Protein AF-0000000065888784 (afdb_homodimer)

Radius of gyration: 26.65 Å; Cα contacts (8 Å, |Δi|>4): 1643; chains: 2; bounding box: 53×82×121 Å

Solvent-accessible surface area (backbone atoms only — not comparable to full-atom values): 34548 Å² total; per-residue (Å²): 136,85,83,74,77,80,72,74,75,66,76,74,72,79,76,73,65,50,52,38,38,53,67,56,42,51,72,70,44,58,44,52,52,85,80,66,41,74,48,54,49,48,50,53,50,40,54,52,49,37,51,53,56,42,47,60,50,48,34,39,50,61,38,50,64,18,43,43,57,74,57,61,39,62,84,81,75,61,75,80,74,51,67,52,56,51,32,41,51,47,43,53,54,53,45,37,69,78,35,34,30,6,28,38,40,38,72,92,40,96,57,72,43,79,50,24,59,44,74,72,15,42,27,34,36,28,24,25,52,44,37,25,66,82,28,58,85,51,41,37,36,27,18,29,32,31,24,32,34,69,48,67,84,86,44,70,32,71,58,74,73,72,64,51,50,31,31,70,62,47,55,31,25,34,37,34,37,37,10,30,29,42,36,41,35,40,26,39,44,86,39,28,23,35,30,22,30,36,34,80,92,80,69,45,39,24,28,47,37,77,58,46,54,32,36,59,56,42,50,37,37,26,52,58,60,18,51,49,77,47,41,39,67,41,58,50,51,43,56,53,56,48,23,36,83,34,72,93,77,56,28,40,23,40,46,37,24,66,74,13,66,52,55,47,48,49,35,19,42,68,58,10,7,32,38,44,45,64,33,37,71,86,61,53,24,79,44,35,36,62,31,46,48,21,25,49,30,47,46,33,43,42,19,60,26,34,36,23,43,47,84,46,58,44,40,71,46,61,50,89,48,87,77,36,56,33,28,40,31,36,23,6,40,56,46,45,48,54,50,27,34,20,61,71,63,76,95,136,86,82,75,76,82,73,73,76,67,74,76,72,79,77,72,68,48,52,39,38,55,66,56,42,52,72,68,44,57,43,52,53,84,79,66,40,75,48,56,50,48,48,54,50,42,54,51,49,38,52,53,57,42,46,60,49,49,34,40,51,60,37,50,63,18,44,45,57,73,57,60,39,61,84,80,76,62,74,80,73,51,66,52,57,51,34,40,51,47,42,54,54,55,48,36,69,78,34,33,31,6,27,38,41,38,71,93,40,95,55,74,43,79,50,25,61,44,74,73,15,42,28,33,36,28,24,24,53,43,37,24,65,82,27,58,85,51,40,36,38,27,18,30,32,30,25,32,35,70,48,68,84,86,44,70,32,72,58,74,72,75,65,49,51,32,34,68,64,46,56,31,25,34,37,34,37,35,10,30,28,42,35,41,35,40,27,41,44,86,39,26,24,35,30,22,29,37,36,81,93,80,68,43,38,23,29,45,37,77,58,46,54,33,37,59,55,42,50,35,37,26,52,59,59,17,51,50,76,47,40,40,68,41,57,48,51,44,57,54,57,48,24,37,84,35,70,94,77,57,28,41,22,42,46,38,24,66,75,14,67,53,53,48,48,48,35,19,44,68,57,10,8,32,37,45,44,64,33,36,69,86,61,53,24,79,45,36,36,60,31,46,49,22,24,49,29,47,45,33,43,41,19,58,27,34,34,25,45,49,84,44,58,45,40,69,45,62,48,88,49,85,76,35,55,32,28,40,31,35,22,5,40,57,45,44,49,53,50,28,34,21,62,71,63,74,95

Foldseek 3Di:
DDPPPPPPCDPPDPPDLFFPFPLVCLVVCLLVQVVSDPLVSLQVVLVQVLLLVLLVCLVCVVCLVVVCVVPPVPPPPDDSDQSQVVLVVSSLVSNLPPQQEQWEAEPVDPAIGGRFQDLNNFKHKYKHSKFPSVCSVVSAKIKMWMFMAGADSVGRGDDFVSQQFFLVRTQKIWMWINHPWIKIWMHRQQSAIWIWTADPVVSTTTTDGPRQAADLAAQEEEDDCVCVVFAPPLQVVLVVVCADDDVVVNDNGHYDYRNGLVVRLVCQSRGWDKYWQADGPVRWTDQFLRGRQSRSQSNQVSNVKAKDNLAGGSRRDGDPGSRGGTTIMIHNHVNSVSSSCSSVVND/DDPPPPPPCDPPDPPPLFFPFPLVCLVVCLLVQVCPDPLVSLQVVLVQVLLLVLLVCLVCVVCLVVVCPVPPVPVPPDDSDQSQVVSVVSSLVSNLPPQQEQWEAEPVDPAIGGRFQDLNNFKHKYKHSKFPSVCSVVSAKIKMWMFMAGADSVGGGDDFVSQQFFLVRTQKIWMWINHPWIKIWMHRQQSAIWIWTADPVVSTTTTDGHRQAADLAAQEEEDDCVCVVFAPPLQVVLVVVCADDDVVVNDNGHYDYRNGLVVVLVCQSRGWDKYWQADGPVRWTDQFLRGRQSRSQSNQVSNVKAKDNLAGGSRRDGDPGSRGGTTIMIHNHVNSVSSSCSVVVND

Organism: Sorangium cellulosum (strain So ce56) (NCBI:txid448385)

pLDDT: mean 87.17, std 17.66, range [24.48, 98.88]

Secondary structure (DSSP, 8-state):
-----------------TT-BHHHHHHTTTT--TT--HHHHHHHHHHHHHHHHHHHHHTTGGGHHHHHHTT-S-TT------HHHHHHHHHHHHHHHHS-EEEEEETT-SS-EE----TT--EEEEEEEEE-HHHHTTT--EEEEEEEEEPPTT-SS--GGGT-S-GGG-SEEEEEEESSSEEEEEE-STT-EEEEEEETTTTEEEEEE-S----SS-SEEE--GGGGGGS-HHHHHHHHHHTS-BGGGTBSPEE-B-S-HHHHHHHHHHH--EEEE---TT----EEIIIIIHHHHHHHHHTT-EEESSSSBGGGPPPSSTT-EE-EEEE-HHHHHHHHHHHTT--/-----------------TT-BHHHHHHTTTT--TT--HHHHHHHHHHHHHHHHHHHHHTTGGGHHHHHHTT---TTT-----HHHHHHHHHHHHHHHHS-EEEEEETT-SS-EE----TT--EEEEEEEEE-HHHHTTT--EEEEEEEEEPPTT-SS--GGGT-S-GGG-SEEEEEEESSSEEEEEE-STT-EEEEEEETTTTEEEEEE-S----SS-SEEE--GGGGGGS-HHHHHHHHHHTS-BGGGTBSPEE-B-S-HHHHHHHHHHH--EEEE---TT----EEIIIIIHHHHHHHHHTT-EEESSSSBGGGPPPSSTT-EE-EEEE-HHHHHHHHHHHTT--

Sequence (694 aa):
MSDQRDLSWKPPDAPSRIGITLETYILEGMLGFPAATGAFTSLLNQLGLVAKLVTSKVRRAGLANVLGYTGQTNVQGEVVQKLDEVANETLLSVLGRRGHCAAVVSEELGEMRLLSTDPRAKYIVVVDPLDGSSNIDVNISIGTIFGVLRKSDAKMGADPSDFLRPGRDLVAAGYVLYGSSTLLVITTGLGGVHGFTYDPTVGEFFLSHENIRIPERGSTYSINEGHSARWPEDVRRWNAWIKEDSKPEGRPYGARYVGSLVADAHRTLLKGGIFAYPADRSGQGKLRLLYEASPFAFIFEAAGGKASTGAERILDRVPRSLHERVPLVLGSPRDVEDFEQFVRGERMSDQRDLSWKPPDAPSRIGITLETYILEGMLGFPAATGAFTSLLNQLGLVAKLVTSKVRRAGLANVLGYTGQTNVQGEVVQKLDEVANETLLSVLGRRGHCAAVVSEELGEMRLLSTDPRAKYIVVVDPLDGSSNIDVNISIGTIFGVLRKSDAKMGADPSDFLRPGRDLVAAGYVLYGSSTLLVITTGLGGVHGFTYDPTVGEFFLSHENIRIPERGSTYSINEGHSARWPEDVRRWNAWIKEDSKPEGRPYGARYVGSLVADAHRTLLKGGIFAYPADRSGQGKLRLLYEASPFAFIFEAAGGKASTGAERILDRVPRSLHERVPLVLGSPRDVEDFEQFVRGER

InterPro domains:
  IPR000146 Fructose-1,6-bisphosphatase class 1 [MF_01855] (20-345)
  IPR000146 Fructose-1,6-bisphosphatase class 1 [PIRSF000904] (21-346)
  IPR000146 Fructose-1,6-bisphosphatase class 1 [PTHR11556] (20-344)
  IPR000146 Fructose-1,6-bisphosphatase class 1 [cd00354] (34-342)
  IPR028343 Fructose-1,6-bisphosphatase [PIRSF500210] (20-345)
  IPR028343 Fructose-1,6-bisphosphatase [PR00115] (45-72)
  IPR028343 Fructose-1,6-bisphosphatase [PR00115] (82-108)
  IPR028343 Fructose-1,6-bisphosphatase [PR00115] (163-186)
  IPR028343 Fructose-1,6-bisphosphatase [PR00115] (195-218)
  IPR028343 Fructose-1,6-bisphosphatase [PR00115] (221-248)
  IPR028343 Fructose-1,6-bisphosphatase [PR00115] (319-344)
  IPR033391 Fructose-1-6-bisphosphatase class I, N-terminal [PF00316] (20-210)
  IPR044015 Fructose-1-6-bisphosphatase class 1, C-terminal [PF18913] (214-343)

Nearest PDB structures (foldseek):
  1kz8-assembly1_A  TM=9.352E-01  e=5.805E-40  Sus scrofa
  1lev-assembly1_A  TM=9.528E-01  e=3.408E-39  Sus scrofa
  1cnq-assembly1_A  TM=9.118E-01  e=1.178E-39  Sus scrofa
  1fj6-assembly1_A  TM=9.119E-01  e=4.856E-39  Sus scrofa
  7wvb-assembly1_C  TM=9.439E-01  e=6.878E-35  Homo sapiens

Structure (mmCIF, N/CA/C/O backbone):
data_AF-0000000065888784-model_v1
#
loop_
_entity.id
_entity.type
_entity.pdbx_description
1 polymer 'Fructose-1,6-bisphosphatase class 1'
#
loop_
_atom_site.group_PDB
_atom_site.id
_atom_site.type_symbol
_atom_site.label_atom_id
_atom_site.label_alt_id
_atom_site.label_comp_id
_atom_site.label_asym_id
_atom_site.label_entity_id
_atom_site.label_seq_id
_atom_site.pdbx_PDB_ins_code
_atom_site.Cartn_x
_atom_site.Cartn_y
_atom_site.Cartn_z
_atom_site.occupancy
_atom_site.B_iso_or_equiv
_atom_site.auth_seq_id
_atom_site.auth_comp_id
_atom_site.auth_asym_id
_atom_site.auth_atom_id
_atom_site.pdbx_PDB_model_num
ATOM 1 N N . MET A 1 1 ? -18.672 16.297 -59.594 1 27.7 1 MET A N 1
ATOM 2 C CA . MET A 1 1 ? -17.984 15.148 -59 1 27.7 1 MET A CA 1
ATOM 3 C C . MET A 1 1 ? -18.562 14.789 -57.656 1 27.7 1 MET A C 1
ATOM 5 O O . MET A 1 1 ? -18.609 15.625 -56.75 1 27.7 1 MET A O 1
ATOM 9 N N . SER A 1 2 ? -19.469 13.742 -57.5 1 30.25 2 SER A N 1
ATOM 10 C CA . SER A 1 2 ? -20.5 13.328 -56.562 1 30.25 2 SER A CA 1
ATOM 11 C C . SER A 1 2 ? -19.875 12.742 -55.281 1 30.25 2 SER A C 1
ATOM 13 O O . SER A 1 2 ? -19.094 11.805 -55.344 1 30.25 2 SER A O 1
ATOM 15 N N . ASP A 1 3 ? -19.562 13.523 -54.188 1 31.25 3 ASP A N 1
ATOM 16 C CA . ASP A 1 3 ? -18.891 13.234 -52.906 1 31.25 3 ASP A CA 1
ATOM 17 C C . ASP A 1 3 ? -19.578 12.094 -52.188 1 31.25 3 ASP A C 1
ATOM 19 O O . ASP A 1 3 ? -20.703 12.25 -51.688 1 31.25 3 ASP A O 1
ATOM 23 N N . GLN A 1 4 ? -19.484 10.836 -52.594 1 24.48 4 GLN A N 1
ATOM 24 C CA . GLN A 1 4 ? -20.047 9.602 -52.062 1 24.48 4 GLN A CA 1
ATOM 25 C C . GLN A 1 4 ? -19.641 9.391 -50.594 1 24.48 4 GLN A C 1
ATOM 27 O O . GLN A 1 4 ? -18.469 9.133 -50.312 1 24.48 4 GLN A O 1
ATOM 32 N N . ARG A 1 5 ? -20.359 10.016 -49.688 1 34.88 5 ARG A N 1
ATOM 33 C CA . ARG A 1 5 ? -20.297 9.844 -48.219 1 34.88 5 ARG A CA 1
ATOM 34 C C . ARG A 1 5 ? -20.25 8.367 -47.844 1 34.88 5 ARG A C 1
ATOM 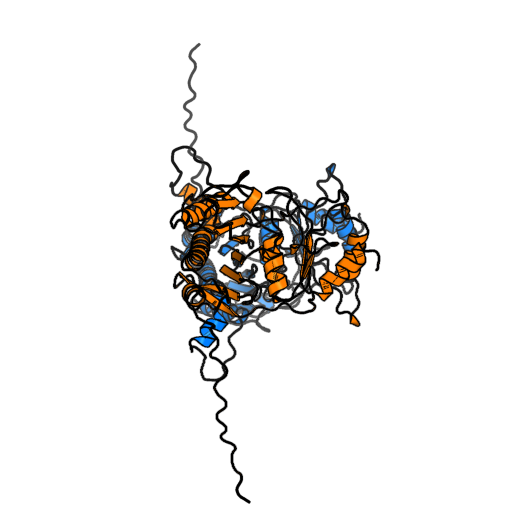36 O O . ARG A 1 5 ? -21.172 7.613 -48.188 1 34.88 5 ARG A O 1
ATOM 43 N N . ASP A 1 6 ? -19.031 7.734 -47.969 1 27.83 6 ASP A N 1
ATOM 44 C CA . ASP A 1 6 ? -18.828 6.324 -47.625 1 27.83 6 ASP A CA 1
ATOM 45 C C . ASP A 1 6 ? -19.438 5.988 -46.281 1 27.83 6 ASP A C 1
ATOM 47 O O . ASP A 1 6 ? -19 6.512 -45.25 1 27.83 6 ASP A O 1
ATOM 51 N N . LEU A 1 7 ? -20.703 5.812 -46 1 29.73 7 LEU A N 1
ATOM 52 C CA . LEU A 1 7 ? -21.594 5.367 -44.938 1 29.73 7 LEU A CA 1
ATOM 53 C C . LEU A 1 7 ? -21.172 4 -44.406 1 29.73 7 LEU A C 1
ATOM 55 O O . LEU A 1 7 ? -22 3.201 -44 1 29.73 7 LEU A O 1
ATOM 59 N N . SER A 1 8 ? -19.969 3.576 -44.781 1 28.08 8 SER A N 1
ATOM 60 C CA . SER A 1 8 ? -19.719 2.197 -44.344 1 28.08 8 SER A CA 1
ATOM 61 C C . SER A 1 8 ? -19.922 2.023 -42.844 1 28.08 8 SER A C 1
ATOM 63 O O . SER A 1 8 ? -19.375 2.783 -42.062 1 28.08 8 SER A O 1
ATOM 65 N N . TRP A 1 9 ? -20.969 1.582 -42.406 1 27.02 9 TRP A N 1
ATOM 66 C CA . TRP A 1 9 ? -21.344 1.137 -41.062 1 27.02 9 TRP A CA 1
ATOM 67 C C . TRP A 1 9 ? -20.219 0.308 -40.438 1 27.02 9 TRP A C 1
ATOM 69 O O . TRP A 1 9 ? -19.734 -0.641 -41.062 1 27.02 9 TRP A O 1
ATOM 79 N N . LYS A 1 10 ? -19.219 0.765 -39.906 1 33.72 10 LYS A N 1
ATOM 80 C CA . LYS A 1 10 ? -18.25 -0.107 -39.219 1 33.72 10 LYS A CA 1
ATOM 81 C C . LYS A 1 10 ? -18.875 -0.783 -38 1 33.72 10 LYS A C 1
ATOM 83 O O . LYS A 1 10 ? -19.609 -0.149 -37.25 1 33.72 10 LYS A O 1
ATOM 88 N N . PRO A 1 11 ? -19.016 -2.037 -38.062 1 32.22 11 PRO A N 1
ATOM 89 C CA . PRO A 1 11 ? -19.609 -2.713 -36.906 1 32.22 11 PRO A CA 1
ATOM 90 C C . PRO A 1 11 ? -19.156 -2.117 -35.594 1 32.22 11 PRO A C 1
ATOM 92 O O . PRO A 1 11 ? -18.047 -1.582 -35.5 1 32.22 11 PRO A O 1
ATOM 95 N N . PRO A 1 12 ? -20.047 -1.678 -34.781 1 33.62 12 PRO A N 1
ATOM 96 C CA . PRO A 1 12 ? -19.578 -1.076 -33.5 1 33.62 12 PRO A CA 1
ATOM 97 C C . PRO A 1 12 ? -18.453 -1.873 -32.844 1 33.62 12 PRO A C 1
ATOM 99 O O . PRO A 1 12 ? -18.328 -3.076 -33.094 1 33.62 12 PRO A O 1
ATOM 102 N N . ASP A 1 13 ? -17.312 -1.408 -32.562 1 38.38 13 ASP A N 1
ATOM 103 C CA . ASP A 1 13 ? -16.203 -2.047 -31.844 1 38.38 13 ASP A CA 1
ATOM 104 C C . ASP A 1 13 ? -16.703 -3.031 -30.797 1 38.38 13 ASP A C 1
ATOM 106 O O . ASP A 1 13 ? -17.797 -2.848 -30.234 1 38.38 13 ASP A O 1
ATOM 110 N N . ALA A 1 14 ? -16.438 -4.359 -30.812 1 39.22 14 ALA A N 1
ATOM 111 C CA . ALA A 1 14 ? -16.938 -5.391 -29.906 1 39.22 14 ALA A CA 1
ATOM 112 C C . ALA A 1 14 ? -17.219 -4.809 -28.516 1 39.22 14 ALA A C 1
ATOM 114 O O . ALA A 1 14 ? -16.438 -4.012 -28 1 39.22 14 ALA A O 1
ATOM 115 N N . PRO A 1 15 ? -18.469 -4.75 -28.016 1 46.62 15 PRO A N 1
ATOM 116 C CA . PRO A 1 15 ? -18.859 -4.148 -26.75 1 46.62 15 PRO A CA 1
ATOM 117 C C . PRO A 1 15 ? -17.922 -4.5 -25.609 1 46.62 15 PRO A C 1
ATOM 119 O O . PRO A 1 15 ? -17.484 -5.648 -25.484 1 46.62 15 PRO A O 1
ATOM 122 N N . SER A 1 16 ? -17.156 -3.59 -25.078 1 59.03 16 SER A N 1
ATOM 123 C CA . SER A 1 16 ? -16.266 -3.77 -23.938 1 59.03 16 SER A CA 1
ATOM 124 C C . SER A 1 16 ? -16.922 -4.641 -22.859 1 59.03 16 SER A C 1
ATOM 126 O O . SER A 1 16 ? -18.109 -4.512 -22.594 1 59.03 16 SER A O 1
ATOM 128 N N . ARG A 1 17 ? -16.422 -5.867 -22.578 1 68.31 17 ARG A N 1
ATOM 129 C CA . ARG A 1 17 ? -16.906 -6.805 -21.578 1 68.31 17 ARG A CA 1
ATOM 130 C C . ARG A 1 17 ? -16.766 -6.219 -20.172 1 68.31 17 ARG A C 1
ATOM 132 O O . ARG A 1 17 ? -17.156 -6.852 -19.188 1 68.31 17 ARG A O 1
ATOM 139 N N . ILE A 1 18 ? -16.312 -5.051 -20.234 1 72.56 18 ILE A N 1
ATOM 140 C CA . ILE A 1 18 ? -16.188 -4.371 -18.953 1 72.56 18 ILE A CA 1
ATOM 141 C C . ILE A 1 18 ? -17.562 -4.246 -18.297 1 72.56 18 ILE A C 1
ATOM 143 O O . ILE A 1 18 ? -18.547 -3.932 -18.953 1 72.56 18 ILE A O 1
ATOM 147 N N . GLY A 1 19 ? -17.594 -4.656 -17.109 1 78.38 19 GLY A N 1
ATOM 148 C CA . GLY A 1 19 ? -18.844 -4.559 -16.359 1 78.38 19 GLY A CA 1
ATOM 149 C C . GLY A 1 19 ? -19.516 -5.902 -16.141 1 78.38 19 GLY A C 1
ATOM 150 O O . GLY A 1 19 ? -20.422 -6.023 -15.312 1 78.38 19 GLY A O 1
ATOM 151 N N . ILE A 1 20 ? -18.922 -6.918 -16.797 1 83.88 20 ILE A N 1
ATOM 152 C CA . ILE A 1 20 ? -19.469 -8.25 -16.578 1 83.88 20 ILE A CA 1
ATOM 153 C C . ILE A 1 20 ? -18.906 -8.82 -15.266 1 83.88 20 ILE A C 1
ATOM 155 O O . ILE A 1 20 ? -17.781 -8.492 -14.875 1 83.88 20 ILE A O 1
ATOM 159 N N . THR A 1 21 ? -19.734 -9.586 -14.609 1 86.19 21 THR A N 1
ATOM 160 C CA . THR A 1 21 ? -19.312 -10.164 -13.336 1 86.19 21 THR A CA 1
ATOM 161 C C . THR A 1 21 ? -18.297 -11.289 -13.562 1 86.19 21 THR A C 1
ATOM 163 O O . THR A 1 21 ? -18.234 -11.867 -14.648 1 86.19 21 THR A O 1
ATOM 166 N N . LEU A 1 22 ? -17.562 -11.609 -12.594 1 88.56 22 LEU A N 1
ATOM 167 C CA . LEU A 1 22 ? -16.609 -12.719 -12.625 1 88.56 22 LEU A CA 1
ATOM 168 C C . LEU A 1 22 ? -17.312 -14.031 -12.961 1 88.56 22 LEU A C 1
ATOM 170 O O . LEU A 1 22 ? -16.844 -14.789 -13.812 1 88.56 22 LEU A O 1
ATOM 174 N N . GLU A 1 23 ? -18.406 -14.258 -12.367 1 84.31 23 GLU A N 1
ATOM 175 C CA . GLU A 1 23 ? -19.156 -15.484 -12.586 1 84.31 23 GLU A CA 1
ATOM 176 C C . GLU A 1 23 ? -19.562 -15.633 -14.047 1 84.31 23 GLU A C 1
ATOM 178 O O . GLU A 1 23 ? -19.375 -16.688 -14.648 1 84.31 23 GLU A O 1
ATOM 183 N N . THR A 1 24 ? -20.047 -14.547 -14.57 1 83.5 24 THR A N 1
ATOM 184 C CA . THR A 1 24 ? -20.484 -14.555 -15.969 1 83.5 24 THR A CA 1
ATOM 185 C C . THR A 1 24 ? -19.281 -14.75 -16.906 1 83.5 24 THR A C 1
ATOM 187 O O . THR A 1 24 ? -19.375 -15.492 -17.875 1 83.5 24 THR A O 1
ATOM 190 N N . TYR A 1 25 ? -18.281 -14.102 -16.562 1 83.5 25 TYR A N 1
ATOM 191 C CA . TYR A 1 25 ? -17.078 -14.195 -17.375 1 83.5 25 TYR A CA 1
ATOM 192 C C . TYR A 1 25 ? -16.562 -15.633 -17.438 1 83.5 25 TYR A C 1
ATOM 194 O O . TYR A 1 25 ? -16.203 -16.125 -18.5 1 83.5 25 TYR A O 1
ATOM 202 N N . ILE A 1 26 ? -16.531 -16.312 -16.328 1 80.44 26 ILE A N 1
ATOM 203 C CA . ILE A 1 26 ? -16.078 -17.688 -16.219 1 80.44 26 ILE A CA 1
ATOM 204 C C . ILE A 1 26 ? -17.031 -18.609 -16.969 1 80.44 26 ILE A C 1
ATOM 206 O O . ILE A 1 26 ? -16.578 -19.469 -17.75 1 80.44 26 ILE A O 1
ATOM 210 N N . LEU A 1 27 ? -18.281 -18.406 -16.859 1 76.31 27 LEU A N 1
ATOM 211 C CA . LEU A 1 27 ? -19.312 -19.266 -17.422 1 76.31 27 LEU A CA 1
ATOM 212 C C . LEU A 1 27 ? -19.297 -19.172 -18.953 1 76.31 27 LEU A C 1
ATOM 214 O O . LEU A 1 27 ? -19.547 -20.172 -19.641 1 76.31 27 LEU A O 1
ATOM 218 N N . GLU A 1 28 ? -18.984 -18 -19.422 1 76.31 28 GLU A N 1
ATOM 219 C CA . GLU A 1 28 ? -19.016 -17.797 -20.859 1 76.31 28 GLU A CA 1
ATOM 220 C C . GLU A 1 28 ? -17.719 -18.281 -21.516 1 76.31 28 GLU A C 1
ATOM 222 O O . GLU A 1 28 ? -17.531 -18.141 -22.719 1 76.31 28 GLU A O 1
ATOM 227 N N . GLY A 1 29 ? -16.875 -18.891 -20.734 1 69.81 29 GLY A N 1
ATOM 228 C CA . GLY A 1 29 ? -15.664 -19.5 -21.234 1 69.81 29 GLY A CA 1
ATOM 229 C C . GLY A 1 29 ? -14.641 -18.484 -21.719 1 69.81 29 GLY A C 1
ATOM 230 O O . GLY A 1 29 ? -13.797 -18.797 -22.562 1 69.81 29 GLY A O 1
ATOM 231 N N . MET A 1 30 ? -14.773 -17.469 -21.156 1 67.44 30 MET A N 1
ATOM 232 C CA . MET A 1 30 ? -13.992 -16.359 -21.703 1 67.44 30 MET A CA 1
ATOM 233 C C . MET A 1 30 ? -12.547 -16.422 -21.234 1 67.44 30 MET A C 1
ATOM 235 O O . MET A 1 30 ? -11.672 -15.766 -21.797 1 67.44 30 MET A O 1
ATOM 239 N N . LEU A 1 31 ? -12.398 -17.297 -20.312 1 73.19 31 LEU A N 1
ATOM 240 C CA . LEU A 1 31 ? -11.016 -17.469 -19.875 1 73.19 31 LEU A CA 1
ATOM 241 C C . LEU A 1 31 ? -10.273 -18.438 -20.781 1 73.19 31 LEU A C 1
ATOM 243 O O . LEU A 1 31 ? -9.062 -18.625 -20.656 1 73.19 31 LEU A O 1
ATOM 247 N N . GLY A 1 32 ? -10.906 -18.922 -21.859 1 66.62 32 GLY A N 1
ATOM 248 C CA . GLY A 1 32 ? -10.266 -19.703 -22.906 1 66.62 32 GLY A CA 1
ATOM 249 C C . GLY A 1 32 ? -9.914 -21.109 -22.469 1 66.62 32 GLY A C 1
ATOM 250 O O . GLY A 1 32 ? -9.062 -21.766 -23.062 1 66.62 32 GLY A O 1
ATOM 251 N N . PHE A 1 33 ? -10.367 -21.516 -21.391 1 61.5 33 PHE A N 1
ATOM 252 C CA . PHE A 1 33 ? -9.977 -22.859 -20.969 1 61.5 33 PHE A CA 1
ATOM 253 C C . PHE A 1 33 ? -10.82 -23.906 -21.688 1 61.5 33 PHE A C 1
ATOM 255 O O . PHE A 1 33 ? -12.055 -23.906 -21.578 1 61.5 33 PHE A O 1
ATOM 262 N N . PRO A 1 34 ? -10.195 -24.531 -22.719 1 54.47 34 PRO A N 1
ATOM 263 C CA . PRO A 1 34 ? -10.938 -25.484 -23.531 1 54.47 34 PRO A CA 1
ATOM 264 C C . PRO A 1 34 ? -11.727 -26.5 -22.703 1 54.47 34 PRO A C 1
ATOM 266 O O . PRO A 1 34 ? -12.82 -26.906 -23.094 1 54.47 34 PRO A O 1
ATOM 269 N N . ALA A 1 35 ? -11.047 -27.141 -21.766 1 53.94 35 ALA A N 1
ATOM 270 C CA . ALA A 1 35 ? -11.719 -28.234 -21.062 1 53.94 35 ALA A CA 1
ATOM 271 C C . ALA A 1 35 ? -12.547 -27.719 -19.891 1 53.94 35 ALA A C 1
ATOM 273 O O . ALA A 1 35 ? -12.609 -28.344 -18.844 1 53.94 35 ALA A O 1
ATOM 274 N N . ALA A 1 36 ? -13.055 -26.516 -20.141 1 56.44 36 ALA A N 1
ATOM 275 C CA . ALA A 1 36 ? -13.867 -25.938 -19.062 1 56.44 36 ALA A CA 1
ATOM 276 C C . ALA A 1 36 ? -15.039 -26.844 -18.719 1 56.44 36 ALA A C 1
ATOM 278 O O . ALA A 1 36 ? -16.047 -26.891 -19.438 1 56.44 36 ALA A O 1
ATOM 279 N N . THR A 1 37 ? -14.617 -27.953 -17.891 1 65.31 37 THR A N 1
ATOM 280 C CA . THR A 1 37 ? -15.656 -28.781 -17.281 1 65.31 37 THR A CA 1
ATOM 281 C C . THR A 1 37 ? -16.344 -28.016 -16.141 1 65.31 37 THR A C 1
ATOM 283 O O . THR A 1 37 ? -15.875 -26.953 -15.734 1 65.31 37 THR A O 1
ATOM 286 N N . GLY A 1 38 ? -17.438 -28.344 -15.867 1 78.06 38 GLY A N 1
ATOM 287 C CA . GLY A 1 38 ? -18.219 -27.844 -14.742 1 78.06 38 GLY A CA 1
ATOM 288 C C . GLY A 1 38 ? -17.406 -27.719 -13.461 1 78.06 38 GLY A C 1
ATOM 289 O O . GLY A 1 38 ? -17.578 -26.766 -12.703 1 78.06 38 GLY A O 1
ATOM 290 N N . ALA A 1 39 ? -16.312 -28.531 -13.391 1 83.81 39 ALA A N 1
ATOM 291 C CA . ALA A 1 39 ? -15.516 -28.562 -12.172 1 83.81 39 ALA A CA 1
ATOM 292 C C . ALA A 1 39 ? -14.555 -27.375 -12.117 1 83.81 39 ALA A C 1
ATOM 294 O O . ALA A 1 39 ? -14.352 -26.781 -11.055 1 83.81 39 ALA A O 1
ATOM 295 N N . PHE A 1 40 ? -13.977 -27.078 -13.25 1 87.81 40 PHE A N 1
ATOM 296 C CA . PHE A 1 40 ? -13.039 -25.969 -13.32 1 87.81 40 PHE A CA 1
ATOM 297 C C . PHE A 1 40 ? -13.742 -24.641 -13.055 1 87.81 40 PHE A C 1
ATOM 299 O O . PHE A 1 40 ? -13.258 -23.828 -12.273 1 87.81 40 PHE A O 1
ATOM 306 N N . THR A 1 41 ? -14.859 -24.469 -13.656 1 86.25 41 THR A N 1
ATOM 307 C CA . THR A 1 41 ? -15.68 -23.281 -13.453 1 86.25 41 THR A CA 1
ATOM 308 C C . THR A 1 41 ? -16.078 -23.141 -11.984 1 86.25 41 THR A C 1
ATOM 310 O O . THR A 1 41 ? -16 -22.047 -11.422 1 86.25 41 THR A O 1
ATOM 313 N N . SER A 1 42 ? -16.469 -24.219 -11.453 1 87.69 42 SER A N 1
ATOM 314 C CA . SER A 1 42 ? -16.844 -24.219 -10.047 1 87.69 42 SER A CA 1
ATOM 315 C C . SER A 1 42 ? -15.68 -23.828 -9.148 1 87.69 42 SER A C 1
ATOM 317 O O . SER A 1 42 ? -15.844 -23.062 -8.203 1 87.69 42 SER A O 1
ATOM 319 N N . LEU A 1 43 ? -14.555 -24.359 -9.445 1 91.44 43 LEU A N 1
ATOM 320 C CA . LEU A 1 43 ? -13.352 -24.062 -8.672 1 91.44 43 LEU A CA 1
ATOM 321 C C . LEU A 1 43 ? -13.023 -22.578 -8.719 1 91.44 43 LEU A C 1
ATOM 323 O O . LEU A 1 43 ? -12.742 -21.969 -7.691 1 91.44 43 LEU A O 1
ATOM 327 N N . LEU A 1 44 ? -13.094 -22 -9.875 1 91.5 44 LEU A N 1
ATOM 328 C CA . LEU A 1 44 ? -12.789 -20.578 -10.031 1 91.5 44 LEU A CA 1
ATOM 329 C C . LEU A 1 44 ? -13.797 -19.719 -9.281 1 91.5 44 LEU A C 1
ATOM 331 O O . LEU A 1 44 ? -13.438 -18.703 -8.688 1 91.5 44 LEU A O 1
ATOM 335 N N . ASN A 1 45 ? -15.016 -20.125 -9.328 1 90.94 45 ASN A N 1
ATOM 336 C CA . ASN A 1 45 ? -16.047 -19.422 -8.562 1 90.94 45 ASN A CA 1
ATOM 337 C C . ASN A 1 45 ? -15.781 -19.5 -7.066 1 90.94 45 ASN A C 1
ATOM 339 O O . ASN A 1 45 ? -16.047 -18.547 -6.336 1 90.94 45 ASN 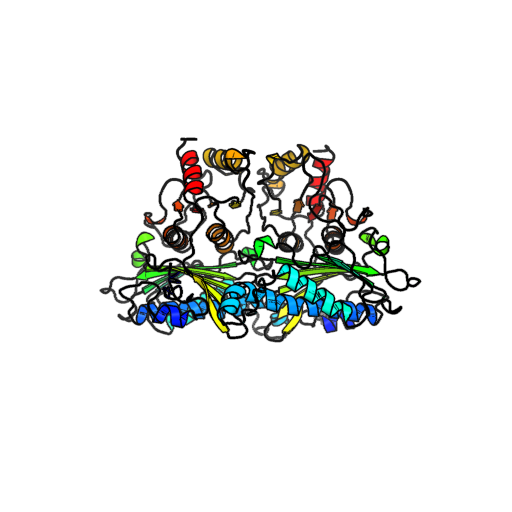A O 1
ATOM 343 N N . GLN A 1 46 ? -15.352 -20.641 -6.645 1 93.62 46 GLN A N 1
ATOM 344 C CA . GLN A 1 46 ? -15.008 -20.812 -5.234 1 93.62 46 GLN A CA 1
ATOM 345 C C . GLN A 1 46 ? -13.859 -19.891 -4.84 1 93.62 46 GLN A C 1
ATOM 347 O O . GLN A 1 46 ? -13.875 -19.297 -3.76 1 93.62 46 GLN A O 1
ATOM 352 N N . LEU A 1 47 ? -12.898 -19.766 -5.699 1 94.81 47 LEU A N 1
ATOM 353 C CA . LEU A 1 47 ? -11.789 -18.844 -5.438 1 94.81 47 LEU A CA 1
ATOM 354 C C . LEU A 1 47 ? -12.273 -17.406 -5.375 1 94.81 47 LEU A C 1
ATOM 356 O O . LEU A 1 47 ? -11.789 -16.625 -4.555 1 94.81 47 LEU A O 1
ATOM 360 N N . GLY A 1 48 ? -13.219 -17.047 -6.23 1 95.38 48 GLY A N 1
ATOM 361 C CA . GLY A 1 48 ? -13.867 -15.75 -6.141 1 95.38 48 GLY A CA 1
ATOM 362 C C . GLY A 1 48 ? -14.562 -15.523 -4.812 1 95.38 48 GLY A C 1
ATOM 363 O O . GLY A 1 48 ? -14.477 -14.43 -4.242 1 95.38 48 GLY A O 1
ATOM 364 N N . LEU A 1 49 ? -15.258 -16.547 -4.363 1 94.75 49 LEU A N 1
ATOM 365 C CA . LEU A 1 49 ? -15.945 -16.453 -3.076 1 94.75 49 LEU A CA 1
ATOM 366 C C . LEU A 1 49 ? -14.938 -16.281 -1.942 1 94.75 49 LEU A C 1
ATOM 368 O O . LEU A 1 49 ? -15.164 -15.477 -1.032 1 94.75 49 LEU A O 1
ATOM 372 N N . VAL A 1 50 ? -13.852 -17.062 -1.963 1 96.12 50 VAL A N 1
ATOM 373 C CA . VAL A 1 50 ? -12.789 -16.906 -0.972 1 96.12 50 VAL A CA 1
ATOM 374 C C . VAL A 1 50 ? -12.328 -15.453 -0.932 1 96.12 50 VAL A C 1
ATOM 376 O O . VAL A 1 50 ? -12.195 -14.867 0.146 1 96.12 50 VAL A O 1
ATOM 379 N N . ALA A 1 51 ? -12.078 -14.852 -2.102 1 97.25 51 ALA A N 1
ATOM 380 C CA . ALA A 1 51 ? -11.617 -13.469 -2.201 1 97.25 51 ALA A CA 1
ATOM 381 C C . ALA A 1 51 ? -12.594 -12.516 -1.515 1 97.25 51 ALA A C 1
ATOM 383 O O . ALA A 1 51 ? -12.18 -11.609 -0.783 1 97.25 51 ALA A O 1
ATOM 384 N N . LYS A 1 52 ? -13.891 -12.727 -1.699 1 95.81 52 LYS A N 1
ATOM 385 C CA . LYS A 1 52 ? -14.922 -11.898 -1.087 1 95.81 52 LYS A CA 1
ATOM 386 C C . LYS A 1 52 ? -14.898 -12.023 0.434 1 95.81 52 LYS A C 1
ATOM 388 O O . LYS A 1 52 ? -14.961 -11.023 1.148 1 95.81 52 LYS A O 1
ATOM 393 N N . LEU A 1 53 ? -14.812 -13.234 0.874 1 94.31 53 LEU A N 1
ATOM 394 C CA . LEU A 1 53 ? -14.852 -13.492 2.309 1 94.31 53 LEU A CA 1
ATOM 395 C C . LEU A 1 53 ? -13.609 -12.93 2.994 1 94.31 53 LEU A C 1
ATOM 397 O O . LEU A 1 53 ? -13.711 -12.336 4.066 1 94.31 53 LEU A O 1
ATOM 401 N N . VAL A 1 54 ? -12.461 -13.125 2.406 1 94.12 54 VAL A N 1
ATOM 402 C CA . VAL A 1 54 ? -11.227 -12.609 2.982 1 94.12 54 VAL A CA 1
ATOM 403 C C . VAL A 1 54 ? -11.234 -11.078 2.949 1 94.12 54 VAL A C 1
ATOM 405 O O . VAL A 1 54 ? -10.758 -10.43 3.881 1 94.12 54 VAL A O 1
ATOM 408 N N . THR A 1 55 ? -11.742 -10.484 1.886 1 94.38 55 THR A N 1
ATOM 409 C CA . THR A 1 55 ? -11.891 -9.031 1.801 1 94.38 55 THR A CA 1
ATOM 410 C C . THR A 1 55 ? -12.648 -8.492 3.01 1 94.38 55 THR A C 1
ATOM 412 O O . THR A 1 55 ? -12.219 -7.516 3.629 1 94.38 55 THR A O 1
ATOM 415 N N . SER A 1 56 ? -13.734 -9.109 3.281 1 91.06 56 SER A N 1
ATOM 416 C CA . SER A 1 56 ? -14.555 -8.664 4.402 1 91.06 56 SER A CA 1
ATOM 417 C C . SER A 1 56 ? -13.758 -8.664 5.703 1 91.06 56 SER A C 1
ATOM 419 O O . SER A 1 56 ? -13.898 -7.75 6.52 1 91.06 56 SER A O 1
ATOM 421 N N . LYS A 1 57 ? -12.906 -9.648 5.902 1 88.25 57 LYS A N 1
ATOM 422 C CA . LYS A 1 57 ? -12.094 -9.766 7.113 1 88.25 57 LYS A CA 1
ATOM 423 C C . LYS A 1 57 ? -10.969 -8.734 7.121 1 88.25 57 LYS A C 1
ATOM 425 O O . LYS A 1 57 ? -10.688 -8.125 8.148 1 88.25 57 LYS A O 1
ATOM 430 N N . VAL A 1 58 ? -10.367 -8.555 5.996 1 88.56 58 VAL A N 1
ATOM 431 C CA . VAL A 1 58 ? -9.227 -7.648 5.863 1 88.56 58 VAL A CA 1
ATOM 432 C C . VAL A 1 58 ? -9.688 -6.211 6.098 1 88.56 58 VAL A C 1
ATOM 434 O O . VAL A 1 58 ? -8.992 -5.434 6.758 1 88.56 58 VAL A O 1
ATOM 437 N N . ARG A 1 59 ? -10.844 -5.84 5.625 1 89.19 59 ARG A N 1
ATOM 438 C CA . ARG A 1 59 ? -11.367 -4.488 5.738 1 89.19 59 ARG A CA 1
ATOM 439 C C . ARG A 1 59 ? -11.656 -4.137 7.195 1 89.19 59 ARG A C 1
ATOM 441 O O . ARG A 1 59 ? -11.734 -2.957 7.551 1 89.19 59 ARG A O 1
ATOM 448 N N . ARG A 1 60 ? -11.727 -5.129 8.016 1 84.38 60 ARG A N 1
ATOM 449 C CA . ARG A 1 60 ? -12.086 -4.91 9.414 1 84.38 60 ARG A CA 1
ATOM 450 C C . ARG A 1 60 ? -10.922 -5.273 10.336 1 84.38 60 ARG A C 1
ATOM 452 O O . ARG A 1 60 ? -11.094 -5.367 11.555 1 84.38 60 ARG A O 1
ATOM 459 N N . ALA A 1 61 ? -9.852 -5.578 9.82 1 79.12 61 ALA A N 1
ATOM 460 C CA . ALA A 1 61 ? -8.703 -6.082 10.57 1 79.12 61 ALA A CA 1
ATOM 461 C C . ALA A 1 61 ? -8.352 -5.148 11.719 1 79.12 61 ALA A C 1
ATOM 463 O O . ALA A 1 61 ? -8.016 -5.605 12.82 1 79.12 61 ALA A O 1
ATOM 464 N N . GLY A 1 62 ? -8.43 -3.855 11.578 1 73.94 62 GLY A N 1
ATOM 465 C CA . GLY A 1 62 ? -8.086 -2.91 12.633 1 73.94 62 GLY A CA 1
ATOM 466 C C . GLY A 1 62 ? -9.078 -2.912 13.781 1 73.94 62 GLY A C 1
ATOM 467 O O . GLY A 1 62 ? -8.82 -2.33 14.828 1 73.94 62 GLY A O 1
ATOM 468 N N . LEU A 1 63 ? -10.156 -3.607 13.578 1 75.12 63 LEU A N 1
ATOM 469 C CA . LEU A 1 63 ? -11.211 -3.611 14.586 1 75.12 63 LEU A CA 1
ATOM 470 C C . LEU A 1 63 ? -11.086 -4.82 15.5 1 75.12 63 LEU A C 1
ATOM 472 O O . LEU A 1 63 ? -11.883 -4.996 16.422 1 75.12 63 LEU A O 1
ATOM 476 N N . ALA A 1 64 ? -10.086 -5.617 15.094 1 66.69 64 ALA A N 1
ATOM 477 C CA . ALA A 1 64 ? -9.914 -6.824 15.906 1 66.69 64 ALA A CA 1
ATOM 478 C C . ALA A 1 64 ? -9.797 -6.48 17.391 1 66.69 64 ALA A C 1
ATOM 480 O O . ALA A 1 64 ? -10.367 -7.168 18.234 1 66.69 64 ALA A O 1
ATOM 481 N N . ASN A 1 65 ? -9.07 -5.422 17.609 1 61.5 65 ASN A N 1
ATOM 482 C CA . ASN A 1 65 ? -8.93 -4.992 19 1 61.5 65 ASN A CA 1
ATOM 483 C C . ASN A 1 65 ? -10.242 -4.445 19.547 1 61.5 65 ASN A C 1
ATOM 485 O O . ASN A 1 65 ? -10.469 -4.461 20.766 1 61.5 65 ASN A O 1
ATOM 489 N N . VAL A 1 66 ? -10.984 -3.82 18.672 1 53.56 66 VAL A N 1
ATOM 490 C CA . VAL A 1 66 ? -12.289 -3.27 19.047 1 53.56 66 VAL A CA 1
ATOM 491 C C . VAL A 1 66 ? -13.25 -4.406 19.375 1 53.56 66 VAL A C 1
ATOM 493 O O . VAL A 1 66 ? -13.977 -4.344 20.375 1 53.56 66 VAL A O 1
ATOM 496 N N . LEU A 1 67 ? -13.148 -5.328 18.484 1 53.66 67 LEU A N 1
ATOM 497 C CA . LEU A 1 67 ? -14.055 -6.461 18.625 1 53.66 67 LEU A CA 1
ATOM 498 C C . LEU A 1 67 ? -13.641 -7.336 19.812 1 53.66 67 LEU A C 1
ATOM 500 O O . LEU A 1 67 ? -14.492 -7.965 20.453 1 53.66 67 LEU A O 1
ATOM 504 N N . GLY A 1 68 ? -12.344 -7.449 20.016 1 47.09 68 GLY A N 1
ATOM 505 C CA . GLY A 1 68 ? -11.977 -8.094 21.266 1 47.09 68 GLY A CA 1
ATOM 506 C C . GLY A 1 68 ? -12.523 -7.375 22.484 1 47.09 68 GLY A C 1
ATOM 507 O O . GLY A 1 68 ? -12.852 -8.008 23.5 1 47.09 68 GLY A O 1
ATOM 508 N N . TYR A 1 69 ? -12.648 -6.082 22.344 1 41.69 69 TYR A N 1
ATOM 509 C CA . TYR A 1 69 ? -13.141 -5.285 23.469 1 41.69 69 TYR A CA 1
ATOM 510 C C . TYR A 1 69 ? -14.648 -5.441 23.625 1 41.69 69 TYR A C 1
ATOM 512 O O . TYR A 1 69 ? -15.172 -5.367 24.734 1 41.69 69 TYR A O 1
ATOM 520 N N . THR A 1 70 ? -15.422 -5.293 22.531 1 43.78 70 THR A N 1
ATOM 521 C CA . THR A 1 70 ? -16.875 -5.398 22.672 1 43.78 70 THR A CA 1
ATOM 522 C C . THR A 1 70 ? -17.266 -6.793 23.156 1 43.78 70 THR A C 1
ATOM 524 O O . THR A 1 70 ? -18.453 -7.125 23.203 1 43.78 70 THR A O 1
ATOM 527 N N . GLY A 1 71 ? -16.547 -7.48 23.828 1 37.84 71 GLY A N 1
ATOM 528 C CA . GLY A 1 71 ? -16.906 -8.727 24.484 1 37.84 71 GLY A CA 1
ATOM 529 C C . GLY A 1 71 ? -16.812 -9.93 23.562 1 37.84 71 GLY A C 1
ATOM 530 O O . GLY A 1 71 ? -17.234 -11.031 23.938 1 37.84 71 GLY A O 1
ATOM 531 N N . GLN A 1 72 ? -16.844 -9.742 22.391 1 36.91 72 GLN A N 1
ATOM 532 C CA . GLN A 1 72 ? -16.609 -11.031 21.766 1 36.91 72 GLN A CA 1
ATOM 533 C C . GLN A 1 72 ? -15.219 -11.57 22.109 1 36.91 72 GLN A C 1
ATOM 535 O O . GLN A 1 72 ? -14.297 -11.492 21.297 1 36.91 72 GLN A O 1
ATOM 540 N N . THR A 1 73 ? -14.68 -11.172 23.094 1 35.38 73 THR A N 1
ATOM 541 C CA . THR A 1 73 ? -13.656 -12.023 23.688 1 35.38 73 THR A CA 1
ATOM 542 C C . THR A 1 73 ? -14.039 -13.5 23.562 1 35.38 73 THR A C 1
ATOM 544 O O . THR A 1 73 ? -15.164 -13.883 23.875 1 35.38 73 THR A O 1
ATOM 547 N N . ASN A 1 74 ? -13.633 -14.352 22.75 1 33.72 74 ASN A N 1
ATOM 548 C CA . ASN A 1 74 ? -13.734 -15.688 23.328 1 33.72 74 ASN A CA 1
ATOM 549 C C . ASN A 1 74 ? -13.414 -15.68 24.828 1 33.72 74 ASN A C 1
ATOM 551 O O . ASN A 1 74 ? -12.383 -15.141 25.234 1 33.72 74 ASN A O 1
ATOM 555 N N . VAL A 1 75 ? -14.273 -15.445 25.891 1 33.66 75 VAL A N 1
ATOM 556 C CA . VAL A 1 75 ? -14.148 -15.703 27.328 1 33.66 75 VAL A CA 1
ATOM 557 C C . VAL A 1 75 ? -12.906 -16.547 27.594 1 33.66 75 VAL A C 1
ATOM 559 O O . VAL A 1 75 ? -12.422 -16.625 28.719 1 33.66 75 VAL A O 1
ATOM 562 N N . GLN A 1 76 ? -12.781 -17.672 26.891 1 33.5 76 GLN A N 1
ATOM 563 C CA . GLN A 1 76 ? -11.867 -18.75 27.266 1 33.5 76 GLN A CA 1
ATOM 564 C C . GLN A 1 76 ? -10.422 -18.391 26.938 1 33.5 76 GLN A C 1
ATOM 566 O O . GLN A 1 76 ? -9.555 -19.266 26.906 1 33.5 76 GLN A O 1
ATOM 571 N N . GLY A 1 77 ? -9.906 -17.203 26.953 1 35.91 77 GLY A N 1
ATOM 572 C CA . GLY A 1 77 ? -8.469 -17.094 26.75 1 35.91 77 GLY A CA 1
ATOM 573 C C . GLY A 1 77 ? -8.055 -17.219 25.297 1 35.91 77 GLY A C 1
ATOM 574 O O . GLY A 1 77 ? -6.914 -17.562 25 1 35.91 77 GLY A O 1
ATOM 575 N N . GLU A 1 78 ? -8.938 -17.281 24.328 1 38.16 78 GLU A N 1
ATOM 576 C CA . GLU A 1 78 ? -8.602 -17.703 22.969 1 38.16 78 GLU A CA 1
ATOM 577 C C . GLU A 1 78 ? -7.934 -16.562 22.203 1 38.16 78 GLU A C 1
ATOM 579 O O . GLU A 1 78 ? -8.398 -15.422 22.234 1 38.16 78 GLU A O 1
ATOM 584 N N . VAL A 1 79 ? -6.699 -16.609 21.812 1 42.97 79 VAL A N 1
ATOM 585 C CA . VAL A 1 79 ? -5.738 -15.867 21 1 42.97 79 VAL A CA 1
ATOM 586 C C . VAL A 1 79 ? -6.406 -15.391 19.703 1 42.97 79 VAL A C 1
ATOM 588 O O . VAL A 1 79 ? -7 -16.188 18.984 1 42.97 79 VAL A O 1
ATOM 591 N N . VAL A 1 80 ? -6.867 -14.086 19.594 1 50.09 80 VAL A N 1
ATOM 592 C CA . VAL A 1 80 ? -7.332 -13.5 18.344 1 50.09 80 VAL A CA 1
ATOM 593 C C . VAL A 1 80 ? -6.535 -14.086 17.172 1 50.09 80 VAL A C 1
ATOM 595 O O . VAL A 1 80 ? -5.305 -14.047 17.172 1 50.09 80 VAL A O 1
ATOM 598 N N . GLN A 1 81 ? -7.211 -14.852 16.375 1 57.88 81 GLN A N 1
ATOM 599 C CA . GLN A 1 81 ? -6.562 -15.477 15.227 1 57.88 81 GLN A CA 1
ATOM 600 C C . GLN A 1 81 ? -5.949 -14.43 14.297 1 57.88 81 GLN A C 1
ATOM 602 O O . GLN A 1 81 ? -6.547 -13.375 14.062 1 57.88 81 GLN A O 1
ATOM 607 N N . LYS A 1 82 ? -4.738 -14.68 13.914 1 79.62 82 LYS A N 1
ATOM 608 C CA . LYS A 1 82 ? -4.035 -13.836 12.953 1 79.62 82 LYS A CA 1
ATOM 609 C C . LYS A 1 82 ? -4.719 -13.875 11.586 1 79.62 82 LYS A C 1
ATOM 611 O O . LYS A 1 82 ? -5.297 -14.891 11.203 1 79.62 82 LYS A O 1
ATOM 616 N N . LEU A 1 83 ? -4.918 -12.828 11.031 1 85 83 LEU A N 1
ATOM 617 C CA . LEU A 1 83 ? -5.602 -12.672 9.75 1 85 83 LEU A CA 1
ATOM 618 C C . LEU A 1 83 ? -5.109 -13.703 8.742 1 85 83 LEU A C 1
ATOM 620 O O . LEU A 1 83 ? -5.883 -14.18 7.906 1 85 83 LEU A O 1
ATOM 624 N N . ASP A 1 84 ? -3.818 -14.086 8.766 1 86.44 84 ASP A N 1
ATOM 625 C CA . ASP A 1 84 ? -3.27 -15.07 7.844 1 86.44 84 ASP A CA 1
ATOM 626 C C . ASP A 1 84 ? -3.865 -16.453 8.102 1 86.44 84 ASP A C 1
ATOM 628 O O . ASP A 1 84 ? -4.137 -17.203 7.164 1 86.44 84 ASP A O 1
ATOM 632 N N . GLU A 1 85 ? -4.098 -16.781 9.32 1 88.5 85 GLU A N 1
ATOM 633 C CA . GLU A 1 85 ? -4.746 -18.031 9.664 1 88.5 85 GLU A CA 1
ATOM 634 C C . GLU A 1 85 ? -6.211 -18.047 9.242 1 88.5 85 GLU A C 1
ATOM 636 O O . GLU A 1 85 ? -6.715 -19.047 8.742 1 88.5 85 GLU A O 1
ATOM 641 N N . VAL A 1 86 ? -6.836 -16.922 9.484 1 89.5 86 VAL A N 1
ATOM 642 C CA . VAL A 1 86 ? -8.242 -16.797 9.109 1 89.5 86 VAL A CA 1
ATOM 643 C C . VAL A 1 86 ? -8.383 -16.938 7.598 1 89.5 86 VAL A C 1
ATOM 645 O O . VAL A 1 86 ? -9.289 -17.625 7.117 1 89.5 86 VAL A O 1
ATOM 648 N N . ALA A 1 87 ? -7.516 -16.281 6.887 1 93.19 87 ALA A N 1
ATOM 649 C CA . ALA A 1 87 ? -7.543 -16.391 5.43 1 93.19 87 ALA A CA 1
ATOM 650 C C . ALA A 1 87 ? -7.34 -17.828 4.977 1 93.19 87 ALA A C 1
ATOM 652 O O . ALA A 1 87 ? -8.039 -18.312 4.086 1 93.19 87 ALA A O 1
ATOM 653 N N . ASN A 1 88 ? -6.41 -18.5 5.566 1 95.25 88 ASN A N 1
ATOM 654 C CA . ASN A 1 88 ? -6.125 -19.891 5.234 1 95.25 88 ASN A CA 1
ATOM 655 C C . ASN A 1 88 ? -7.324 -20.797 5.52 1 95.25 88 ASN A C 1
ATOM 657 O O . ASN A 1 88 ? -7.711 -21.609 4.676 1 95.25 88 ASN A O 1
ATOM 661 N N . GLU A 1 89 ? -7.922 -20.641 6.656 1 95.19 89 GLU A N 1
ATOM 662 C CA . GLU A 1 89 ? -9.07 -21.453 7.039 1 95.19 89 GLU A CA 1
ATOM 663 C C . GLU A 1 89 ? -10.266 -21.188 6.129 1 95.19 89 GLU A C 1
ATOM 665 O O . GLU A 1 89 ? -11 -22.109 5.785 1 95.19 89 GLU A O 1
ATOM 670 N N . THR A 1 90 ? -10.414 -19.953 5.828 1 94.88 90 THR A N 1
ATOM 671 C CA . THR A 1 90 ? -11.492 -19.594 4.91 1 94.88 90 THR A CA 1
ATOM 672 C C . THR A 1 90 ? -11.305 -20.281 3.562 1 94.88 90 THR A C 1
ATOM 674 O O . THR A 1 90 ? -12.258 -20.844 3.014 1 94.88 90 THR A O 1
ATOM 677 N N . LEU A 1 91 ? -10.133 -20.297 3.062 1 96.44 91 LEU A N 1
ATOM 678 C CA . LEU A 1 91 ? -9.82 -20.906 1.776 1 96.44 91 LEU A CA 1
ATOM 679 C C . LEU A 1 91 ? -10.07 -22.422 1.816 1 96.44 91 LEU A C 1
ATOM 681 O O . LEU A 1 91 ? -10.75 -22.953 0.942 1 96.44 91 LEU A O 1
ATOM 685 N N . LEU A 1 92 ? -9.586 -23.062 2.848 1 96.06 92 LEU A N 1
ATOM 686 C CA . LEU A 1 92 ? -9.734 -24.516 2.977 1 96.06 92 LEU A CA 1
ATOM 687 C C . LEU A 1 92 ? -11.203 -24.906 3.107 1 96.06 92 LEU A C 1
ATOM 689 O O . LEU A 1 92 ? -11.648 -25.875 2.498 1 96.06 92 LEU A O 1
ATOM 693 N N . SER A 1 93 ? -11.898 -24.109 3.861 1 95.94 93 SER A N 1
ATOM 694 C CA . SER A 1 93 ? -13.312 -24.391 4.094 1 95.94 93 SER A CA 1
ATOM 695 C C . SER A 1 93 ? -14.117 -24.281 2.803 1 95.94 93 SER A C 1
ATOM 697 O O . SER A 1 93 ? -14.938 -25.141 2.492 1 95.94 93 SER A O 1
ATOM 699 N N . VAL A 1 94 ? -13.859 -23.266 2.033 1 95.56 94 VAL A N 1
ATOM 700 C CA . VAL A 1 94 ? -14.617 -23 0.818 1 95.56 94 VAL A CA 1
ATOM 701 C C . VAL A 1 94 ? -14.266 -24.031 -0.251 1 95.56 94 VAL A C 1
ATOM 703 O O . VAL A 1 94 ? -15.148 -24.609 -0.88 1 95.56 94 VAL A O 1
ATOM 706 N N . LEU A 1 95 ? -12.984 -24.328 -0.433 1 94.56 95 LEU A N 1
ATOM 707 C CA . LEU A 1 95 ? -12.547 -25.266 -1.465 1 94.56 95 LEU A CA 1
ATOM 708 C C . LEU A 1 95 ? -12.953 -26.688 -1.117 1 94.56 95 LEU A C 1
ATOM 710 O O . LEU A 1 95 ? -13.148 -27.531 -2.008 1 94.56 95 LEU A O 1
ATOM 714 N N . GLY A 1 96 ? -13.125 -26.984 0.127 1 92.56 96 GLY A N 1
ATOM 715 C CA . GLY A 1 96 ? -13.477 -28.312 0.574 1 92.56 96 GLY A CA 1
ATOM 716 C C . GLY A 1 96 ? -14.953 -28.625 0.445 1 92.56 96 GLY A C 1
ATOM 717 O O . GLY A 1 96 ? -15.367 -29.781 0.503 1 92.56 96 GLY A O 1
ATOM 718 N N . ARG A 1 97 ? -15.758 -27.719 0.25 1 87.19 97 ARG A N 1
ATOM 719 C CA . ARG A 1 97 ? -17.203 -27.875 0.313 1 87.19 97 ARG A CA 1
ATOM 720 C C . ARG A 1 97 ? -17.734 -28.547 -0.948 1 87.19 97 ARG A C 1
ATOM 722 O O . ARG A 1 97 ? -18.641 -29.375 -0.879 1 87.19 97 ARG A O 1
ATOM 729 N N . ARG A 1 98 ? -17.234 -28.234 -2.145 1 80.19 98 ARG A N 1
ATOM 730 C CA . ARG A 1 98 ? -17.859 -28.688 -3.389 1 80.19 98 ARG A CA 1
ATOM 731 C C . ARG A 1 98 ? -17.172 -29.922 -3.932 1 80.19 98 ARG A C 1
ATOM 733 O O . ARG A 1 98 ? -17.672 -30.578 -4.852 1 80.19 98 ARG A O 1
ATOM 740 N N . GLY A 1 99 ? -16.031 -30.203 -3.459 1 80.5 99 GLY A N 1
ATOM 741 C CA . GLY A 1 99 ? -15.383 -31.453 -3.805 1 80.5 99 GLY A CA 1
ATOM 742 C C . GLY A 1 99 ? -14.656 -31.391 -5.133 1 80.5 99 GLY A C 1
ATOM 743 O O . GLY A 1 99 ? -14.391 -32.438 -5.742 1 80.5 99 GLY A O 1
ATOM 744 N N . HIS A 1 100 ? -14.461 -30.297 -5.691 1 87.38 100 HIS A N 1
ATOM 745 C CA . HIS A 1 100 ? -13.781 -30.203 -6.977 1 87.38 100 HIS A CA 1
ATOM 746 C C . HIS A 1 100 ? -12.281 -29.984 -6.793 1 87.38 100 HIS A C 1
ATOM 748 O O . HIS A 1 100 ? -11.508 -30.109 -7.746 1 87.38 100 HIS A O 1
ATOM 754 N N . CYS A 1 101 ? -11.836 -29.688 -5.625 1 94.31 101 CYS A N 1
ATOM 755 C CA . CYS A 1 101 ? -10.43 -29.547 -5.27 1 94.31 101 CYS A CA 1
ATOM 756 C C . CYS A 1 101 ? -9.953 -30.734 -4.438 1 94.31 101 CYS A C 1
ATOM 758 O O . CYS A 1 101 ? -10.484 -30.984 -3.355 1 94.31 101 CYS A O 1
ATOM 760 N N . ALA A 1 102 ? -9.023 -31.422 -4.938 1 95.62 102 ALA A N 1
ATOM 761 C CA . ALA A 1 102 ? -8.562 -32.656 -4.27 1 95.62 102 ALA A CA 1
ATOM 762 C C . ALA A 1 102 ? -7.648 -32.312 -3.096 1 95.62 102 ALA A C 1
ATOM 764 O O . ALA A 1 102 ? -7.699 -32.969 -2.057 1 95.62 102 ALA A O 1
ATOM 765 N N . ALA A 1 103 ? -6.809 -31.297 -3.293 1 97.12 103 ALA A N 1
ATOM 766 C CA . ALA A 1 103 ? -5.836 -30.984 -2.25 1 97.12 103 ALA A CA 1
ATOM 767 C C . ALA A 1 103 ? -5.316 -29.562 -2.398 1 97.12 103 ALA A C 1
ATOM 769 O O . ALA A 1 103 ? -5.469 -28.938 -3.455 1 97.12 103 ALA A O 1
ATOM 770 N N . VAL A 1 104 ? -4.715 -29.078 -1.277 1 97.94 104 VAL A N 1
ATOM 771 C CA . VAL A 1 104 ? -4.16 -27.719 -1.246 1 97.94 104 VAL A CA 1
ATOM 772 C C . VAL A 1 104 ? -2.779 -27.734 -0.6 1 97.94 104 VAL A C 1
ATOM 774 O O . VAL A 1 104 ? -2.561 -28.438 0.39 1 97.94 104 VAL A O 1
ATOM 777 N N . VAL A 1 105 ? -1.866 -27.109 -1.189 1 98.12 105 VAL A N 1
ATOM 778 C CA . VAL A 1 105 ? -0.61 -26.734 -0.552 1 98.12 105 VAL A CA 1
ATOM 779 C C . VAL A 1 105 ? -0.626 -25.234 -0.223 1 98.12 105 VAL A C 1
ATOM 781 O O . VAL A 1 105 ? -0.808 -24.406 -1.112 1 98.12 105 VAL A O 1
ATOM 784 N N . SER A 1 106 ? -0.46 -24.922 1.068 1 97.56 106 SER A N 1
ATOM 785 C CA . SER A 1 106 ? -0.556 -23.562 1.558 1 97.56 106 SER A CA 1
ATOM 786 C C . SER A 1 106 ? 0.712 -23.141 2.297 1 97.56 106 SER A C 1
ATOM 788 O O . SER A 1 106 ? 1.347 -23.969 2.959 1 97.56 106 SER A O 1
ATOM 790 N N . GLU A 1 107 ? 1.058 -21.859 2.189 1 94.62 107 GLU A N 1
ATOM 791 C CA . GLU A 1 107 ? 2.17 -21.297 2.955 1 94.62 107 GLU A CA 1
ATOM 792 C C . GLU A 1 107 ? 1.981 -21.531 4.449 1 94.62 107 GLU A C 1
ATOM 794 O O . GLU A 1 107 ? 2.953 -21.75 5.18 1 94.62 107 GLU A O 1
ATOM 799 N N . GLU A 1 108 ? 0.771 -21.516 4.914 1 93.31 108 GLU A N 1
ATOM 800 C CA . GLU A 1 108 ? 0.447 -21.578 6.336 1 93.31 108 GLU A CA 1
ATOM 801 C C . GLU A 1 108 ? 0.453 -23.016 6.848 1 93.31 108 GLU A C 1
ATOM 803 O O . GLU A 1 108 ? 0.31 -23.25 8.047 1 93.31 108 GLU A O 1
ATOM 808 N N . LEU A 1 109 ? 0.626 -23.969 5.91 1 94.94 109 LEU A N 1
ATOM 809 C CA . LEU A 1 109 ? 0.606 -25.375 6.285 1 94.94 109 LEU A CA 1
ATOM 810 C C . LEU A 1 109 ? 1.953 -26.031 6 1 94.94 109 LEU A C 1
ATOM 812 O O . LEU A 1 109 ? 2.531 -25.828 4.93 1 94.94 109 LEU A O 1
ATOM 816 N N . GLY A 1 110 ? 2.418 -26.781 6.883 1 94.69 110 GLY A N 1
ATOM 817 C CA . GLY A 1 110 ? 3.664 -27.516 6.68 1 94.69 110 GLY A CA 1
ATOM 818 C C . GLY A 1 110 ? 3.551 -28.609 5.648 1 94.69 110 GLY A C 1
ATOM 819 O O . GLY A 1 110 ? 4.543 -28.984 5.012 1 94.69 110 GLY A O 1
ATOM 820 N N . GLU A 1 111 ? 2.334 -29.188 5.57 1 96.5 111 GLU A N 1
ATOM 821 C CA . GLU A 1 111 ? 2.08 -30.297 4.656 1 96.5 111 GLU A CA 1
ATOM 822 C C . GLU A 1 111 ? 0.853 -30.031 3.791 1 96.5 111 GLU A C 1
ATOM 824 O O . GLU A 1 111 ? 0.065 -29.125 4.082 1 96.5 111 GLU A O 1
ATOM 829 N N . MET A 1 112 ? 0.799 -30.844 2.773 1 96.88 112 MET A N 1
ATOM 830 C CA . MET A 1 112 ? -0.373 -30.812 1.904 1 96.88 112 MET A CA 1
ATOM 831 C C . MET A 1 112 ? -1.638 -31.172 2.678 1 96.88 112 MET A C 1
ATOM 833 O O . MET A 1 112 ? -1.624 -32.062 3.514 1 96.88 112 MET A O 1
ATOM 837 N N . ARG A 1 113 ? -2.723 -30.469 2.41 1 97.19 113 ARG A N 1
ATOM 838 C CA . ARG A 1 113 ? -4.023 -30.797 2.994 1 97.19 113 ARG A CA 1
ATOM 839 C C . ARG A 1 113 ? -4.934 -31.469 1.975 1 97.19 113 ARG A C 1
ATOM 841 O O . ARG A 1 113 ? -5.285 -30.875 0.956 1 97.19 113 ARG A O 1
ATOM 848 N N . LEU A 1 114 ? -5.273 -32.688 2.236 1 96.38 114 LEU A N 1
ATOM 849 C CA . LEU A 1 114 ? -6.242 -33.406 1.398 1 96.38 114 LEU A CA 1
ATOM 850 C C . LEU A 1 114 ? -7.656 -32.906 1.675 1 96.38 114 LEU A C 1
ATOM 852 O O . LEU A 1 114 ? -8.086 -32.844 2.83 1 96.38 114 LEU A O 1
ATOM 856 N N . LEU A 1 115 ? -8.375 -32.5 0.624 1 95.38 115 LEU A N 1
ATOM 857 C CA . LEU A 1 115 ? -9.719 -31.969 0.806 1 95.38 115 LEU A CA 1
ATOM 858 C C . LEU A 1 115 ? -10.766 -32.969 0.333 1 95.38 115 LEU A C 1
ATOM 860 O O . LEU A 1 115 ? -11.883 -33 0.848 1 95.38 115 LEU A O 1
ATOM 864 N N . SER A 1 116 ? -10.422 -33.719 -0.708 1 92.5 116 SER A N 1
ATOM 865 C CA . SER A 1 116 ? -11.391 -34.656 -1.264 1 92.5 116 SER A CA 1
ATOM 866 C C . SER A 1 116 ? -10.703 -35.844 -1.927 1 92.5 116 SER A C 1
ATOM 868 O O . SER A 1 116 ? -9.656 -35.688 -2.561 1 92.5 116 SER A O 1
ATOM 870 N N . THR A 1 117 ? -11.312 -37 -1.809 1 90.69 117 THR A N 1
ATOM 871 C CA . THR A 1 117 ? -10.844 -38.188 -2.512 1 90.69 117 THR A CA 1
ATOM 872 C C . THR A 1 117 ? -11.82 -38.594 -3.621 1 90.69 117 THR A C 1
ATOM 874 O O . THR A 1 117 ? -11.711 -39.656 -4.199 1 90.69 117 THR A O 1
ATOM 877 N N . ASP A 1 118 ? -12.742 -37.656 -3.828 1 86.44 118 ASP A N 1
ATOM 878 C CA . ASP A 1 118 ? -13.711 -37.875 -4.906 1 86.44 118 ASP A CA 1
ATOM 879 C C . ASP A 1 118 ? -13.016 -37.875 -6.266 1 86.44 118 ASP A C 1
ATOM 881 O O . ASP A 1 118 ? -12.188 -37 -6.551 1 86.44 118 ASP A O 1
ATOM 885 N N . PRO A 1 119 ? -13.336 -38.812 -7.074 1 82.81 119 PRO A N 1
ATOM 886 C CA . PRO A 1 119 ? -12.727 -38.875 -8.406 1 82.81 119 PRO A CA 1
ATOM 887 C C . PRO A 1 119 ? -13.039 -37.625 -9.234 1 82.81 119 PRO A C 1
ATOM 889 O O . PRO A 1 119 ? -12.352 -37.344 -10.219 1 82.81 119 PRO A O 1
ATOM 892 N N . ARG A 1 120 ? -14.109 -36.969 -8.836 1 82.5 120 ARG A N 1
ATOM 893 C CA . ARG A 1 120 ? -14.492 -35.75 -9.562 1 82.5 120 ARG A CA 1
ATOM 894 C C . ARG A 1 120 ? -13.57 -34.594 -9.227 1 82.5 120 ARG A C 1
ATOM 896 O O . ARG A 1 120 ? -13.547 -33.594 -9.945 1 82.5 120 ARG A O 1
ATOM 903 N N . ALA A 1 121 ? -12.781 -34.812 -8.188 1 90.69 121 ALA A N 1
ATOM 904 C CA . ALA A 1 121 ? -11.836 -33.75 -7.793 1 90.69 121 ALA A CA 1
ATOM 905 C C . ALA A 1 121 ? -10.562 -33.812 -8.633 1 90.69 121 ALA A C 1
ATOM 907 O O . ALA A 1 121 ? -9.617 -34.531 -8.273 1 90.69 121 ALA A O 1
ATOM 908 N N . LYS A 1 122 ? -10.547 -33 -9.609 1 90.69 122 LYS A N 1
ATOM 909 C CA . LYS A 1 122 ? -9.492 -33.125 -10.617 1 90.69 122 LYS A CA 1
ATOM 910 C C . LYS A 1 122 ? -8.414 -32.062 -10.422 1 90.69 122 LYS A C 1
ATOM 912 O O . LYS A 1 122 ? -7.363 -32.125 -11.062 1 90.69 122 LYS A O 1
ATOM 917 N N . TYR A 1 123 ? -8.672 -31.172 -9.539 1 94.44 123 TYR A N 1
ATOM 918 C CA . TYR A 1 123 ? -7.773 -30.016 -9.445 1 94.44 123 TYR A CA 1
ATOM 919 C C . TYR A 1 123 ? -7.125 -29.953 -8.07 1 94.44 123 TYR A C 1
ATOM 921 O O . TYR A 1 123 ? -7.699 -30.406 -7.078 1 94.44 123 TYR A O 1
ATOM 929 N N . ILE A 1 124 ? -5.922 -29.484 -8.062 1 96.5 124 ILE A N 1
ATOM 930 C CA . ILE A 1 124 ? -5.207 -29.172 -6.832 1 96.5 124 ILE A CA 1
ATOM 931 C C . ILE A 1 124 ? -4.75 -27.719 -6.855 1 96.5 124 ILE A C 1
ATOM 933 O O . ILE A 1 124 ? -4.559 -27.141 -7.93 1 96.5 124 ILE A O 1
ATOM 937 N N . VAL A 1 125 ? -4.641 -27.109 -5.676 1 97.88 125 VAL A N 1
ATOM 938 C CA . VAL A 1 125 ? -4.422 -25.672 -5.59 1 97.88 125 VAL A CA 1
ATOM 939 C C . VAL A 1 125 ? -3.203 -25.391 -4.715 1 97.88 125 VAL A C 1
ATOM 941 O O . VAL A 1 125 ? -3.018 -26.016 -3.672 1 97.88 125 VAL A O 1
ATOM 944 N N . VAL A 1 126 ? -2.305 -24.562 -5.168 1 98.5 126 VAL A N 1
ATOM 945 C CA . VAL A 1 126 ? -1.245 -23.984 -4.352 1 98.5 126 VAL A CA 1
ATOM 946 C C . VAL A 1 126 ? -1.613 -22.547 -3.975 1 98.5 126 VAL A C 1
ATOM 948 O O . VAL A 1 126 ? -2.186 -21.812 -4.781 1 98.5 126 VAL A O 1
ATOM 951 N N . VAL A 1 127 ? -1.266 -22.156 -2.648 1 98.44 127 VAL A N 1
ATOM 952 C CA . VAL A 1 127 ? -1.798 -20.859 -2.262 1 98.44 127 VAL A CA 1
ATOM 953 C C . VAL A 1 127 ? -0.897 -20.219 -1.204 1 98.44 127 VAL A C 1
ATOM 955 O O . VAL A 1 127 ? -0.323 -20.922 -0.368 1 98.44 127 VAL A O 1
ATOM 958 N N . ASP A 1 128 ? -0.645 -18.984 -1.3 1 97.94 128 ASP A N 1
ATOM 959 C CA . ASP A 1 128 ? -0.294 -18.078 -0.214 1 97.94 128 ASP A CA 1
ATOM 960 C C . ASP A 1 128 ? -1.502 -17.25 0.224 1 97.94 128 ASP A C 1
ATOM 962 O O . ASP A 1 128 ? -1.873 -16.281 -0.441 1 97.94 128 ASP A O 1
ATOM 966 N N . PRO A 1 129 ? -2.105 -17.656 1.327 1 96.25 129 PRO A N 1
ATOM 967 C CA . PRO A 1 129 ? -3.385 -17.047 1.693 1 96.25 129 PRO A CA 1
ATOM 968 C C . PRO A 1 129 ? -3.268 -15.547 1.977 1 96.25 129 PRO A C 1
ATOM 970 O O . PRO A 1 129 ? -4.234 -14.805 1.796 1 96.25 129 PRO A O 1
ATOM 973 N N . LEU A 1 130 ? -2.15 -15.188 2.469 1 94.06 130 LEU A N 1
ATOM 974 C CA . LEU A 1 130 ? -1.993 -13.773 2.787 1 94.06 130 LEU A CA 1
ATOM 975 C C . LEU A 1 130 ? -0.54 -13.336 2.633 1 94.06 130 LEU A C 1
ATOM 977 O O . LEU A 1 130 ? 0.227 -13.367 3.6 1 94.06 130 LEU A O 1
ATOM 981 N N . ASP A 1 131 ? -0.21 -12.812 1.522 1 92.62 131 ASP A N 1
ATOM 982 C CA . ASP A 1 131 ? 1.091 -12.219 1.217 1 92.62 131 ASP A CA 1
ATOM 983 C C . ASP A 1 131 ? 1.234 -10.844 1.856 1 92.62 131 ASP A C 1
ATOM 985 O O . ASP A 1 131 ? 0.332 -10.008 1.759 1 92.62 131 ASP A O 1
ATOM 989 N N . GLY A 1 132 ? 2.371 -10.633 2.514 1 87.88 132 GLY A N 1
ATOM 990 C CA . GLY A 1 132 ? 2.625 -9.352 3.158 1 87.88 132 GLY A CA 1
ATOM 991 C C . GLY A 1 132 ? 2.082 -9.273 4.574 1 87.88 132 GLY A C 1
ATOM 992 O O . GLY A 1 132 ? 1.54 -8.25 4.98 1 87.88 132 GLY A O 1
ATOM 993 N N . SER A 1 133 ? 2.154 -10.289 5.297 1 79.25 133 SER A N 1
ATOM 994 C CA . SER A 1 133 ? 1.585 -10.352 6.637 1 79.25 133 SER A CA 1
ATOM 995 C C . SER A 1 133 ? 2.162 -9.258 7.535 1 79.25 133 SER A C 1
ATOM 997 O O . SER A 1 133 ? 1.486 -8.773 8.445 1 79.25 133 SER A O 1
ATOM 999 N N . SER A 1 134 ? 3.344 -8.812 7.215 1 77.94 134 SER A N 1
ATOM 1000 C CA . SER A 1 134 ? 3.953 -7.734 7.988 1 77.94 134 SER A CA 1
ATOM 1001 C C . SER A 1 134 ? 3.244 -6.41 7.746 1 77.94 134 SER A C 1
ATOM 1003 O O . SER A 1 134 ? 3.424 -5.453 8.5 1 77.94 134 SER A O 1
ATOM 1005 N N . ASN A 1 135 ? 2.531 -6.348 6.699 1 81.75 135 ASN A N 1
ATOM 1006 C CA . ASN A 1 135 ? 1.857 -5.109 6.32 1 81.75 135 ASN A CA 1
ATOM 1007 C C . ASN A 1 135 ? 0.473 -5.008 6.953 1 81.75 135 ASN A C 1
ATOM 1009 O O . ASN A 1 135 ? -0.146 -3.941 6.934 1 81.75 135 ASN A O 1
ATOM 1013 N N . ILE A 1 136 ? 0.01 -6.066 7.535 1 78.69 136 ILE A N 1
ATOM 1014 C CA . ILE A 1 136 ? -1.336 -6.09 8.094 1 78.69 136 ILE A CA 1
ATOM 1015 C C . ILE A 1 136 ? -1.456 -5.035 9.195 1 78.69 136 ILE A C 1
ATOM 1017 O O . ILE A 1 136 ? -2.391 -4.23 9.195 1 78.69 136 ILE A O 1
ATOM 1021 N N . ASP A 1 137 ? -0.467 -4.984 9.992 1 79.81 137 ASP A N 1
ATOM 1022 C CA . ASP A 1 137 ? -0.529 -4.113 11.164 1 79.81 137 ASP A CA 1
ATOM 1023 C C . ASP A 1 137 ? -0.408 -2.646 10.758 1 79.81 137 ASP A C 1
ATOM 1025 O O . ASP A 1 137 ? -0.805 -1.755 11.516 1 79.81 137 ASP A O 1
ATOM 1029 N N . VAL A 1 138 ? 0.132 -2.424 9.609 1 87.31 138 VAL A N 1
ATOM 1030 C CA . VAL A 1 138 ? 0.334 -1.035 9.211 1 87.31 138 VAL A CA 1
ATOM 1031 C C . VAL A 1 138 ? -0.642 -0.671 8.094 1 87.31 138 VAL A C 1
ATOM 1033 O O . VAL A 1 138 ? -0.48 0.356 7.43 1 87.31 138 VAL A O 1
ATOM 1036 N N . ASN A 1 139 ? -1.561 -1.526 7.859 1 89.31 139 ASN A N 1
ATOM 1037 C CA . ASN A 1 139 ? -2.705 -1.233 7 1 89.31 139 ASN A CA 1
ATOM 1038 C C . ASN A 1 139 ? -2.266 -0.876 5.582 1 89.31 139 ASN A C 1
ATOM 1040 O O . ASN A 1 139 ? -2.83 0.026 4.965 1 89.31 139 ASN A O 1
ATOM 1044 N N . ILE A 1 140 ? -1.229 -1.502 5.141 1 90.56 140 ILE A N 1
ATOM 1045 C CA . ILE A 1 140 ? -0.768 -1.359 3.764 1 90.56 140 ILE A CA 1
ATOM 1046 C C . ILE A 1 140 ? -1.237 -2.553 2.936 1 90.56 140 ILE A C 1
ATOM 1048 O O . ILE A 1 140 ? -1.727 -3.543 3.484 1 90.56 140 ILE A O 1
ATOM 1052 N N . SER A 1 141 ? -1.166 -2.496 1.708 1 91.38 141 SER A N 1
ATOM 1053 C CA . SER A 1 141 ? -1.729 -3.473 0.78 1 91.38 141 SER A CA 1
ATOM 1054 C C . SER A 1 141 ? -1.14 -4.859 1.011 1 91.38 141 SER A C 1
ATOM 1056 O O . SER A 1 141 ? 0.069 -5 1.203 1 91.38 141 SER A O 1
ATOM 1058 N N . ILE A 1 142 ? -2.043 -5.824 1.046 1 93.31 142 ILE A N 1
ATOM 1059 C CA . ILE A 1 142 ? -1.707 -7.238 1.17 1 93.31 142 ILE A CA 1
ATOM 1060 C C . ILE A 1 142 ? -2.434 -8.039 0.091 1 93.31 142 ILE A C 1
ATOM 1062 O O . ILE A 1 142 ? -3.188 -7.473 -0.707 1 93.31 142 ILE A O 1
ATOM 1066 N N . GLY A 1 143 ? -2.15 -9.367 0.047 1 96.31 143 GLY A N 1
ATOM 1067 C CA . GLY A 1 143 ? -2.797 -10.07 -1.047 1 96.31 143 GLY A CA 1
ATOM 1068 C C . GLY A 1 143 ? -2.812 -11.578 -0.857 1 96.31 143 GLY A C 1
ATOM 1069 O O . GLY A 1 143 ? -2.188 -12.094 0.068 1 96.31 143 GLY A O 1
ATOM 1070 N N . THR A 1 144 ? -3.568 -12.227 -1.68 1 97.94 144 THR A N 1
ATOM 1071 C CA . THR A 1 144 ? -3.633 -13.68 -1.806 1 97.94 144 THR A CA 1
ATOM 1072 C C . THR A 1 144 ? -3.084 -14.133 -3.156 1 97.94 144 THR A C 1
ATOM 1074 O O . THR A 1 144 ? -3.35 -13.5 -4.184 1 97.94 144 THR A O 1
ATOM 1077 N N . ILE A 1 145 ? -2.318 -15.164 -3.148 1 98.62 145 ILE A N 1
ATOM 1078 C CA . ILE A 1 145 ? -1.788 -15.734 -4.379 1 98.62 145 ILE A CA 1
ATOM 1079 C C . ILE A 1 145 ? -2.289 -17.172 -4.535 1 98.62 145 ILE A C 1
ATOM 1081 O O . ILE A 1 145 ? -2.336 -17.922 -3.566 1 98.62 145 ILE A O 1
ATOM 1085 N N . PHE A 1 146 ? -2.664 -17.578 -5.789 1 98.69 146 PHE A N 1
ATOM 1086 C CA . PHE A 1 146 ? -3.07 -18.953 -5.977 1 98.69 146 PHE A CA 1
ATOM 1087 C C . PHE A 1 146 ? -2.656 -19.469 -7.355 1 98.69 146 PHE A C 1
ATOM 1089 O O . PHE A 1 146 ? -2.498 -18.672 -8.289 1 98.69 146 PHE A O 1
ATOM 1096 N N . GLY A 1 147 ? -2.424 -20.672 -7.453 1 98.31 147 GLY A N 1
ATOM 1097 C CA . GLY A 1 147 ? -2.221 -21.453 -8.672 1 98.31 147 GLY A CA 1
ATOM 1098 C C . GLY A 1 147 ? -3.023 -22.734 -8.703 1 98.31 147 GLY A C 1
ATOM 1099 O O . GLY A 1 147 ? -3.264 -23.344 -7.656 1 98.31 147 GLY A O 1
ATOM 1100 N N . VAL A 1 148 ? -3.439 -23.125 -9.914 1 96.94 148 VAL A N 1
ATOM 1101 C CA . VAL A 1 148 ? -4.262 -24.312 -10.078 1 96.94 148 VAL A CA 1
ATOM 1102 C C . VAL A 1 148 ? -3.557 -25.312 -10.992 1 96.94 148 VAL A C 1
ATOM 1104 O O . VAL A 1 148 ? -3.062 -24.938 -12.062 1 96.94 148 VAL A O 1
ATOM 1107 N N . LEU A 1 149 ? -3.488 -26.5 -10.523 1 96.25 149 LEU A N 1
ATOM 1108 C CA . LEU A 1 149 ? -2.99 -27.625 -11.32 1 96.25 149 LEU A CA 1
ATOM 1109 C C . LEU A 1 149 ? -4.07 -28.688 -11.508 1 96.25 149 LEU A C 1
ATOM 1111 O O . LEU A 1 149 ? -4.977 -28.812 -10.68 1 96.25 149 LEU A O 1
ATOM 1115 N N . ARG A 1 150 ? -3.982 -29.375 -12.562 1 92.88 150 ARG A N 1
ATOM 1116 C CA . ARG A 1 150 ? -4.836 -30.531 -12.773 1 92.88 150 ARG A CA 1
ATOM 1117 C C . ARG A 1 150 ? -4.098 -31.828 -12.422 1 92.88 150 ARG A C 1
ATOM 1119 O O . ARG A 1 150 ? -2.953 -32.031 -12.828 1 92.88 150 ARG A O 1
ATOM 1126 N N . LYS A 1 151 ? -4.699 -32.625 -11.617 1 88.56 151 LYS A N 1
ATOM 1127 C CA . LYS A 1 151 ? -4.062 -33.875 -11.281 1 88.56 151 LYS A CA 1
ATOM 1128 C C . LYS A 1 151 ? -4.438 -34.969 -12.289 1 88.56 151 LYS A C 1
ATOM 1130 O O . LYS A 1 151 ? -5.355 -34.781 -13.094 1 88.56 151 LYS A O 1
ATOM 1135 N N . SER A 1 152 ? -3.59 -36 -12.219 1 80.94 152 SER A N 1
ATOM 1136 C CA . SER A 1 152 ? -3.893 -37.125 -13.094 1 80.94 152 SER A CA 1
ATOM 1137 C C . SER A 1 152 ? -5.25 -37.719 -12.758 1 80.94 152 SER A C 1
ATOM 1139 O O . SER A 1 152 ? -5.609 -37.844 -11.586 1 80.94 152 SER A O 1
ATOM 1141 N N . ASP A 1 153 ? -6.023 -38.031 -13.766 1 75.31 153 ASP A N 1
ATOM 1142 C CA . ASP A 1 153 ? -7.363 -38.594 -13.609 1 75.31 153 ASP A CA 1
ATOM 1143 C C . ASP A 1 153 ? -7.312 -39.969 -12.953 1 75.31 153 ASP A C 1
ATOM 1145 O O . ASP A 1 153 ? -8.289 -40.406 -12.336 1 75.31 153 ASP A O 1
ATOM 1149 N N . ALA A 1 154 ? -6.324 -40.5 -13.062 1 71.56 154 ALA A N 1
ATOM 1150 C CA . ALA A 1 154 ? -6.219 -41.875 -12.594 1 71.56 154 ALA A CA 1
ATOM 1151 C C . ALA A 1 154 ? -6.031 -41.938 -11.078 1 71.56 154 ALA A C 1
ATOM 1153 O O . ALA A 1 154 ? -6.188 -43 -10.461 1 71.56 154 ALA A O 1
ATOM 1154 N N . LYS A 1 155 ? -5.938 -40.875 -10.445 1 76.94 155 LYS A N 1
ATOM 1155 C CA . LYS A 1 155 ? -5.555 -40.875 -9.039 1 76.94 155 LYS A CA 1
ATOM 1156 C C . LYS A 1 155 ? -6.695 -40.375 -8.156 1 76.94 155 LYS A C 1
ATOM 1158 O O . LYS A 1 155 ? -7.297 -39.344 -8.438 1 76.94 155 LYS A O 1
ATOM 1163 N N . MET A 1 156 ? -7.098 -41.344 -7.223 1 83.88 156 MET A N 1
ATOM 1164 C CA . MET A 1 156 ? -8.016 -40.906 -6.18 1 83.88 156 MET A CA 1
ATOM 1165 C C . MET A 1 156 ? -7.277 -40.094 -5.117 1 83.88 156 MET A C 1
ATOM 1167 O O . MET A 1 156 ? -6.223 -40.5 -4.633 1 83.88 156 MET A O 1
ATOM 1171 N N . GLY A 1 157 ? -7.773 -38.938 -4.879 1 90.31 157 GLY A N 1
ATOM 1172 C CA . GLY A 1 157 ? -7.078 -38.062 -3.943 1 90.31 157 GLY A CA 1
ATOM 1173 C C . GLY A 1 157 ? -5.863 -37.375 -4.551 1 90.31 157 GLY A C 1
ATOM 1174 O O . GLY A 1 157 ? -5.859 -37.031 -5.734 1 90.31 157 GLY A O 1
ATOM 1175 N N . ALA A 1 158 ? -4.996 -37 -3.762 1 93.5 158 ALA A N 1
ATOM 1176 C CA . ALA A 1 158 ? -3.775 -36.344 -4.207 1 93.5 158 ALA A CA 1
ATOM 1177 C C . ALA A 1 158 ? -2.609 -36.656 -3.273 1 93.5 158 ALA A C 1
ATOM 1179 O O . ALA A 1 158 ? -2.814 -37.031 -2.123 1 93.5 158 ALA 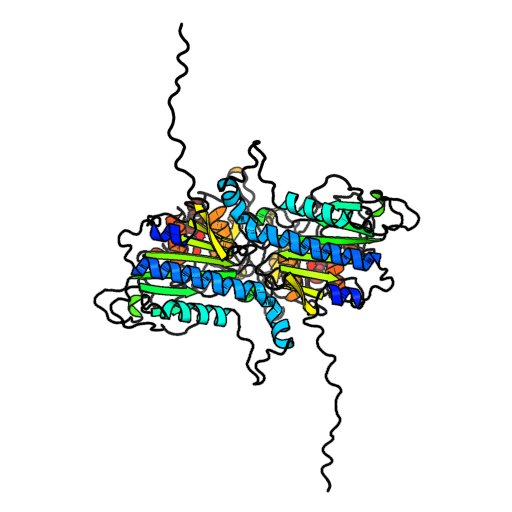A O 1
ATOM 1180 N N . ASP A 1 159 ? -1.446 -36.594 -3.762 1 93.5 159 ASP A N 1
ATOM 1181 C CA . ASP A 1 159 ? -0.227 -36.688 -2.967 1 93.5 159 ASP A CA 1
ATOM 1182 C C . ASP A 1 159 ? 0.745 -35.562 -3.303 1 93.5 159 ASP A C 1
ATOM 1184 O O . ASP A 1 159 ? 0.545 -34.844 -4.277 1 93.5 159 ASP A O 1
ATOM 1188 N N . PRO A 1 160 ? 1.766 -35.406 -2.57 1 95.12 160 PRO A N 1
ATOM 1189 C CA . PRO A 1 160 ? 2.689 -34.281 -2.746 1 95.12 160 PRO A CA 1
ATOM 1190 C C . PRO A 1 160 ? 3.332 -34.25 -4.133 1 95.12 160 PRO A C 1
ATOM 1192 O O . PRO A 1 160 ? 3.615 -33.156 -4.664 1 95.12 160 PRO A O 1
ATOM 1195 N N . SER A 1 161 ? 3.557 -35.406 -4.723 1 94.56 161 SER A N 1
ATOM 1196 C CA . SER A 1 161 ? 4.203 -35.469 -6.027 1 94.56 161 SER A CA 1
ATOM 1197 C C . SER A 1 161 ? 3.352 -34.812 -7.105 1 94.56 161 SER A C 1
ATOM 1199 O O . SER A 1 161 ? 3.867 -34.375 -8.148 1 94.56 161 SER A O 1
ATOM 1201 N N . ASP A 1 162 ? 2.031 -34.688 -6.879 1 95.56 162 ASP A N 1
ATOM 1202 C CA . ASP A 1 162 ? 1.129 -34.062 -7.824 1 95.56 162 ASP A CA 1
ATOM 1203 C C . ASP A 1 162 ? 1.438 -32.562 -7.941 1 95.56 162 ASP A C 1
ATOM 1205 O O . ASP A 1 162 ? 1.088 -31.922 -8.945 1 95.56 162 ASP A O 1
ATOM 1209 N N . PHE A 1 163 ? 2.096 -32.031 -6.91 1 97.25 163 PHE A N 1
ATOM 1210 C CA . PHE A 1 163 ? 2.402 -30.609 -6.875 1 97.25 163 PHE A CA 1
ATOM 1211 C C . PHE A 1 163 ?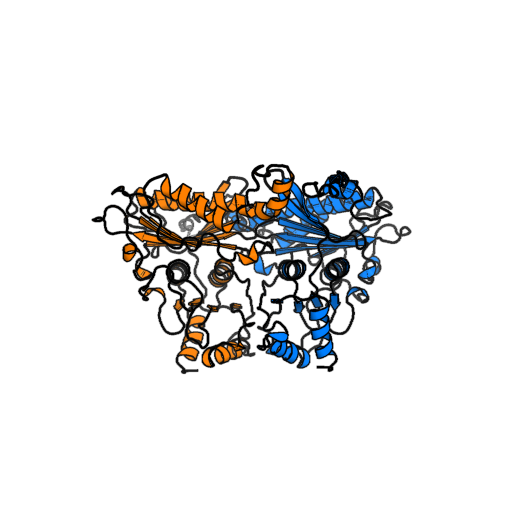 3.801 -30.344 -7.422 1 97.25 163 PHE A C 1
ATOM 1213 O O . PHE A 1 163 ? 4.121 -29.203 -7.797 1 97.25 163 PHE A O 1
ATOM 1220 N N . LEU A 1 164 ? 4.652 -31.312 -7.344 1 97.31 164 LEU A N 1
ATOM 1221 C CA . LEU A 1 164 ? 6.059 -31.125 -7.672 1 97.31 164 LEU A CA 1
ATOM 1222 C C . LEU A 1 164 ? 6.281 -31.188 -9.18 1 97.31 164 LEU A C 1
ATOM 1224 O O . LEU A 1 164 ? 7 -32.062 -9.672 1 97.31 164 LEU A O 1
ATOM 1228 N N . ARG A 1 165 ? 5.727 -30.234 -9.938 1 96.31 165 ARG A N 1
ATOM 1229 C CA . ARG A 1 165 ? 5.77 -30.047 -11.391 1 96.31 165 ARG A CA 1
ATOM 1230 C C . ARG A 1 165 ? 6.129 -28.625 -11.758 1 96.31 165 ARG A C 1
ATOM 1232 O O . ARG A 1 165 ? 5.965 -27.703 -10.945 1 96.31 165 ARG A O 1
ATOM 1239 N N . PRO A 1 166 ? 6.672 -28.422 -12.938 1 97.69 166 PRO A N 1
ATOM 1240 C CA . PRO A 1 166 ? 7.016 -27.047 -13.344 1 97.69 166 PRO A CA 1
ATOM 1241 C C . PRO A 1 166 ? 5.793 -26.141 -13.453 1 97.69 166 PRO A C 1
ATOM 1243 O O . PRO A 1 166 ? 4.691 -26.625 -13.758 1 97.69 166 PRO A O 1
ATOM 1246 N N . GLY A 1 167 ? 6.008 -24.844 -13.25 1 97.75 167 GLY A N 1
ATOM 1247 C CA . GLY A 1 167 ? 4.93 -23.859 -13.266 1 97.75 167 GLY A CA 1
ATOM 1248 C C . GLY A 1 167 ? 4.207 -23.797 -14.594 1 97.75 167 GLY A C 1
ATOM 1249 O O . GLY A 1 167 ? 3.066 -23.328 -14.664 1 97.75 167 GLY A O 1
ATOM 1250 N N . ARG A 1 168 ? 4.844 -24.219 -15.711 1 96.94 168 ARG A N 1
ATOM 1251 C CA . ARG A 1 168 ? 4.211 -24.172 -17.031 1 96.94 168 ARG A CA 1
ATOM 1252 C C . ARG A 1 168 ? 3.012 -25.125 -17.078 1 96.94 168 ARG A C 1
ATOM 1254 O O . ARG A 1 168 ? 2.188 -25.031 -18 1 96.94 168 ARG A O 1
ATOM 1261 N N . ASP A 1 169 ? 2.904 -26.031 -16.094 1 96.62 169 ASP A N 1
ATOM 1262 C CA . ASP A 1 169 ? 1.801 -27 -16.062 1 96.62 169 ASP A CA 1
ATOM 1263 C C . ASP A 1 169 ? 0.573 -26.391 -15.383 1 96.62 169 ASP A C 1
ATOM 1265 O O . ASP A 1 169 ? -0.493 -27.016 -15.359 1 96.62 169 ASP A O 1
ATOM 1269 N N . LEU A 1 170 ? 0.697 -25.219 -14.82 1 96.81 170 LEU A N 1
ATOM 1270 C CA . LEU A 1 170 ? -0.472 -24.562 -14.25 1 96.81 170 LEU A CA 1
ATOM 1271 C C . LEU A 1 170 ? -1.556 -24.375 -15.312 1 96.81 170 LEU A C 1
ATOM 1273 O O . LEU A 1 170 ? -1.258 -24.047 -16.453 1 96.81 170 LEU A O 1
ATOM 1277 N N . VAL A 1 171 ? -2.807 -24.562 -14.914 1 94.5 171 VAL A N 1
ATOM 1278 C CA . VAL A 1 171 ? -3.91 -24.359 -15.852 1 94.5 171 VAL A CA 1
ATOM 1279 C C . VAL A 1 171 ? -4.578 -23.016 -15.57 1 94.5 171 VAL A C 1
ATOM 1281 O O . VAL A 1 171 ? -5.332 -22.516 -16.406 1 94.5 171 VAL A O 1
ATOM 1284 N N . ALA A 1 172 ? -4.32 -22.453 -14.352 1 95.88 172 ALA A N 1
ATOM 1285 C CA . ALA A 1 172 ? -4.758 -21.109 -13.977 1 95.88 172 ALA A CA 1
ATOM 1286 C C . ALA A 1 172 ? -3.908 -20.547 -12.844 1 95.88 172 ALA A C 1
ATOM 1288 O O . ALA A 1 172 ? -3.305 -21.297 -12.078 1 95.88 172 ALA A O 1
ATOM 1289 N N . ALA A 1 173 ? -3.812 -19.312 -12.766 1 98.12 173 ALA A N 1
ATOM 1290 C CA . ALA A 1 173 ? -3.176 -18.609 -11.656 1 98.12 173 ALA A CA 1
ATOM 1291 C C . ALA A 1 173 ? -3.795 -17.234 -11.461 1 98.12 173 ALA A C 1
ATOM 1293 O O . ALA A 1 173 ? -4.41 -16.688 -12.383 1 98.12 173 ALA A O 1
ATOM 1294 N N . GLY A 1 174 ? -3.648 -16.734 -10.289 1 98.44 174 GLY A N 1
ATOM 1295 C CA . GLY A 1 174 ? -4.168 -15.414 -9.984 1 98.44 174 GLY A CA 1
ATOM 1296 C C . GLY A 1 174 ? -3.762 -14.914 -8.617 1 98.44 174 GLY A C 1
ATOM 1297 O O . GLY A 1 174 ? -3.023 -15.594 -7.895 1 98.44 174 GLY A O 1
ATOM 1298 N N . TYR A 1 175 ? -4.191 -13.727 -8.383 1 98.69 175 TYR A N 1
ATOM 1299 C CA . TYR A 1 175 ? -4 -13.133 -7.066 1 98.69 175 TYR A CA 1
ATOM 1300 C C . TYR A 1 175 ? -5.113 -12.141 -6.754 1 98.69 175 TYR A C 1
ATOM 1302 O O . TYR A 1 175 ? -5.828 -11.695 -7.652 1 98.69 175 TYR A O 1
ATOM 1310 N N . VAL A 1 176 ? -5.289 -11.914 -5.516 1 98.31 176 VAL A N 1
ATOM 1311 C CA . VAL A 1 176 ? -6.18 -10.875 -5.012 1 98.31 176 VAL A CA 1
ATOM 1312 C C . VAL A 1 176 ? -5.367 -9.797 -4.297 1 98.31 176 VAL A C 1
ATOM 1314 O O . VAL A 1 176 ? -4.52 -10.109 -3.453 1 98.31 176 VAL A O 1
ATOM 1317 N N . LEU A 1 177 ? -5.539 -8.625 -4.684 1 97.25 177 LEU A N 1
ATOM 1318 C CA . LEU A 1 177 ? -4.93 -7.48 -4.02 1 97.25 177 LEU A CA 1
ATOM 1319 C C . LEU A 1 177 ? -5.934 -6.785 -3.105 1 97.25 177 LEU A C 1
ATOM 1321 O O . LEU A 1 177 ? -6.973 -6.309 -3.566 1 97.25 177 LEU A O 1
ATOM 1325 N N . TYR A 1 178 ? -5.645 -6.801 -1.851 1 94.81 178 TYR A N 1
ATOM 1326 C CA . TYR A 1 178 ? -6.457 -6.082 -0.877 1 94.81 178 TYR A CA 1
ATOM 1327 C C . TYR A 1 178 ? -5.891 -4.691 -0.615 1 94.81 178 TYR A C 1
ATOM 1329 O O . TYR A 1 178 ? -5.238 -4.461 0.406 1 94.81 178 TYR A O 1
ATOM 1337 N N . GLY A 1 179 ? -6.137 -3.795 -1.5 1 91.88 179 GLY A N 1
ATOM 1338 C CA . GLY A 1 179 ? -5.688 -2.416 -1.393 1 91.88 179 GLY A CA 1
ATOM 1339 C C . GLY A 1 179 ? -6.816 -1.435 -1.152 1 91.88 179 GLY A C 1
ATOM 1340 O O . GLY A 1 179 ? -7.73 -1.712 -0.373 1 91.88 179 GLY A O 1
ATOM 1341 N N . SER A 1 180 ? -6.629 -0.21 -1.772 1 88 180 SER A N 1
ATOM 1342 C CA . SER A 1 180 ? -7.711 0.765 -1.683 1 88 180 SER A CA 1
ATOM 1343 C C . SER A 1 180 ? -9.031 0.164 -2.139 1 88 180 SER A C 1
ATOM 1345 O O . SER A 1 180 ? -10.086 0.458 -1.565 1 88 180 SER A O 1
ATOM 1347 N N . SER A 1 181 ? -8.891 -0.583 -3.137 1 91.25 181 SER A N 1
ATOM 1348 C CA . SER A 1 181 ? -9.961 -1.48 -3.553 1 91.25 181 SER A CA 1
ATOM 1349 C C . SER A 1 181 ? -9.492 -2.93 -3.586 1 91.25 181 SER A C 1
ATOM 1351 O O . SER A 1 181 ? -8.305 -3.205 -3.414 1 91.25 181 SER A O 1
ATOM 1353 N N . THR A 1 182 ? -10.422 -3.84 -3.688 1 94.81 182 THR A N 1
ATOM 1354 C CA . THR A 1 182 ? -10.062 -5.246 -3.846 1 94.81 182 THR A CA 1
ATOM 1355 C C . THR A 1 182 ? -10.078 -5.645 -5.316 1 94.81 182 THR A C 1
ATOM 1357 O O . THR A 1 182 ? -11.07 -5.434 -6.016 1 94.81 182 THR A O 1
ATOM 1360 N N . LEU A 1 183 ? -8.969 -6.18 -5.738 1 96.38 183 LEU A N 1
ATOM 1361 C CA . LEU A 1 183 ? -8.812 -6.566 -7.137 1 96.38 183 LEU A CA 1
ATOM 1362 C C . LEU A 1 183 ? -8.43 -8.039 -7.254 1 96.38 183 LEU A C 1
ATOM 1364 O O . LEU A 1 183 ? -7.523 -8.508 -6.562 1 96.38 183 LEU A O 1
ATOM 1368 N N . LEU A 1 184 ? -9.195 -8.734 -8.062 1 97.56 184 LEU A N 1
ATOM 1369 C CA . LEU A 1 184 ? -8.844 -10.102 -8.43 1 97.56 184 LEU A CA 1
ATOM 1370 C C . LEU A 1 184 ? -8.289 -10.164 -9.852 1 97.56 184 LEU A C 1
ATOM 1372 O O . LEU A 1 184 ? -8.953 -9.734 -10.797 1 97.56 184 LEU A O 1
ATOM 1376 N N . VAL A 1 185 ? -7.086 -10.602 -10.008 1 97.81 185 VAL A N 1
ATOM 1377 C CA . VAL A 1 185 ? -6.465 -10.805 -11.312 1 97.81 185 VAL A CA 1
ATOM 1378 C C . VAL A 1 185 ? -6.297 -12.297 -11.578 1 97.81 185 VAL A C 1
ATOM 1380 O O . VAL A 1 185 ? -5.836 -13.039 -10.711 1 97.81 185 VAL A O 1
ATOM 1383 N N . ILE A 1 186 ? -6.672 -12.727 -12.75 1 96.81 186 ILE A N 1
ATOM 1384 C CA . ILE A 1 186 ? -6.656 -14.164 -13.016 1 96.81 186 ILE A CA 1
ATOM 1385 C C . ILE A 1 186 ? -6.312 -14.414 -14.484 1 96.81 186 ILE A C 1
ATOM 1387 O O . ILE A 1 186 ? -6.566 -13.562 -15.336 1 96.81 186 ILE A O 1
ATOM 1391 N N . THR A 1 187 ? -5.695 -15.555 -14.766 1 96.25 187 THR A N 1
ATOM 1392 C CA . THR A 1 187 ? -5.402 -16 -16.125 1 96.25 187 THR A CA 1
ATOM 1393 C C . THR A 1 187 ? -5.473 -17.531 -16.219 1 96.25 187 THR A C 1
ATOM 1395 O O . THR A 1 187 ? -5.242 -18.219 -15.234 1 96.25 187 THR A O 1
ATOM 1398 N N . THR A 1 188 ? -5.832 -17.969 -17.359 1 91.62 188 THR A N 1
ATOM 1399 C CA . THR A 1 188 ? -5.723 -19.391 -17.703 1 91.62 188 THR A CA 1
ATOM 1400 C C . THR A 1 188 ? -4.613 -19.609 -18.734 1 91.62 188 THR A C 1
ATOM 1402 O O . THR A 1 188 ? -4.547 -20.672 -19.359 1 91.62 188 THR A O 1
ATOM 1405 N N . GLY A 1 189 ? -3.781 -18.609 -18.859 1 89.31 189 GLY A N 1
ATOM 1406 C CA . GLY A 1 189 ? -2.711 -18.688 -19.828 1 89.31 189 GLY A CA 1
ATOM 1407 C C . GLY A 1 189 ? -3.102 -18.141 -21.188 1 89.31 189 GLY A C 1
ATOM 1408 O O . GLY A 1 189 ? -3.047 -16.922 -21.422 1 89.31 189 GLY A O 1
ATOM 1409 N N . LEU A 1 190 ? -3.736 -18.922 -22.016 1 79.31 190 LEU A N 1
ATOM 1410 C CA . LEU A 1 190 ? -4.047 -18.578 -23.406 1 79.31 190 LEU A CA 1
ATOM 1411 C C . LEU A 1 190 ? -5.164 -17.547 -23.469 1 79.31 190 LEU A C 1
ATOM 1413 O O . LEU A 1 190 ? -5.242 -16.781 -24.422 1 79.31 190 LEU A O 1
ATOM 1417 N N . GLY A 1 191 ? -5.961 -17.438 -22.5 1 81.56 191 GLY A N 1
ATOM 1418 C CA . GLY A 1 191 ? -7.102 -16.531 -22.547 1 81.56 191 GLY A CA 1
ATOM 1419 C C . GLY A 1 191 ? -6.75 -15.109 -22.156 1 81.56 191 GLY A C 1
ATOM 1420 O O . GLY A 1 191 ? -7.598 -14.219 -22.219 1 81.56 191 GLY A O 1
ATOM 1421 N N . GLY A 1 192 ? -5.523 -14.891 -21.75 1 92.31 192 GLY A N 1
ATOM 1422 C CA . GLY A 1 192 ? -5.129 -13.555 -21.328 1 92.31 192 GLY A CA 1
ATOM 1423 C C . GLY A 1 192 ? -5.23 -13.336 -19.828 1 92.31 192 GLY A C 1
ATOM 1424 O O . GLY A 1 192 ? -5.637 -14.234 -19.094 1 92.31 192 GLY A O 1
ATOM 1425 N N . VAL A 1 193 ? -4.82 -12.188 -19.391 1 96.5 193 VAL A N 1
ATOM 1426 C CA . VAL A 1 193 ? -4.863 -11.805 -17.984 1 96.5 193 VAL A CA 1
ATOM 1427 C C . VAL A 1 193 ? -5.961 -10.766 -17.766 1 96.5 193 VAL A C 1
ATOM 1429 O O . VAL A 1 193 ? -6.02 -9.758 -18.469 1 96.5 193 VAL A O 1
ATOM 1432 N N . HIS A 1 194 ? -6.824 -11.016 -16.797 1 94.44 194 HIS A N 1
ATOM 1433 C CA . HIS A 1 194 ? -7.98 -10.156 -16.594 1 94.44 194 HIS A CA 1
ATOM 1434 C C . HIS A 1 194 ? -8.117 -9.742 -15.133 1 94.44 194 HIS A C 1
ATOM 1436 O O . HIS A 1 194 ? -7.855 -10.539 -14.234 1 94.44 194 HIS A O 1
ATOM 1442 N N . GLY A 1 195 ? -8.477 -8.492 -14.953 1 94.88 195 GLY A N 1
ATOM 1443 C CA . GLY A 1 195 ? -8.695 -7.945 -13.625 1 94.88 195 GLY A CA 1
ATOM 1444 C C . GLY A 1 195 ? -10.148 -7.648 -13.328 1 94.88 195 GLY A C 1
ATOM 1445 O O . GLY A 1 195 ? -10.875 -7.145 -14.195 1 94.88 195 GLY A O 1
ATOM 1446 N N . PHE A 1 196 ? -10.562 -8.031 -12.164 1 94.75 196 PHE A N 1
ATOM 1447 C CA . PHE A 1 196 ? -11.914 -7.789 -11.68 1 94.75 196 PHE A CA 1
ATOM 1448 C C . PHE A 1 196 ? -11.891 -6.961 -10.398 1 94.75 196 PHE A C 1
ATOM 1450 O O . PHE A 1 196 ? -11.164 -7.289 -9.453 1 94.75 196 PHE A O 1
ATOM 1457 N N . THR A 1 197 ? -12.617 -5.914 -10.375 1 93.5 197 THR A N 1
ATOM 1458 C CA . THR A 1 197 ? -12.703 -5.062 -9.188 1 93.5 197 THR A CA 1
ATOM 1459 C C . THR A 1 197 ? -13.953 -5.387 -8.383 1 93.5 197 THR A C 1
ATOM 1461 O O . THR A 1 197 ? -15.031 -5.574 -8.945 1 93.5 197 THR A O 1
ATOM 1464 N N . TYR A 1 198 ? -13.773 -5.512 -7.074 1 93.94 198 TYR A N 1
ATOM 1465 C CA . TYR A 1 198 ? -14.875 -5.82 -6.168 1 93.94 198 TYR A CA 1
ATOM 1466 C C . TYR A 1 198 ? -15.703 -4.578 -5.879 1 93.94 198 TYR A C 1
ATOM 1468 O O . TYR A 1 198 ? -15.164 -3.52 -5.559 1 93.94 198 TYR A O 1
ATOM 1476 N N . ASP A 1 199 ? -16.953 -4.676 -6.051 1 90.56 199 ASP A N 1
ATOM 1477 C CA . ASP A 1 199 ? -17.891 -3.643 -5.629 1 90.56 199 ASP A CA 1
ATOM 1478 C C . ASP A 1 199 ? -18.578 -4.027 -4.316 1 90.56 199 ASP A C 1
ATOM 1480 O O . ASP A 1 199 ? -19.5 -4.855 -4.309 1 90.56 199 ASP A O 1
ATOM 1484 N N . PRO A 1 200 ? -18.219 -3.393 -3.293 1 88.12 200 PRO A N 1
ATOM 1485 C CA . PRO A 1 200 ? -18.781 -3.781 -1.998 1 88.12 200 PRO A CA 1
ATOM 1486 C C . PRO A 1 200 ? -20.266 -3.471 -1.887 1 88.12 200 PRO A C 1
ATOM 1488 O O . PRO A 1 200 ? -20.953 -4.039 -1.04 1 88.12 200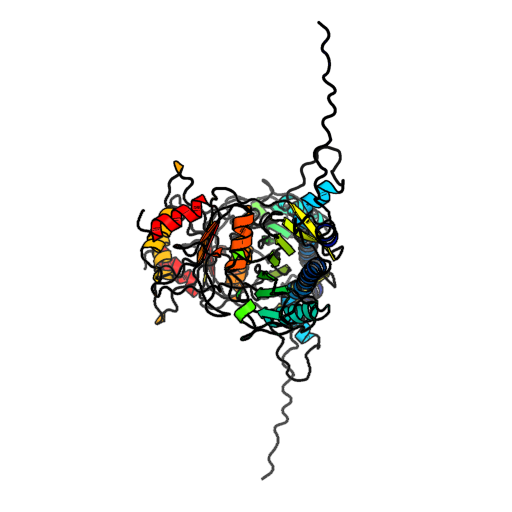 PRO A O 1
ATOM 1491 N N . THR A 1 201 ? -20.797 -2.553 -2.66 1 84 201 THR A N 1
ATOM 1492 C CA . THR A 1 201 ? -22.203 -2.178 -2.584 1 84 201 THR A CA 1
ATOM 1493 C C . THR A 1 201 ? -23.094 -3.303 -3.111 1 84 201 THR A C 1
ATOM 1495 O O . THR A 1 201 ? -24.203 -3.52 -2.604 1 84 201 THR A O 1
ATOM 1498 N N . VAL A 1 202 ? -22.547 -4.07 -4.086 1 85.88 202 VAL A N 1
ATOM 1499 C CA . VAL A 1 202 ? -23.312 -5.137 -4.715 1 85.88 202 VAL A CA 1
ATOM 1500 C C . VAL A 1 202 ? -22.797 -6.496 -4.238 1 85.88 202 VAL A C 1
ATOM 1502 O O . VAL A 1 202 ? -23.531 -7.488 -4.273 1 85.88 202 VAL A O 1
ATOM 1505 N N . GLY A 1 203 ? -21.5 -6.484 -3.844 1 89.88 203 GLY A N 1
ATOM 1506 C CA . GLY A 1 203 ? -20.891 -7.723 -3.389 1 89.88 203 GLY A CA 1
ATOM 1507 C C . GLY A 1 203 ? -20.438 -8.617 -4.527 1 89.88 203 GLY A C 1
ATOM 1508 O O . GLY A 1 203 ? -20.562 -9.844 -4.449 1 89.88 203 GLY A O 1
ATOM 1509 N N . GLU A 1 204 ? -20.016 -7.973 -5.637 1 91.56 204 GLU A N 1
ATOM 1510 C CA . GLU A 1 204 ? -19.609 -8.734 -6.812 1 91.56 204 GLU A CA 1
ATOM 1511 C C . GLU A 1 204 ? -18.312 -8.18 -7.402 1 91.56 204 GLU A C 1
ATOM 1513 O O . GLU A 1 204 ? -18 -6.996 -7.25 1 91.56 204 GLU A O 1
ATOM 1518 N N . PHE A 1 205 ? -17.562 -9.078 -8.016 1 94.06 205 PHE A N 1
ATOM 1519 C CA . PHE A 1 205 ? -16.422 -8.672 -8.828 1 94.06 205 PHE A CA 1
ATOM 1520 C C . PHE A 1 205 ? -16.859 -8.344 -10.25 1 94.06 205 PHE A C 1
ATOM 1522 O O . PHE A 1 205 ? -17.594 -9.117 -10.875 1 94.06 205 PHE A O 1
ATOM 1529 N N . PHE A 1 206 ? -16.391 -7.184 -10.742 1 91.25 206 PHE A N 1
ATOM 1530 C CA . PHE A 1 206 ? -16.688 -6.77 -12.109 1 91.25 206 PHE A CA 1
ATOM 1531 C C . PHE A 1 206 ? -15.406 -6.664 -12.938 1 91.25 206 PHE A C 1
ATOM 1533 O O . PHE A 1 206 ? -14.391 -6.172 -12.445 1 91.25 206 PHE A O 1
ATOM 1540 N N . LEU A 1 207 ? -15.508 -7.164 -14.156 1 92.31 207 LEU A N 1
ATOM 1541 C CA . LEU A 1 207 ? -14.367 -7.016 -15.055 1 92.31 207 LEU A CA 1
ATOM 1542 C C . LEU A 1 207 ? -14 -5.543 -15.227 1 92.31 207 LEU A C 1
ATOM 1544 O O . LEU A 1 207 ? -14.812 -4.754 -15.719 1 92.31 207 LEU A O 1
ATOM 1548 N N . SER A 1 208 ? -12.883 -5.176 -14.805 1 90.12 208 SER A N 1
ATOM 1549 C CA . SER A 1 208 ? -12.43 -3.791 -14.852 1 90.12 208 SER A CA 1
ATOM 1550 C C . SER A 1 208 ? -11.227 -3.635 -15.781 1 90.12 208 SER A C 1
ATOM 1552 O O . SER A 1 208 ? -11.016 -2.566 -16.359 1 90.12 208 SER A O 1
ATOM 1554 N N . HIS A 1 209 ? -10.367 -4.641 -15.867 1 90.44 209 HIS A N 1
ATOM 1555 C CA . HIS A 1 209 ? -9.188 -4.66 -16.734 1 90.44 209 HIS A CA 1
ATOM 1556 C C . HIS A 1 209 ? -9.188 -5.887 -17.641 1 90.44 209 HIS A C 1
ATOM 1558 O O . HIS A 1 209 ? -8.875 -6.992 -17.188 1 90.44 209 HIS A O 1
ATOM 1564 N N . GLU A 1 210 ? -9.484 -5.66 -18.828 1 90.5 210 GL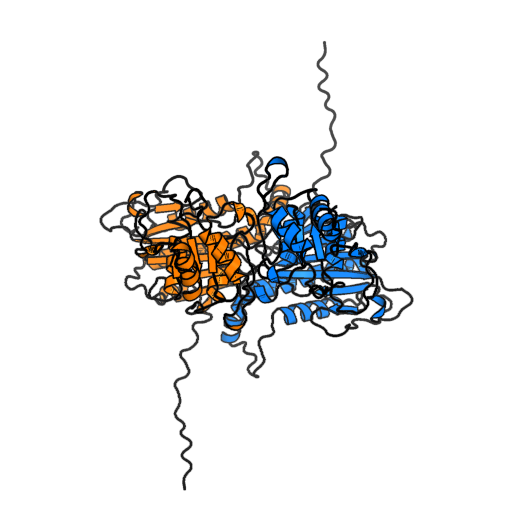U A N 1
ATOM 1565 C CA . GLU A 1 210 ? -9.508 -6.762 -19.797 1 90.5 210 GLU A CA 1
ATOM 1566 C C . GLU A 1 210 ? -8.164 -6.918 -20.5 1 90.5 210 GLU A C 1
ATOM 1568 O O . GLU A 1 210 ? -7.57 -5.934 -20.938 1 90.5 210 GLU A O 1
ATOM 1573 N N . ASN A 1 211 ? -7.688 -8.117 -20.5 1 93.06 211 ASN A N 1
ATOM 1574 C CA . ASN A 1 211 ? -6.477 -8.477 -21.234 1 93.06 211 ASN A CA 1
ATOM 1575 C C . ASN A 1 211 ? -5.305 -7.57 -20.859 1 93.06 211 ASN A C 1
ATOM 1577 O O . ASN A 1 211 ? -4.703 -6.941 -21.734 1 93.06 211 ASN A O 1
ATOM 1581 N N . ILE A 1 212 ? -4.977 -7.605 -19.672 1 95.69 212 ILE A N 1
ATOM 1582 C CA . ILE A 1 212 ? -3.852 -6.832 -19.156 1 95.69 212 ILE A CA 1
ATOM 1583 C C . ILE A 1 212 ? -2.57 -7.242 -19.891 1 95.69 212 ILE A C 1
ATOM 1585 O O . ILE A 1 212 ? -2.264 -8.43 -19.984 1 95.69 212 ILE A O 1
ATOM 1589 N N . ARG A 1 213 ? -1.877 -6.277 -20.391 1 97.88 213 ARG A N 1
ATOM 1590 C CA . ARG A 1 213 ? -0.562 -6.461 -21 1 97.88 213 ARG A CA 1
ATOM 1591 C C . ARG A 1 213 ? 0.486 -5.602 -20.297 1 97.88 213 ARG A C 1
ATOM 1593 O O . ARG A 1 213 ? 0.24 -4.426 -20.016 1 97.88 213 ARG A O 1
ATOM 1600 N N . ILE A 1 214 ? 1.579 -6.176 -20.062 1 98.19 214 ILE A N 1
ATOM 1601 C CA . ILE A 1 214 ? 2.645 -5.41 -19.422 1 98.19 214 ILE A CA 1
ATOM 1602 C C . ILE A 1 214 ? 3.434 -4.641 -20.484 1 98.19 214 ILE A C 1
ATOM 1604 O O . ILE A 1 214 ? 3.717 -5.168 -21.562 1 98.19 214 ILE A O 1
ATOM 1608 N N . PRO A 1 215 ? 3.799 -3.316 -20.234 1 97.81 215 PRO A N 1
ATOM 1609 C CA . PRO A 1 215 ? 4.672 -2.576 -21.141 1 97.81 215 PRO A CA 1
ATOM 1610 C C . PRO A 1 215 ? 6.027 -3.25 -21.344 1 97.81 215 PRO A C 1
ATOM 1612 O O . PRO A 1 215 ? 6.516 -3.941 -20.438 1 97.81 215 PRO A O 1
ATOM 1615 N N . GLU A 1 216 ? 6.617 -3.029 -22.438 1 97.69 216 GLU A N 1
ATOM 1616 C CA . GLU A 1 216 ? 7.906 -3.635 -22.766 1 97.69 216 GLU A CA 1
ATOM 1617 C C . GLU A 1 216 ? 9 -3.148 -21.812 1 97.69 216 GLU A C 1
ATOM 1619 O O . GLU A 1 216 ? 9.953 -3.875 -21.547 1 97.69 216 GLU A O 1
ATOM 1624 N N . ARG A 1 217 ? 8.867 -1.898 -21.438 1 97.38 217 ARG A N 1
ATOM 1625 C CA . ARG A 1 217 ? 9.742 -1.265 -20.453 1 97.38 217 ARG A CA 1
ATOM 1626 C C . ARG A 1 217 ? 8.93 -0.428 -19.469 1 97.38 217 ARG A C 1
ATOM 1628 O O . ARG A 1 217 ? 7.824 0.012 -19.781 1 97.38 217 ARG A O 1
ATOM 1635 N N . GLY A 1 218 ? 9.469 -0.331 -18.281 1 96.31 218 GLY A N 1
ATOM 1636 C CA . GLY A 1 218 ? 8.836 0.55 -17.312 1 96.31 218 GLY A CA 1
ATOM 1637 C C . GLY A 1 218 ? 9.766 1.639 -16.797 1 96.31 218 GLY A C 1
ATOM 1638 O O . GLY A 1 218 ? 10.719 2.016 -17.484 1 96.31 218 GLY A O 1
ATOM 1639 N N . SER A 1 219 ? 9.406 2.229 -15.68 1 96.06 219 SER A N 1
ATOM 1640 C CA . SER A 1 219 ? 10.195 3.33 -15.125 1 96.06 219 SER A CA 1
ATOM 1641 C C . SER A 1 219 ? 10.375 3.18 -13.617 1 96.06 219 SER A C 1
ATOM 1643 O O . SER A 1 219 ? 10.867 4.094 -12.953 1 96.06 219 SER A O 1
ATOM 1645 N N . THR A 1 220 ? 9.953 2.037 -13.094 1 97.19 220 THR A N 1
ATOM 1646 C CA . THR A 1 220 ? 10.094 1.788 -11.664 1 97.19 220 THR A CA 1
ATOM 1647 C C . THR A 1 220 ? 10.75 0.435 -11.414 1 97.19 220 THR A C 1
ATOM 1649 O O . THR A 1 220 ? 10.68 -0.462 -12.258 1 97.19 220 THR A O 1
ATOM 1652 N N . TYR A 1 221 ? 11.453 0.339 -10.328 1 98.56 221 TYR A N 1
ATOM 1653 C CA . TYR A 1 221 ? 12.008 -0.93 -9.875 1 98.56 221 TYR A CA 1
ATOM 1654 C C . TYR A 1 221 ? 11.648 -1.192 -8.414 1 98.56 221 TYR A C 1
ATOM 1656 O O . TYR A 1 221 ? 11.469 -0.255 -7.637 1 98.56 221 TYR A O 1
ATOM 1664 N N . SER A 1 222 ? 11.484 -2.424 -8.102 1 98.38 222 SER A N 1
ATOM 1665 C CA . SER A 1 222 ? 11.117 -2.859 -6.758 1 98.38 222 SER A CA 1
ATOM 1666 C C . SER A 1 222 ? 12.133 -3.852 -6.203 1 98.38 222 SER A C 1
ATOM 1668 O O . SER A 1 222 ? 12.297 -4.949 -6.742 1 98.38 222 SER A O 1
ATOM 1670 N N . ILE A 1 223 ? 12.836 -3.479 -5.191 1 98 223 ILE A N 1
ATOM 1671 C CA . ILE A 1 223 ? 13.797 -4.336 -4.508 1 98 223 ILE A CA 1
ATOM 1672 C C . ILE A 1 223 ? 14.07 -3.789 -3.107 1 98 223 ILE A C 1
ATOM 1674 O O . ILE A 1 223 ? 14.062 -2.574 -2.896 1 98 223 ILE A O 1
ATOM 1678 N N . ASN A 1 224 ? 14.234 -4.609 -2.162 1 97 224 ASN A N 1
ATOM 1679 C CA . ASN A 1 224 ? 14.602 -4.168 -0.818 1 97 224 ASN A CA 1
ATOM 1680 C C . ASN A 1 224 ? 16.078 -3.807 -0.731 1 97 224 ASN A C 1
ATOM 1682 O O . ASN A 1 224 ? 16.906 -4.629 -0.32 1 97 224 ASN A O 1
ATOM 1686 N N . GLU A 1 225 ? 16.406 -2.582 -0.913 1 97.19 225 GLU A N 1
ATOM 1687 C CA . GLU A 1 225 ? 17.797 -2.145 -0.972 1 97.19 225 GLU A CA 1
ATOM 1688 C C . GLU A 1 225 ? 18.438 -2.146 0.414 1 97.19 225 GLU A C 1
ATOM 1690 O O . GLU A 1 225 ? 19.656 -2.057 0.54 1 97.19 225 GLU A O 1
ATOM 1695 N N . GLY A 1 226 ? 17.609 -2.217 1.383 1 95.75 226 GLY A N 1
ATOM 1696 C CA . GLY A 1 226 ? 18.156 -2.336 2.725 1 95.75 226 GLY A CA 1
ATOM 1697 C C . GLY A 1 226 ? 19.094 -3.514 2.881 1 95.75 226 GLY A C 1
ATOM 1698 O O . GLY A 1 226 ? 19.984 -3.492 3.732 1 95.75 226 GLY A O 1
ATOM 1699 N N . HIS A 1 227 ? 18.953 -4.488 2.033 1 92.62 227 HIS A N 1
ATOM 1700 C CA . HIS A 1 227 ? 19.766 -5.695 2.133 1 92.62 227 HIS A CA 1
ATOM 1701 C C . HIS A 1 227 ? 20.859 -5.711 1.075 1 92.62 227 HIS A C 1
ATOM 1703 O O . HIS A 1 227 ? 21.453 -6.754 0.811 1 92.62 227 HIS A O 1
ATOM 1709 N N . SER A 1 228 ? 21.109 -4.625 0.539 1 94.81 228 SER A N 1
ATOM 1710 C CA . SER A 1 228 ? 22.047 -4.535 -0.583 1 94.81 228 SER A CA 1
ATOM 1711 C C . SER A 1 228 ? 23.438 -5.031 -0.192 1 94.81 228 SER A C 1
ATOM 1713 O O . SER A 1 228 ? 24.172 -5.531 -1.036 1 94.81 228 SER A O 1
ATOM 1715 N N . ALA A 1 229 ? 23.812 -4.93 1.081 1 92 229 ALA A N 1
ATOM 1716 C CA . ALA A 1 229 ? 25.125 -5.367 1.546 1 92 229 ALA A CA 1
ATOM 1717 C C . ALA A 1 229 ? 25.281 -6.879 1.397 1 92 229 ALA A C 1
ATOM 1719 O O . ALA A 1 229 ? 26.406 -7.391 1.334 1 92 229 ALA A O 1
ATOM 1720 N N . ARG A 1 230 ? 24.219 -7.562 1.259 1 91.75 230 ARG A N 1
ATOM 1721 C CA . ARG A 1 230 ? 24.25 -9.023 1.233 1 91.75 230 ARG A CA 1
ATOM 1722 C C . ARG A 1 230 ? 24.109 -9.547 -0.192 1 91.75 230 ARG A C 1
ATOM 1724 O O . ARG A 1 230 ? 24.172 -10.758 -0.42 1 91.75 230 ARG A O 1
ATOM 1731 N N . TRP A 1 231 ? 23.969 -8.719 -1.134 1 94.62 231 TRP A N 1
ATOM 1732 C CA . TRP A 1 231 ? 23.766 -9.125 -2.52 1 94.62 231 TRP A CA 1
ATOM 1733 C C . TRP A 1 231 ? 25.094 -9.531 -3.164 1 94.62 231 TRP A C 1
ATOM 1735 O O . TRP A 1 231 ? 26.156 -9.055 -2.764 1 94.62 231 TRP A O 1
ATOM 1745 N N . PRO A 1 232 ? 25.062 -10.492 -4.113 1 94.5 232 PRO A N 1
ATOM 1746 C CA . PRO A 1 232 ? 26.234 -10.688 -4.957 1 94.5 232 PRO A CA 1
ATOM 1747 C C . PRO A 1 232 ? 26.578 -9.461 -5.785 1 94.5 232 PRO A C 1
ATOM 1749 O O . PRO A 1 232 ? 25.75 -8.578 -5.973 1 94.5 232 PRO A O 1
ATOM 1752 N N . GLU A 1 233 ? 27.766 -9.359 -6.27 1 95.38 233 GLU A N 1
ATOM 1753 C CA . GLU A 1 233 ? 28.297 -8.188 -6.969 1 95.38 233 GLU A CA 1
ATOM 1754 C C . GLU A 1 233 ? 27.484 -7.879 -8.219 1 95.38 233 GLU A C 1
ATOM 1756 O O . GLU A 1 233 ? 27.281 -6.711 -8.562 1 95.38 233 GLU A O 1
ATOM 1761 N N . ASP A 1 234 ? 27.078 -8.867 -8.953 1 95.94 234 ASP A N 1
ATOM 1762 C CA . ASP A 1 234 ? 26.328 -8.664 -10.195 1 95.94 234 ASP A CA 1
ATOM 1763 C C . ASP A 1 234 ? 25.016 -7.941 -9.922 1 95.94 234 ASP A C 1
ATOM 1765 O O . ASP A 1 234 ? 24.641 -7.043 -10.672 1 95.94 234 ASP A O 1
ATOM 1769 N N . VAL A 1 235 ? 24.328 -8.289 -8.797 1 96.88 235 VAL A N 1
ATOM 1770 C CA . VAL A 1 235 ? 23.078 -7.641 -8.438 1 96.88 235 VAL A CA 1
ATOM 1771 C C . VAL A 1 235 ? 23.344 -6.199 -8.008 1 96.88 235 VAL A C 1
ATOM 1773 O O . VAL A 1 235 ? 22.594 -5.289 -8.359 1 96.88 235 VAL A O 1
ATOM 1776 N N . ARG A 1 236 ? 24.406 -5.973 -7.258 1 96.56 236 ARG A N 1
ATOM 1777 C CA . ARG A 1 236 ? 24.766 -4.629 -6.824 1 96.56 236 ARG A CA 1
ATOM 1778 C C . ARG A 1 236 ? 25.062 -3.727 -8.016 1 96.56 236 ARG A C 1
ATOM 1780 O O . ARG A 1 236 ? 24.656 -2.562 -8.039 1 96.56 236 ARG A O 1
ATOM 1787 N N . ARG A 1 237 ? 25.734 -4.258 -8.961 1 97.38 237 ARG A N 1
ATOM 1788 C CA . ARG A 1 237 ? 26.062 -3.496 -10.164 1 97.38 237 ARG A CA 1
ATOM 1789 C C . ARG A 1 237 ? 24.812 -3.141 -10.945 1 97.38 237 ARG A C 1
ATOM 1791 O O . ARG A 1 237 ? 24.672 -2.023 -11.445 1 97.38 237 ARG A O 1
ATOM 1798 N N . TRP A 1 238 ? 23.906 -4.117 -11.078 1 97.94 238 TRP A N 1
ATOM 1799 C CA . TRP A 1 238 ? 22.641 -3.836 -11.734 1 97.94 238 TRP A CA 1
ATOM 1800 C C . TRP A 1 238 ? 21.891 -2.717 -11.016 1 97.94 238 TRP A C 1
ATOM 1802 O O . TRP A 1 238 ? 21.375 -1.796 -11.656 1 97.94 238 TRP A O 1
ATOM 1812 N N . ASN A 1 239 ? 21.844 -2.85 -9.688 1 98 239 ASN A N 1
ATOM 1813 C CA . ASN A 1 239 ? 21.125 -1.868 -8.883 1 98 239 ASN A CA 1
ATOM 1814 C C . ASN A 1 239 ? 21.734 -0.473 -9.031 1 98 239 ASN A C 1
ATOM 1816 O O . ASN A 1 239 ? 21 0.519 -9.078 1 98 239 ASN A O 1
ATOM 1820 N N . ALA A 1 240 ? 23.031 -0.345 -9.086 1 96.69 240 ALA A N 1
ATOM 1821 C CA . ALA A 1 240 ? 23.688 0.933 -9.328 1 96.69 240 ALA A CA 1
ATOM 1822 C C . ALA A 1 240 ? 23.344 1.47 -10.719 1 96.69 240 ALA A C 1
ATOM 1824 O O . ALA A 1 240 ? 23.078 2.66 -10.883 1 96.69 240 ALA A O 1
ATOM 1825 N N . TRP A 1 241 ? 23.328 0.562 -11.695 1 97.31 241 TRP A N 1
ATOM 1826 C CA . TRP A 1 241 ? 23.094 0.918 -13.094 1 97.31 241 TRP A CA 1
ATOM 1827 C C . TRP A 1 241 ? 21.688 1.483 -13.289 1 97.31 241 TRP A C 1
ATOM 1829 O O . TRP A 1 241 ? 21.5 2.48 -13.992 1 97.31 241 TRP A O 1
ATOM 1839 N N . ILE A 1 242 ? 20.672 0.865 -12.664 1 97.69 242 ILE A N 1
ATOM 1840 C CA . ILE A 1 242 ? 19.281 1.22 -12.883 1 97.69 242 ILE A CA 1
ATOM 1841 C C . ILE A 1 242 ? 19 2.598 -12.289 1 97.69 242 ILE A C 1
ATOM 1843 O O . ILE A 1 242 ? 18.031 3.256 -12.664 1 97.69 242 ILE A O 1
ATOM 1847 N N . LYS A 1 243 ? 19.859 3.092 -11.406 1 97 243 LYS A N 1
ATOM 1848 C CA . LYS A 1 243 ? 19.672 4.355 -10.703 1 97 243 LYS A CA 1
ATOM 1849 C C . LYS A 1 243 ? 20.516 5.465 -11.328 1 97 243 LYS A C 1
ATOM 1851 O O . LYS A 1 243 ? 20.422 6.625 -10.93 1 97 243 LYS A O 1
ATOM 1856 N N . GLU A 1 244 ? 21.312 5.141 -12.266 1 95.44 244 GLU A N 1
ATOM 1857 C CA . GLU A 1 244 ? 22.188 6.117 -12.922 1 95.44 244 GLU A CA 1
ATOM 1858 C C . GLU A 1 244 ? 21.375 7.027 -13.852 1 95.44 244 GLU A C 1
ATOM 1860 O O . GLU A 1 244 ? 20.438 6.574 -14.516 1 95.44 244 GLU A O 1
ATOM 1865 N N . ASP A 1 245 ? 21.781 8.266 -13.906 1 92.06 245 ASP A N 1
ATOM 1866 C CA . ASP A 1 245 ? 21.125 9.203 -14.812 1 92.06 245 ASP A CA 1
ATOM 1867 C C . ASP A 1 245 ? 21.516 8.93 -16.266 1 92.06 245 ASP A C 1
ATOM 1869 O O . ASP A 1 245 ? 22.688 9.047 -16.625 1 92.06 245 ASP A O 1
ATOM 1873 N N . SER A 1 246 ? 20.672 8.469 -17.016 1 92.88 246 SER A N 1
ATOM 1874 C CA . SER A 1 246 ? 20.797 8.258 -18.453 1 92.88 246 SER A CA 1
ATOM 1875 C C . SER A 1 246 ? 19.484 8.523 -19.188 1 92.88 246 SER A C 1
ATOM 1877 O O . SER A 1 246 ? 18.703 7.594 -19.422 1 92.88 246 SER A O 1
ATOM 1879 N N . LYS A 1 247 ? 19.266 9.695 -19.562 1 86.94 247 LYS A N 1
ATOM 1880 C CA . LYS A 1 247 ? 18 10.125 -20.172 1 86.94 247 LYS A CA 1
ATOM 1881 C C . LYS A 1 247 ? 17.703 9.328 -21.438 1 86.94 247 LYS A C 1
ATOM 1883 O O . LYS A 1 247 ? 16.578 8.875 -21.641 1 86.94 247 LYS A O 1
ATOM 1888 N N . PRO A 1 248 ? 18.656 9.039 -22.312 1 88.38 248 PRO A N 1
ATOM 1889 C CA . PRO A 1 248 ? 18.375 8.281 -23.531 1 88.38 248 PRO A CA 1
ATOM 1890 C C . PRO A 1 248 ? 17.844 6.875 -23.234 1 88.38 248 PRO A C 1
ATOM 1892 O O . PRO A 1 248 ? 17.078 6.328 -24.031 1 88.38 248 PRO A O 1
ATOM 1895 N N . GLU A 1 249 ? 18.203 6.406 -22.094 1 89.75 249 GLU A N 1
ATOM 1896 C CA . GLU A 1 249 ? 17.812 5.039 -21.766 1 89.75 249 GLU A CA 1
ATOM 1897 C C . GLU A 1 249 ? 16.625 5.027 -20.797 1 89.75 249 GLU A C 1
ATOM 1899 O O . GLU A 1 249 ? 16.234 3.965 -20.312 1 89.75 249 GLU A O 1
ATOM 1904 N N . GLY A 1 250 ? 16.141 6.176 -20.438 1 91.94 250 GLY A N 1
ATOM 1905 C CA . GLY A 1 250 ? 14.961 6.27 -19.578 1 91.94 250 GLY A CA 1
ATOM 1906 C C . GLY A 1 250 ? 15.273 6.086 -18.109 1 91.94 250 GLY A C 1
ATOM 1907 O O . GLY A 1 250 ? 14.406 5.684 -17.328 1 91.94 250 GLY A O 1
ATOM 1908 N N . ARG A 1 251 ? 16.562 6.262 -17.703 1 93.38 251 ARG A N 1
ATOM 1909 C CA . ARG A 1 251 ? 16.984 6.168 -16.297 1 93.38 251 ARG A CA 1
ATOM 1910 C C . ARG A 1 251 ? 17.266 7.551 -15.719 1 93.38 251 ARG A C 1
ATOM 1912 O O . ARG A 1 251 ? 17.516 8.5 -16.453 1 93.38 251 ARG A O 1
ATOM 1919 N N . PRO A 1 252 ? 17.172 7.637 -14.461 1 96.38 252 PRO A N 1
ATOM 1920 C CA . PRO A 1 252 ? 17 6.602 -13.445 1 96.38 252 PRO A CA 1
ATOM 1921 C C . PRO A 1 252 ? 15.562 6.129 -13.305 1 96.38 252 PRO A C 1
ATOM 1923 O O . PRO A 1 252 ? 14.625 6.887 -13.586 1 96.38 252 PRO A O 1
ATOM 1926 N N . TYR A 1 253 ? 15.391 4.824 -12.93 1 97.56 253 TYR A N 1
ATOM 1927 C CA . TYR A 1 253 ? 14.086 4.316 -12.523 1 97.56 253 TYR A CA 1
ATOM 1928 C C . TYR A 1 253 ? 13.719 4.809 -11.125 1 97.56 253 TYR A C 1
ATOM 1930 O O . TYR A 1 253 ? 14.602 5.102 -10.312 1 97.56 253 TYR A O 1
ATOM 1938 N N . GLY A 1 254 ? 12.5 5.008 -10.852 1 96.5 254 GLY A N 1
ATOM 1939 C CA . GLY A 1 254 ? 12.023 5.309 -9.508 1 96.5 254 GLY A CA 1
ATOM 1940 C C . GLY A 1 254 ? 11.883 4.074 -8.641 1 96.5 254 GLY A C 1
ATOM 1941 O O . GLY A 1 254 ? 11.43 3.027 -9.102 1 96.5 254 GLY A O 1
ATOM 1942 N N . ALA A 1 255 ? 12.297 4.176 -7.398 1 97.62 255 ALA A N 1
ATOM 1943 C CA . ALA A 1 255 ? 12.203 3.053 -6.465 1 97.62 255 ALA A CA 1
ATOM 1944 C C . ALA A 1 255 ? 10.789 2.947 -5.887 1 97.62 255 ALA A C 1
ATOM 1946 O O . ALA A 1 255 ? 10.18 3.959 -5.543 1 97.62 255 ALA A O 1
ATOM 1947 N N . ARG A 1 256 ? 10.234 1.814 -5.895 1 96.88 256 ARG A N 1
ATOM 1948 C CA . ARG A 1 256 ? 9.016 1.443 -5.18 1 96.88 256 ARG A CA 1
ATOM 1949 C C . ARG A 1 256 ? 9.164 0.078 -4.516 1 96.88 256 ARG A C 1
ATOM 1951 O O . ARG A 1 256 ? 9.57 -0.891 -5.164 1 96.88 256 ARG A O 1
ATOM 1958 N N . TYR A 1 257 ? 8.867 0.036 -3.24 1 97.06 257 TYR A N 1
ATOM 1959 C CA . TYR A 1 257 ? 8.93 -1.245 -2.545 1 97.06 257 TYR A CA 1
ATOM 1960 C C . TYR A 1 257 ? 7.957 -1.278 -1.373 1 97.06 257 TYR A C 1
ATOM 1962 O O . TYR A 1 257 ? 8.297 -0.871 -0.261 1 97.06 257 TYR A O 1
ATOM 1970 N N . VAL A 1 258 ? 6.883 -1.874 -1.608 1 95.06 258 VAL A N 1
ATOM 1971 C CA . VAL A 1 258 ? 5.805 -1.956 -0.628 1 95.06 258 VAL A CA 1
ATOM 1972 C C . VAL A 1 258 ? 6.129 -3.033 0.406 1 95.06 258 VAL A C 1
ATOM 1974 O O . VAL A 1 258 ? 5.766 -2.904 1.578 1 95.06 258 VAL A O 1
ATOM 1977 N N . GLY A 1 259 ? 6.812 -4.082 -0.016 1 93.25 259 GLY A N 1
ATOM 1978 C CA . GLY A 1 259 ? 7.09 -5.207 0.866 1 93.25 259 GLY A CA 1
ATOM 1979 C C . GLY A 1 259 ? 6.027 -6.289 0.805 1 93.25 259 GLY A C 1
ATOM 1980 O O . GLY A 1 259 ? 5.867 -7.062 1.751 1 93.25 259 GLY A O 1
ATOM 1981 N N . SER A 1 260 ? 5.207 -6.277 -0.114 1 94.31 260 SER A N 1
ATOM 1982 C CA . SER A 1 260 ? 4.238 -7.289 -0.513 1 94.31 260 SER A CA 1
ATOM 1983 C C . SER A 1 260 ? 4.426 -7.688 -1.973 1 94.31 260 SER A C 1
ATOM 1985 O O . SER A 1 260 ? 4.375 -6.84 -2.865 1 94.31 260 SER A O 1
ATOM 1987 N N . LEU A 1 261 ? 4.68 -8.93 -2.176 1 97.25 261 LEU A N 1
ATOM 1988 C CA . LEU A 1 261 ? 4.879 -9.406 -3.537 1 97.25 261 LEU A CA 1
ATOM 1989 C C . LEU A 1 261 ? 3.689 -9.055 -4.422 1 97.25 261 LEU A C 1
ATOM 1991 O O . LEU A 1 261 ? 3.865 -8.562 -5.539 1 97.25 261 LEU A O 1
ATOM 1995 N N . VAL A 1 262 ? 2.492 -9.219 -3.922 1 98 262 VAL A N 1
ATOM 1996 C CA . VAL A 1 262 ? 1.276 -8.984 -4.695 1 98 262 VAL A CA 1
ATOM 1997 C C . VAL A 1 262 ? 1.2 -7.512 -5.102 1 98 262 VAL A C 1
ATOM 1999 O O . VAL A 1 262 ? 0.971 -7.199 -6.27 1 98 262 VAL A O 1
ATOM 2002 N N . ALA A 1 263 ? 1.423 -6.625 -4.16 1 96.56 263 ALA A N 1
ATOM 2003 C CA . ALA A 1 263 ? 1.317 -5.191 -4.43 1 96.56 263 ALA A CA 1
ATOM 2004 C C . ALA A 1 263 ? 2.395 -4.738 -5.41 1 96.56 263 ALA A C 1
ATOM 2006 O O . ALA A 1 263 ? 2.102 -4.043 -6.383 1 96.56 263 ALA A O 1
ATOM 2007 N N . ASP A 1 264 ? 3.607 -5.133 -5.191 1 97.5 264 ASP A N 1
ATOM 2008 C CA . ASP A 1 264 ? 4.723 -4.73 -6.043 1 97.5 264 ASP A CA 1
ATOM 2009 C C . ASP A 1 264 ? 4.59 -5.328 -7.441 1 97.5 264 ASP A C 1
ATOM 2011 O O . ASP A 1 264 ? 4.844 -4.648 -8.438 1 97.5 264 ASP A O 1
ATOM 2015 N N . ALA A 1 265 ? 4.184 -6.59 -7.5 1 98.31 265 ALA A N 1
ATOM 2016 C CA . ALA A 1 265 ? 4.012 -7.254 -8.789 1 98.31 265 ALA A CA 1
ATOM 2017 C C . ALA A 1 265 ? 2.863 -6.637 -9.578 1 98.31 265 ALA A C 1
ATOM 2019 O O . ALA A 1 265 ? 2.957 -6.469 -10.797 1 98.31 265 ALA A O 1
ATOM 2020 N N . HIS A 1 266 ? 1.799 -6.328 -8.883 1 97.69 266 HIS A N 1
ATOM 2021 C CA . HIS A 1 266 ? 0.65 -5.734 -9.555 1 97.69 266 HIS A CA 1
ATOM 2022 C C . HIS A 1 266 ? 1.016 -4.398 -10.188 1 97.69 266 HIS A C 1
ATOM 2024 O O . HIS A 1 266 ? 0.64 -4.129 -11.336 1 97.69 266 HIS A O 1
ATOM 2030 N N . ARG A 1 267 ? 1.718 -3.523 -9.438 1 96.75 267 ARG A N 1
ATOM 2031 C CA . ARG A 1 267 ? 2.182 -2.262 -10.008 1 96.75 267 ARG A CA 1
ATOM 2032 C C . ARG A 1 267 ? 3.023 -2.502 -11.25 1 96.75 267 ARG A C 1
ATOM 2034 O O . ARG A 1 267 ? 2.842 -1.826 -12.266 1 96.75 267 ARG A O 1
ATOM 2041 N N . THR A 1 268 ? 3.922 -3.447 -11.148 1 98.31 268 THR A N 1
ATOM 2042 C CA . THR A 1 268 ? 4.82 -3.762 -12.25 1 98.31 268 THR A CA 1
ATOM 2043 C C . THR A 1 268 ? 4.039 -4.262 -13.461 1 98.31 268 THR A C 1
ATOM 2045 O O . THR A 1 268 ? 4.363 -3.92 -14.602 1 98.31 268 THR A O 1
ATOM 2048 N N . LEU A 1 269 ? 3.023 -5.066 -13.164 1 98.38 269 LEU A N 1
ATOM 2049 C CA . LEU A 1 269 ? 2.205 -5.625 -14.234 1 98.38 269 LEU A CA 1
ATOM 2050 C C . LEU A 1 269 ? 1.507 -4.516 -15.016 1 98.38 269 LEU A C 1
ATOM 2052 O O . LEU A 1 269 ? 1.436 -4.566 -16.25 1 98.38 269 LEU A O 1
ATOM 2056 N N . LEU A 1 270 ? 1.06 -3.51 -14.344 1 96.5 270 LEU A N 1
ATOM 2057 C CA . LEU A 1 270 ? 0.26 -2.465 -14.969 1 96.5 270 LEU A CA 1
ATOM 2058 C C . LEU A 1 270 ? 1.153 -1.384 -15.57 1 96.5 270 LEU A C 1
ATOM 2060 O O . LEU A 1 270 ? 0.859 -0.855 -16.641 1 96.5 270 LEU A O 1
ATOM 2064 N N . LYS A 1 271 ? 2.297 -1.044 -14.891 1 96.12 271 LYS A N 1
ATOM 2065 C CA . LYS A 1 271 ? 3.064 0.138 -15.266 1 96.12 271 LYS A CA 1
ATOM 2066 C C . LYS A 1 271 ? 4.391 -0.251 -15.922 1 96.12 271 LYS A C 1
ATOM 2068 O O . LYS A 1 271 ? 5.094 0.6 -16.469 1 96.12 271 LYS A O 1
ATOM 2073 N N . GLY A 1 272 ? 4.668 -1.491 -15.883 1 97.62 272 GLY A N 1
ATOM 2074 C CA . GLY A 1 272 ? 5.984 -1.934 -16.312 1 97.62 272 GLY A CA 1
ATOM 2075 C C . GLY A 1 272 ? 7.051 -1.758 -15.242 1 97.62 272 GLY A C 1
ATOM 2076 O O . GLY A 1 272 ? 6.75 -1.337 -14.125 1 97.62 272 GLY A O 1
ATOM 2077 N N . GLY A 1 273 ? 8.25 -2.154 -15.625 1 98.44 273 GLY A N 1
ATOM 2078 C CA . GLY A 1 273 ? 9.352 -2.129 -14.672 1 98.44 273 GLY A CA 1
ATOM 2079 C C . GLY A 1 273 ? 9.797 -3.514 -14.234 1 98.44 273 GLY A C 1
ATOM 2080 O O . GLY A 1 273 ? 9.648 -4.484 -14.977 1 98.44 273 GLY A O 1
ATOM 2081 N N . ILE A 1 274 ? 10.383 -3.531 -13.008 1 98.81 274 ILE A N 1
ATOM 2082 C CA . ILE A 1 274 ? 10.961 -4.805 -12.594 1 98.81 274 ILE A CA 1
ATOM 2083 C C . ILE A 1 274 ? 10.836 -4.969 -11.086 1 98.81 274 ILE A C 1
ATOM 2085 O O . ILE A 1 274 ? 11.016 -4.008 -10.328 1 98.81 274 ILE A O 1
ATOM 2089 N N . PHE A 1 275 ? 10.367 -6.059 -10.688 1 98.75 275 PHE A N 1
ATOM 2090 C CA . PHE A 1 275 ? 10.445 -6.543 -9.312 1 98.75 275 PHE A CA 1
ATOM 2091 C C . PHE A 1 275 ? 11.578 -7.547 -9.156 1 98.75 275 PHE A C 1
ATOM 2093 O O . PHE A 1 275 ? 11.68 -8.508 -9.93 1 98.75 275 PHE A O 1
ATOM 2100 N N . ALA A 1 276 ? 12.406 -7.316 -8.086 1 98.38 276 ALA A N 1
ATOM 2101 C CA . ALA A 1 276 ? 13.531 -8.234 -7.883 1 98.38 276 ALA A CA 1
ATOM 2102 C C . ALA A 1 276 ? 13.648 -8.641 -6.418 1 98.38 276 ALA A C 1
ATOM 2104 O O . ALA A 1 276 ? 13.586 -7.797 -5.523 1 98.38 276 ALA A O 1
ATOM 2105 N N . TYR A 1 277 ? 13.719 -9.898 -6.188 1 97.75 277 TYR A N 1
ATOM 2106 C CA . TYR A 1 277 ? 14.094 -10.531 -4.93 1 97.75 277 TYR A CA 1
ATOM 2107 C C . TYR A 1 277 ? 15.203 -11.555 -5.148 1 97.75 277 TYR A C 1
ATOM 2109 O O . TYR A 1 277 ? 14.969 -12.758 -5.059 1 97.75 277 TYR A O 1
ATOM 2117 N N . PRO A 1 278 ? 16.375 -11.055 -5.359 1 95.62 278 PRO A N 1
ATOM 2118 C CA . PRO A 1 278 ? 17.5 -11.922 -5.742 1 95.62 278 PRO A CA 1
ATOM 2119 C C . PRO A 1 278 ? 18 -12.781 -4.582 1 95.62 278 PRO A C 1
ATOM 2121 O O . PRO A 1 278 ? 17.625 -12.539 -3.43 1 95.62 278 PRO A O 1
ATOM 2124 N N . ALA A 1 279 ? 18.734 -13.766 -4.953 1 92.56 279 ALA A N 1
ATOM 2125 C CA . ALA A 1 279 ? 19.422 -14.562 -3.939 1 92.56 279 ALA A CA 1
ATOM 2126 C C . ALA A 1 279 ? 20.5 -13.75 -3.23 1 92.56 279 ALA A C 1
ATOM 2128 O O . ALA A 1 279 ? 21.031 -12.789 -3.795 1 92.56 279 ALA A O 1
ATOM 2129 N N . ASP A 1 280 ? 20.688 -14.102 -2.014 1 89.56 280 ASP A N 1
ATOM 2130 C CA . ASP A 1 280 ? 21.828 -13.508 -1.329 1 89.56 280 ASP A CA 1
ATOM 2131 C C . ASP A 1 280 ? 23.125 -14.219 -1.709 1 89.56 280 ASP A C 1
ATOM 2133 O O . ASP A 1 280 ? 23.141 -15.031 -2.641 1 89.56 280 ASP A O 1
ATOM 2137 N N . ARG A 1 281 ? 24.156 -13.859 -1.008 1 87.94 281 ARG A N 1
ATOM 2138 C CA . ARG A 1 281 ? 25.484 -14.391 -1.34 1 87.94 281 ARG A CA 1
ATOM 2139 C C . ARG A 1 281 ? 25.531 -15.906 -1.132 1 87.94 281 ARG A C 1
ATOM 2141 O O . ARG A 1 281 ? 26.375 -16.594 -1.707 1 87.94 281 ARG A O 1
ATOM 2148 N N . SER A 1 282 ? 24.562 -16.391 -0.32 1 85 282 SER A N 1
ATOM 2149 C CA . SER A 1 282 ? 24.5 -17.828 -0.101 1 85 282 SER A CA 1
ATOM 2150 C C . SER A 1 282 ? 23.828 -18.547 -1.266 1 85 282 SER A C 1
ATOM 2152 O O . SER A 1 282 ? 23.859 -19.781 -1.354 1 85 282 SER A O 1
ATOM 2154 N N . GLY A 1 283 ? 23.219 -17.781 -2.143 1 82.94 283 GLY A N 1
ATOM 2155 C CA . GLY A 1 283 ? 22.562 -18.344 -3.314 1 82.94 283 GLY A CA 1
ATOM 2156 C C . GLY A 1 283 ? 21.109 -18.719 -3.061 1 82.94 283 GLY A C 1
ATOM 2157 O O . GLY A 1 283 ? 20.406 -19.156 -3.977 1 82.94 283 GLY A O 1
ATOM 2158 N N . GLN A 1 284 ? 20.656 -18.547 -1.945 1 84.69 284 GLN A N 1
ATOM 2159 C CA . GLN A 1 284 ? 19.312 -19 -1.592 1 84.69 284 GLN A CA 1
ATOM 2160 C C . GLN A 1 284 ? 18.297 -17.875 -1.783 1 84.69 284 GLN A C 1
ATOM 2162 O O . GLN A 1 284 ? 18.547 -16.734 -1.398 1 84.69 284 GLN A O 1
ATOM 2167 N N . GLY A 1 285 ? 17.281 -18.188 -2.471 1 90.19 285 GLY A N 1
ATOM 2168 C CA . GLY A 1 285 ? 16.156 -17.266 -2.561 1 90.19 285 GLY A CA 1
ATOM 2169 C C . GLY A 1 285 ? 15.234 -17.328 -1.355 1 90.19 285 GLY A C 1
ATOM 2170 O O . GLY A 1 285 ? 15.367 -18.219 -0.513 1 90.19 285 GLY A O 1
ATOM 2171 N N . LYS A 1 286 ? 14.391 -16.375 -1.269 1 91.69 286 LYS A N 1
ATOM 2172 C CA . LYS A 1 286 ? 13.547 -16.297 -0.076 1 91.69 286 LYS A CA 1
ATOM 2173 C C . LYS A 1 286 ? 12.094 -16.594 -0.41 1 91.69 286 LYS A C 1
ATOM 2175 O O . LYS A 1 286 ? 11.312 -16.969 0.467 1 91.69 286 LYS A O 1
ATOM 2180 N N . LEU A 1 287 ? 11.672 -16.422 -1.623 1 96.5 287 LEU A N 1
ATOM 2181 C CA . LEU A 1 287 ? 10.281 -16.625 -2.01 1 96.5 287 LEU A CA 1
ATOM 2182 C C . LEU A 1 287 ? 10.023 -18.109 -2.314 1 96.5 287 LEU A C 1
ATOM 2184 O O . LEU A 1 287 ? 10.953 -18.844 -2.631 1 96.5 287 LEU A O 1
ATOM 2188 N N . ARG A 1 288 ? 8.844 -18.5 -2.195 1 97.81 288 ARG A N 1
ATOM 2189 C CA . ARG A 1 288 ? 8.5 -19.906 -2.438 1 97.81 288 ARG A CA 1
ATOM 2190 C C . ARG A 1 288 ? 8.148 -20.125 -3.904 1 97.81 288 ARG A C 1
ATOM 2192 O O . ARG A 1 288 ? 7.402 -19.359 -4.5 1 97.81 288 ARG A O 1
ATOM 2199 N N . LEU A 1 289 ? 8.633 -21.188 -4.449 1 98.25 289 LEU A N 1
ATOM 2200 C CA . LEU A 1 289 ? 8.5 -21.469 -5.875 1 98.25 289 LEU A CA 1
ATOM 2201 C C . LEU A 1 289 ? 7.059 -21.812 -6.23 1 98.25 289 LEU A C 1
ATOM 2203 O O . LEU A 1 289 ? 6.473 -21.203 -7.125 1 98.25 289 LEU A O 1
ATOM 2207 N N . LEU A 1 290 ? 6.438 -22.656 -5.469 1 98.19 290 LEU A N 1
ATOM 2208 C CA . LEU A 1 290 ? 5.18 -23.281 -5.867 1 98.19 290 LEU A CA 1
ATOM 2209 C C . LEU A 1 290 ? 4.023 -22.281 -5.762 1 98.19 290 LEU A C 1
ATOM 2211 O O . LEU A 1 290 ? 3.199 -22.188 -6.672 1 98.19 290 LEU A O 1
ATOM 2215 N N . TYR A 1 291 ? 3.971 -21.547 -4.656 1 98.31 291 TYR A N 1
ATOM 2216 C CA . TYR A 1 291 ? 2.736 -20.797 -4.43 1 98.31 291 TYR A CA 1
ATOM 2217 C C . TYR A 1 291 ? 2.98 -19.297 -4.492 1 98.31 291 TYR A C 1
ATOM 2219 O O . TYR A 1 291 ? 2.072 -18.5 -4.242 1 98.31 291 TYR A O 1
ATOM 2227 N N . GLU A 1 292 ? 4.203 -18.859 -4.824 1 98.25 292 GLU A N 1
ATOM 2228 C CA . GLU A 1 292 ? 4.5 -17.453 -5.035 1 98.25 292 GLU A CA 1
ATOM 2229 C C . GLU A 1 292 ? 5.109 -17.219 -6.414 1 98.25 292 GLU A C 1
ATOM 2231 O O . GLU A 1 292 ? 4.453 -16.656 -7.297 1 98.25 292 GLU A O 1
ATOM 2236 N N . ALA A 1 293 ? 6.223 -17.797 -6.688 1 98.69 293 ALA A N 1
ATOM 2237 C CA . ALA A 1 293 ? 6.98 -17.5 -7.898 1 98.69 293 ALA A CA 1
ATOM 2238 C C . ALA A 1 293 ? 6.289 -18.062 -9.133 1 98.69 293 ALA A C 1
ATOM 2240 O O . ALA A 1 293 ? 6.121 -17.359 -10.133 1 98.69 293 ALA A O 1
ATOM 2241 N N . SER A 1 294 ? 5.867 -19.297 -9.117 1 98.75 294 SER A N 1
ATOM 2242 C CA . SER A 1 294 ? 5.293 -19.953 -10.289 1 98.75 294 SER A CA 1
ATOM 2243 C C . SER A 1 294 ? 3.982 -19.297 -10.703 1 98.75 294 SER A C 1
ATOM 2245 O O . SER A 1 294 ? 3.785 -18.969 -11.875 1 98.75 294 SER A O 1
ATOM 2247 N N . PRO A 1 295 ? 3.064 -19.047 -9.727 1 98.75 295 PRO A N 1
ATOM 2248 C CA . PRO A 1 295 ? 1.829 -18.359 -10.125 1 98.75 295 PRO A CA 1
ATOM 2249 C C . PRO A 1 295 ? 2.086 -17 -10.75 1 98.75 295 PRO A C 1
ATOM 2251 O O . PRO A 1 295 ? 1.509 -16.672 -11.797 1 98.75 295 PRO A O 1
ATOM 2254 N N . PHE A 1 296 ? 2.941 -16.219 -10.219 1 98.81 296 PHE A N 1
ATOM 2255 C CA . PHE A 1 296 ? 3.211 -14.891 -10.766 1 98.81 296 PHE A CA 1
ATOM 2256 C C . PHE A 1 296 ? 3.918 -14.992 -12.117 1 98.81 296 PHE A C 1
ATOM 2258 O O . PHE A 1 296 ? 3.654 -14.203 -13.023 1 98.81 296 PHE A O 1
ATOM 2265 N N . ALA A 1 297 ? 4.832 -15.961 -12.188 1 98.88 297 ALA A N 1
ATOM 2266 C CA . ALA A 1 297 ? 5.484 -16.172 -13.477 1 98.88 297 ALA A CA 1
ATOM 2267 C C . ALA A 1 297 ? 4.461 -16.5 -14.562 1 98.88 297 ALA A C 1
ATOM 2269 O O . ALA A 1 297 ? 4.547 -15.984 -15.68 1 98.88 297 ALA A O 1
ATOM 2270 N N . PHE A 1 298 ? 3.535 -17.359 -14.219 1 98.62 298 PHE A N 1
ATOM 2271 C CA . PHE A 1 298 ? 2.473 -17.75 -15.133 1 98.62 298 PHE A CA 1
ATOM 2272 C C . PHE A 1 298 ? 1.667 -16.531 -15.57 1 98.62 298 PHE A C 1
ATOM 2274 O O . PHE A 1 298 ? 1.401 -16.344 -16.766 1 98.62 298 PHE A O 1
ATOM 2281 N N . ILE A 1 299 ? 1.342 -15.664 -14.688 1 98.62 299 ILE A N 1
ATOM 2282 C CA . ILE A 1 299 ? 0.566 -14.453 -14.945 1 98.62 299 ILE A CA 1
ATOM 2283 C C . ILE A 1 299 ? 1.38 -13.492 -15.812 1 98.62 299 ILE A C 1
ATOM 2285 O O . ILE A 1 299 ? 0.88 -12.977 -16.812 1 98.62 299 ILE A O 1
ATOM 2289 N N . PHE A 1 300 ? 2.607 -13.227 -15.453 1 98.75 300 PHE A N 1
ATOM 2290 C CA . PHE A 1 300 ? 3.436 -12.25 -16.141 1 98.75 300 PHE A CA 1
ATOM 2291 C C . PHE A 1 300 ? 3.711 -12.688 -17.578 1 98.75 300 PHE A C 1
ATOM 2293 O O . PHE A 1 300 ? 3.645 -11.883 -18.516 1 98.75 300 PHE A O 1
ATOM 2300 N N . GLU A 1 301 ? 3.994 -13.961 -17.797 1 98.38 301 GLU A N 1
ATOM 2301 C CA . GLU A 1 301 ? 4.234 -14.43 -19.156 1 98.38 301 GLU A CA 1
ATOM 2302 C C . GLU A 1 301 ? 2.969 -14.336 -20.016 1 98.38 301 GLU A C 1
ATOM 2304 O O . GLU A 1 301 ? 3.027 -13.961 -21.188 1 98.38 301 GLU A O 1
ATOM 2309 N N . ALA A 1 302 ? 1.848 -14.695 -19.375 1 97.44 302 ALA A N 1
ATOM 2310 C CA . ALA A 1 302 ? 0.579 -14.57 -20.094 1 97.44 302 ALA A CA 1
ATOM 2311 C C . ALA A 1 302 ? 0.307 -13.125 -20.484 1 97.44 302 ALA A C 1
ATOM 2313 O O . ALA A 1 302 ? -0.344 -12.859 -21.5 1 97.44 302 ALA A O 1
ATOM 2314 N N . ALA A 1 303 ? 0.839 -12.195 -19.734 1 98.19 303 ALA A N 1
ATOM 2315 C CA . ALA A 1 303 ? 0.632 -10.766 -19.984 1 98.19 303 ALA A CA 1
ATOM 2316 C C . ALA A 1 303 ? 1.705 -10.211 -20.922 1 98.19 303 ALA A C 1
ATOM 2318 O O . ALA A 1 303 ? 1.682 -9.031 -21.281 1 98.19 303 ALA A O 1
ATOM 2319 N N . GLY A 1 304 ? 2.645 -11.023 -21.312 1 98 304 GLY A N 1
ATOM 2320 C CA . GLY A 1 304 ? 3.707 -10.586 -22.219 1 98 304 GLY A CA 1
ATOM 2321 C C . GLY A 1 304 ? 4.977 -10.203 -21.484 1 98 304 GLY A C 1
ATOM 2322 O O . GLY A 1 304 ? 5.895 -9.633 -22.078 1 98 304 GLY A O 1
ATOM 2323 N N . GLY A 1 305 ? 5.027 -10.508 -20.203 1 98.56 305 GLY A N 1
ATOM 2324 C CA . GLY A 1 305 ? 6.207 -10.211 -19.406 1 98.56 305 GLY A CA 1
ATOM 2325 C C . GLY A 1 305 ? 7.164 -11.383 -19.297 1 98.56 305 GLY A C 1
ATOM 2326 O O . GLY A 1 305 ? 7.184 -12.258 -20.156 1 98.56 305 GLY A O 1
ATOM 2327 N N . LYS A 1 306 ? 8.055 -11.234 -18.297 1 98.69 306 LYS A N 1
ATOM 2328 C CA . LYS A 1 306 ? 9.078 -12.25 -18.078 1 98.69 306 LYS A CA 1
ATOM 2329 C C . LYS A 1 306 ? 9.297 -12.492 -16.594 1 98.69 306 LYS A C 1
ATOM 2331 O O . LYS A 1 306 ? 9.125 -11.578 -15.773 1 98.69 306 LYS A O 1
ATOM 2336 N N . ALA A 1 307 ? 9.609 -13.688 -16.234 1 98.75 307 ALA A N 1
ATOM 2337 C CA . ALA A 1 307 ? 9.953 -14.086 -14.867 1 98.75 307 ALA A CA 1
ATOM 2338 C C . ALA A 1 307 ? 11.156 -15.023 -14.859 1 98.75 307 ALA A C 1
ATOM 2340 O O . ALA A 1 307 ? 11.188 -16.016 -15.594 1 98.75 307 ALA A O 1
ATOM 2341 N N . SER A 1 308 ? 12.109 -14.695 -13.977 1 98.31 308 SER A N 1
ATOM 2342 C CA . SER A 1 308 ? 13.406 -15.375 -13.984 1 98.31 308 SER A CA 1
ATOM 2343 C C . SER A 1 308 ? 13.992 -15.469 -12.586 1 98.31 308 SER A C 1
ATOM 2345 O O . SER A 1 308 ? 13.617 -14.703 -11.695 1 98.31 308 SER A O 1
ATOM 2347 N N . THR A 1 309 ? 14.812 -16.469 -12.391 1 96.5 309 THR A N 1
ATOM 2348 C CA . THR A 1 309 ? 15.641 -16.469 -11.188 1 96.5 309 THR A CA 1
ATOM 2349 C C . THR A 1 309 ? 16.812 -15.508 -11.344 1 96.5 309 THR A C 1
ATOM 2351 O O . THR A 1 309 ? 17.547 -15.25 -10.375 1 96.5 309 THR A O 1
ATOM 2354 N N . GLY A 1 310 ? 16.984 -14.914 -12.344 1 94.94 310 GLY A N 1
ATOM 2355 C CA . GLY A 1 310 ? 18.203 -14.234 -12.773 1 94.94 310 GLY A CA 1
ATOM 2356 C C . GLY A 1 310 ? 19.016 -15.031 -13.773 1 94.94 310 GLY A C 1
ATOM 2357 O O . GLY A 1 310 ? 19.734 -14.461 -14.594 1 94.94 310 GLY A O 1
ATOM 2358 N N . ALA A 1 311 ? 18.812 -16.391 -13.719 1 92.81 311 ALA A N 1
ATOM 2359 C CA . ALA A 1 311 ? 19.594 -17.281 -14.555 1 92.81 311 ALA A CA 1
ATOM 2360 C C . ALA A 1 311 ? 18.703 -18.203 -15.375 1 92.81 311 ALA A C 1
ATOM 2362 O O . ALA A 1 311 ? 19.109 -18.688 -16.438 1 92.81 311 ALA A O 1
ATOM 2363 N N . GLU A 1 312 ? 17.594 -18.516 -14.836 1 95.69 312 GLU A N 1
ATOM 2364 C CA . GLU A 1 312 ? 16.703 -19.469 -15.484 1 95.69 312 GLU A CA 1
ATOM 2365 C C . GLU A 1 312 ? 15.25 -18.984 -15.43 1 95.69 312 GLU A C 1
ATOM 2367 O O . GLU A 1 312 ? 14.875 -18.219 -14.539 1 95.69 312 GLU A O 1
ATOM 2372 N N . ARG A 1 313 ? 14.477 -19.5 -16.469 1 98.06 313 ARG A N 1
ATOM 2373 C CA . ARG A 1 313 ? 13.047 -19.234 -16.516 1 98.06 313 ARG A CA 1
ATOM 2374 C C . ARG A 1 313 ? 12.336 -19.922 -15.344 1 98.06 313 ARG A C 1
ATOM 2376 O O . ARG A 1 313 ? 12.5 -21.125 -15.125 1 98.06 313 ARG A O 1
ATOM 2383 N N . ILE A 1 314 ? 11.539 -19.172 -14.609 1 98.56 314 ILE A N 1
ATOM 2384 C CA . ILE A 1 314 ? 10.875 -19.672 -13.414 1 98.56 314 ILE A CA 1
ATOM 2385 C C . ILE A 1 314 ? 9.961 -20.844 -13.781 1 98.56 314 ILE A C 1
ATOM 2387 O O . ILE A 1 314 ? 9.938 -21.859 -13.094 1 98.56 314 ILE A O 1
ATOM 2391 N N . LEU A 1 315 ? 9.195 -20.766 -14.906 1 98.62 315 LEU A N 1
ATOM 2392 C CA . LEU A 1 315 ? 8.148 -21.719 -15.266 1 98.62 315 LEU A CA 1
ATOM 2393 C C . LEU A 1 315 ? 8.758 -23.047 -15.695 1 98.62 315 LEU A C 1
ATOM 2395 O O . LEU A 1 315 ? 8.047 -24.047 -15.805 1 98.62 315 LEU A O 1
ATOM 2399 N N . ASP A 1 316 ? 10.031 -23.141 -15.859 1 98.38 316 ASP A N 1
ATOM 2400 C CA . ASP A 1 316 ? 10.688 -24.391 -16.266 1 98.38 316 ASP A CA 1
ATOM 2401 C C . ASP A 1 316 ? 11.266 -25.125 -15.062 1 98.38 316 ASP A C 1
ATOM 2403 O O . ASP A 1 316 ? 11.633 -26.297 -15.172 1 98.38 316 ASP A O 1
ATOM 2407 N N . ARG A 1 317 ? 11.32 -24.469 -13.945 1 97.25 317 ARG A N 1
ATOM 2408 C CA . ARG A 1 317 ? 11.906 -25.078 -12.758 1 97.25 317 ARG A CA 1
ATOM 2409 C C . ARG A 1 317 ? 10.977 -26.125 -12.148 1 97.25 317 ARG A C 1
ATOM 2411 O O . ARG A 1 317 ? 9.781 -25.875 -11.984 1 97.25 317 ARG A O 1
ATOM 2418 N N . VAL A 1 318 ? 11.523 -27.297 -11.836 1 97.56 318 VAL A N 1
ATOM 2419 C CA . VAL A 1 318 ? 10.773 -28.359 -11.164 1 97.56 318 VAL A CA 1
ATOM 2420 C C . VAL A 1 318 ? 11.039 -28.297 -9.664 1 97.56 318 VAL A C 1
ATOM 2422 O O . VAL A 1 318 ? 12.18 -28.438 -9.219 1 97.56 318 VAL A O 1
ATOM 2425 N N . PRO A 1 319 ? 10.016 -28.078 -8.883 1 97.38 319 PRO A N 1
ATOM 2426 C CA . PRO A 1 319 ? 10.227 -28.016 -7.438 1 97.38 319 PRO A CA 1
ATOM 2427 C C . PRO A 1 319 ? 10.734 -29.344 -6.859 1 97.38 319 PRO A C 1
ATOM 2429 O O . PRO A 1 319 ? 10.297 -30.406 -7.277 1 97.38 319 PRO A O 1
ATOM 2432 N N . ARG A 1 320 ? 11.602 -29.234 -5.879 1 96.38 320 ARG A N 1
ATOM 2433 C CA . ARG A 1 320 ? 12.141 -30.406 -5.199 1 96.38 320 ARG A CA 1
ATOM 2434 C C . ARG A 1 320 ? 11.375 -30.688 -3.912 1 96.38 320 ARG A C 1
ATOM 2436 O O . ARG A 1 320 ? 11.43 -31.797 -3.389 1 96.38 320 ARG A O 1
ATOM 2443 N N . SER A 1 321 ? 10.766 -29.703 -3.41 1 97 321 SER A N 1
ATOM 2444 C CA . SER A 1 321 ? 9.945 -29.812 -2.205 1 97 321 SER A CA 1
ATOM 2445 C C . SER A 1 321 ? 8.789 -28.812 -2.234 1 97 321 SER A C 1
ATOM 2447 O O . SER A 1 321 ? 8.781 -27.891 -3.043 1 97 321 SER A O 1
ATOM 2449 N N . LEU A 1 322 ? 7.852 -29.016 -1.373 1 97.69 322 LEU A N 1
ATOM 2450 C CA . LEU A 1 322 ? 6.633 -28.203 -1.373 1 97.69 322 LEU A CA 1
ATOM 2451 C C . LEU A 1 322 ? 6.941 -26.75 -1.017 1 97.69 322 LEU A C 1
ATOM 2453 O O . LEU A 1 322 ? 6.242 -25.844 -1.464 1 97.69 322 LEU A O 1
ATOM 2457 N N . HIS A 1 323 ? 7.98 -26.547 -0.208 1 97.25 323 HIS A N 1
ATOM 2458 C CA . HIS A 1 323 ? 8.258 -25.203 0.285 1 97.25 323 HIS A CA 1
ATOM 2459 C C . HIS A 1 323 ? 9.617 -24.703 -0.206 1 97.25 323 HIS A C 1
ATOM 2461 O O . HIS A 1 323 ? 10.281 -23.938 0.483 1 97.25 323 HIS A O 1
ATOM 2467 N N . GLU A 1 324 ? 9.992 -25.203 -1.373 1 97.12 324 GLU A N 1
ATOM 2468 C CA . GLU A 1 324 ? 11.266 -24.797 -1.952 1 97.12 324 GLU A CA 1
ATOM 2469 C C . GLU A 1 324 ? 11.305 -23.281 -2.182 1 97.12 324 GLU A C 1
ATOM 2471 O O . GLU A 1 324 ? 10.328 -22.703 -2.66 1 97.12 324 GLU A O 1
ATOM 2476 N N . ARG A 1 325 ? 12.438 -22.75 -1.805 1 96.75 325 ARG A N 1
ATOM 2477 C CA . ARG A 1 325 ? 12.656 -21.312 -1.997 1 96.75 325 ARG A CA 1
ATOM 2478 C C . ARG A 1 325 ? 13.398 -21.047 -3.305 1 96.75 325 ARG A C 1
ATOM 2480 O O . ARG A 1 325 ? 14.141 -21.891 -3.787 1 96.75 325 ARG A O 1
ATOM 2487 N N . VAL A 1 326 ? 13.188 -19.844 -3.865 1 97.25 326 VAL A N 1
ATOM 2488 C CA . VAL A 1 326 ? 13.789 -19.5 -5.148 1 97.25 326 VAL A CA 1
ATOM 2489 C C . VAL A 1 326 ? 13.969 -17.984 -5.242 1 97.25 326 VAL A C 1
ATOM 2491 O O . VAL A 1 326 ? 13.18 -17.219 -4.672 1 97.25 326 VAL A O 1
ATOM 2494 N N . PRO A 1 327 ? 15.094 -17.516 -5.867 1 97.19 327 PRO A N 1
ATOM 2495 C CA . PRO A 1 327 ? 15.125 -16.094 -6.254 1 97.19 327 PRO A CA 1
ATOM 2496 C C . PRO A 1 327 ? 14.117 -15.766 -7.352 1 97.19 327 PRO A C 1
ATOM 2498 O O . PRO A 1 327 ? 13.773 -16.625 -8.164 1 97.19 327 PRO A O 1
ATOM 2501 N N . LEU A 1 328 ? 13.633 -14.562 -7.391 1 98.38 328 LEU A N 1
ATOM 2502 C CA . LEU A 1 328 ? 12.609 -14.195 -8.367 1 98.38 328 LEU A CA 1
ATOM 2503 C C . LEU A 1 328 ? 12.852 -12.781 -8.891 1 98.38 328 LEU A C 1
ATOM 2505 O O . LEU A 1 328 ? 13.016 -11.844 -8.109 1 98.38 328 LEU A O 1
ATOM 2509 N N . VAL A 1 329 ? 12.938 -12.688 -10.156 1 98.44 329 VAL A N 1
ATOM 2510 C CA . VAL A 1 329 ? 12.898 -11.422 -10.883 1 98.44 329 VAL A CA 1
ATOM 2511 C C . VAL A 1 329 ? 11.766 -11.445 -11.906 1 98.44 329 VAL A C 1
ATOM 2513 O O . VAL A 1 329 ? 11.672 -12.367 -12.719 1 98.44 329 VAL A O 1
ATOM 2516 N N . LEU A 1 330 ? 10.852 -10.508 -11.859 1 98.62 330 LEU A N 1
ATOM 2517 C CA . LEU A 1 330 ? 9.773 -10.492 -12.852 1 98.62 330 LEU A CA 1
ATOM 2518 C C . LEU A 1 330 ? 9.422 -9.062 -13.242 1 98.62 330 LEU A C 1
ATOM 2520 O O . LEU A 1 330 ? 9.688 -8.117 -12.484 1 98.62 330 LEU A O 1
ATOM 2524 N N . GLY A 1 331 ? 8.945 -8.891 -14.461 1 98.81 331 GLY A N 1
ATOM 2525 C CA . GLY A 1 331 ? 8.57 -7.574 -14.953 1 98.81 331 GLY A CA 1
ATOM 2526 C C . GLY A 1 331 ? 8.547 -7.488 -16.469 1 98.81 331 GLY A C 1
ATOM 2527 O O . GLY A 1 331 ? 8.273 -8.477 -17.141 1 98.81 331 GLY A O 1
ATOM 2528 N N . SER A 1 332 ? 8.719 -6.227 -16.938 1 98.75 332 SER A N 1
ATOM 2529 C CA . SER A 1 332 ? 8.836 -5.969 -18.375 1 98.75 332 SER A CA 1
ATOM 2530 C C . SER A 1 332 ? 9.961 -6.801 -18.984 1 98.75 332 SER A C 1
ATOM 2532 O O . SER A 1 332 ? 11.023 -6.957 -18.391 1 98.75 332 SER A O 1
ATOM 2534 N N . PRO A 1 333 ? 9.703 -7.344 -20.188 1 98.5 333 PRO A N 1
ATOM 2535 C CA . PRO A 1 333 ? 10.688 -8.25 -20.781 1 98.5 333 PRO A CA 1
ATOM 2536 C C . PRO A 1 333 ? 12.062 -7.617 -20.922 1 98.5 333 PRO A C 1
ATOM 2538 O O . PRO A 1 333 ? 13.078 -8.25 -20.609 1 98.5 333 PRO A O 1
ATOM 2541 N N . ARG A 1 334 ? 12.148 -6.379 -21.297 1 98.06 334 ARG A N 1
ATOM 2542 C CA . ARG A 1 334 ? 13.438 -5.738 -21.531 1 98.06 334 ARG A CA 1
ATOM 2543 C C . ARG A 1 334 ? 14.133 -5.418 -20.219 1 98.06 334 ARG A C 1
ATOM 2545 O O . ARG A 1 334 ? 15.359 -5.461 -20.125 1 98.06 334 ARG A O 1
ATOM 2552 N N . ASP A 1 335 ? 13.359 -5.121 -19.188 1 98.5 335 ASP A N 1
ATOM 2553 C CA . ASP A 1 335 ? 13.938 -4.844 -17.875 1 98.5 335 ASP A CA 1
ATOM 2554 C C . ASP A 1 335 ? 14.508 -6.113 -17.25 1 98.5 335 ASP A C 1
ATOM 2556 O O . ASP A 1 335 ? 15.602 -6.086 -16.672 1 98.5 335 ASP A O 1
ATOM 2560 N N . VAL A 1 336 ? 13.805 -7.215 -17.391 1 98.69 336 VAL A N 1
ATOM 2561 C CA . VAL A 1 336 ? 14.273 -8.484 -16.844 1 98.69 336 VAL A CA 1
ATOM 2562 C C . VAL A 1 336 ? 15.508 -8.953 -17.625 1 98.69 336 VAL A C 1
ATOM 2564 O O . VAL A 1 336 ? 16.453 -9.477 -17.031 1 98.69 336 VAL A O 1
ATOM 2567 N N . GLU A 1 337 ? 15.492 -8.727 -18.906 1 98.19 337 GLU A N 1
ATOM 2568 C CA . GLU A 1 337 ? 16.641 -9.094 -19.734 1 98.19 337 GLU A CA 1
ATOM 2569 C C . GLU A 1 337 ? 17.891 -8.328 -19.312 1 98.19 337 GLU A C 1
ATOM 2571 O O . GLU A 1 337 ? 18.984 -8.891 -19.25 1 98.19 337 GLU A O 1
ATOM 2576 N N . ASP A 1 338 ? 17.719 -7.02 -19.062 1 97.75 338 ASP A N 1
ATOM 2577 C CA . ASP A 1 338 ? 18.844 -6.234 -18.562 1 97.75 338 ASP A CA 1
ATOM 2578 C C . ASP A 1 338 ? 19.406 -6.836 -17.266 1 97.75 338 ASP A C 1
ATOM 2580 O O . ASP A 1 338 ? 20.625 -6.98 -17.125 1 97.75 338 ASP A O 1
ATOM 2584 N N . PHE A 1 339 ? 18.562 -7.227 -16.375 1 98.38 339 PHE A N 1
ATOM 2585 C CA . PHE A 1 339 ? 18.984 -7.836 -15.109 1 98.38 339 PHE A CA 1
ATOM 2586 C C . PHE A 1 339 ? 19.766 -9.125 -15.367 1 98.38 339 PHE A C 1
ATOM 2588 O O . PHE A 1 339 ? 20.828 -9.344 -14.781 1 98.38 339 PHE A O 1
ATOM 2595 N N . GLU A 1 340 ? 19.203 -9.93 -16.25 1 98 340 GLU A N 1
ATOM 2596 C CA . GLU A 1 340 ? 19.828 -11.203 -16.578 1 98 340 GLU A CA 1
ATOM 2597 C C . GLU A 1 340 ? 21.219 -11.008 -17.172 1 98 340 GLU A C 1
ATOM 2599 O O . GLU A 1 340 ? 22.125 -11.812 -16.938 1 98 340 GLU A O 1
ATOM 2604 N N . GLN A 1 341 ? 21.406 -9.977 -17.969 1 97.81 341 GLN A N 1
ATOM 2605 C CA . GLN A 1 341 ? 22.703 -9.695 -18.578 1 97.81 341 GLN A CA 1
ATOM 2606 C C . GLN A 1 341 ? 23.75 -9.406 -17.5 1 97.81 341 GLN A C 1
ATOM 2608 O O . GLN A 1 341 ? 24.906 -9.797 -17.641 1 97.81 341 GLN A O 1
ATOM 2613 N N . PHE A 1 342 ? 23.359 -8.727 -16.453 1 97.38 342 PHE A N 1
ATOM 2614 C CA . PHE A 1 342 ? 24.281 -8.469 -15.352 1 97.38 342 PHE A CA 1
ATOM 2615 C C . PHE A 1 342 ? 24.641 -9.766 -14.625 1 97.38 342 PHE A C 1
ATOM 2617 O O . PHE A 1 342 ? 25.797 -10.016 -14.312 1 97.38 342 PHE A O 1
ATOM 2624 N N . VAL A 1 343 ? 23.656 -10.586 -14.383 1 94.69 343 VAL A N 1
ATOM 2625 C CA . VAL A 1 343 ? 23.844 -11.828 -13.648 1 94.69 343 VAL A CA 1
ATOM 2626 C C . VAL A 1 343 ? 24.734 -12.781 -14.453 1 94.69 343 VAL A C 1
ATOM 2628 O O . VAL A 1 343 ? 25.531 -13.523 -13.891 1 94.69 343 VAL A O 1
ATOM 2631 N N . ARG A 1 344 ? 24.641 -12.695 -15.773 1 93.19 344 ARG A N 1
ATOM 2632 C CA . ARG A 1 344 ? 25.438 -13.547 -16.656 1 93.19 344 ARG A CA 1
ATOM 2633 C C . ARG A 1 344 ? 26.844 -12.977 -16.844 1 93.19 344 ARG A C 1
ATOM 2635 O O . ARG A 1 344 ? 27.688 -13.586 -17.5 1 93.19 344 ARG A O 1
ATOM 2642 N N . GLY A 1 345 ? 27.094 -11.812 -16.406 1 92.62 345 GLY A N 1
ATOM 2643 C CA . GLY A 1 345 ? 28.391 -11.188 -16.531 1 92.62 345 GLY A CA 1
ATOM 2644 C C . GLY A 1 345 ? 28.594 -10.492 -17.875 1 92.62 345 GLY A C 1
ATOM 2645 O O . GLY A 1 345 ? 29.719 -10.211 -18.266 1 92.62 345 GLY A O 1
ATOM 2646 N N . GLU A 1 346 ? 27.5 -10.219 -18.594 1 92.25 346 GLU A N 1
ATOM 2647 C CA . GLU A 1 346 ? 27.594 -9.594 -19.906 1 92.25 346 GLU A CA 1
ATOM 2648 C C . GLU A 1 346 ? 27.641 -8.07 -19.781 1 92.25 346 GLU A C 1
ATOM 2650 O O . GLU A 1 346 ? 28 -7.383 -20.75 1 92.25 346 GLU A O 1
ATOM 2655 N N . ARG A 1 347 ? 27.203 -7.551 -18.797 1 87.31 347 ARG A N 1
ATOM 2656 C CA . ARG A 1 347 ? 27.25 -6.125 -18.484 1 87.31 347 ARG A CA 1
ATOM 2657 C C . ARG A 1 347 ? 27.953 -5.883 -17.156 1 87.31 347 ARG A C 1
ATOM 2659 O O . ARG A 1 347 ? 27.984 -6.762 -16.281 1 87.31 347 ARG A O 1
ATOM 2666 N N . MET B 1 1 ? -1.477 -19.078 62.469 1 28.39 1 MET B N 1
ATOM 2667 C CA . MET B 1 1 ? -1.083 -17.828 61.844 1 28.39 1 MET B CA 1
ATOM 2668 C C . MET B 1 1 ? -1.925 -17.578 60.594 1 28.39 1 MET B C 1
ATOM 2670 O O . MET B 1 1 ? -1.959 -18.406 59.688 1 28.39 1 MET B O 1
ATOM 2674 N N . SER B 1 2 ? -2.967 -16.609 60.562 1 30.83 2 SER B N 1
ATOM 2675 C CA . SER B 1 2 ? -4.195 -16.344 59.812 1 30.83 2 SER B CA 1
ATOM 2676 C C . SER B 1 2 ? -3.893 -15.695 58.469 1 30.83 2 SER B C 1
ATOM 2678 O O . SER B 1 2 ? -3.236 -14.648 58.438 1 30.83 2 SER B O 1
ATOM 2680 N N . ASP B 1 3 ? -3.631 -16.438 57.312 1 32.22 3 ASP B N 1
ATOM 2681 C CA . ASP B 1 3 ? -3.223 -16.062 55.969 1 32.22 3 ASP B CA 1
ATOM 2682 C C . ASP B 1 3 ? -4.199 -15.055 55.344 1 32.22 3 ASP B C 1
ATOM 2684 O O . ASP B 1 3 ? -5.352 -15.398 55.062 1 32.22 3 ASP B O 1
ATOM 2688 N N . GLN B 1 4 ? -4.191 -13.773 55.719 1 25.44 4 GLN B N 1
ATOM 2689 C CA . GLN B 1 4 ? -5.031 -12.648 55.312 1 25.44 4 GLN B CA 1
ATOM 2690 C C . GLN B 1 4 ? -4.926 -12.398 53.812 1 25.44 4 GLN B C 1
ATOM 2692 O O . GLN B 1 4 ? -3.896 -11.93 53.312 1 25.44 4 GLN B O 1
ATOM 2697 N N . ARG B 1 5 ? -5.625 -13.188 53 1 34.88 5 ARG B N 1
ATOM 2698 C CA . ARG B 1 5 ? -5.824 -13.07 51.562 1 34.88 5 ARG B CA 1
ATOM 2699 C C . ARG B 1 5 ? -6.164 -11.633 51.156 1 34.88 5 ARG B C 1
ATOM 2701 O O . ARG B 1 5 ? -7.145 -11.07 51.656 1 34.88 5 ARG B O 1
ATOM 2708 N N . ASP B 1 6 ? -5.074 -10.758 51 1 28.36 6 ASP B N 1
ATOM 2709 C CA . ASP B 1 6 ? -5.207 -9.352 50.656 1 28.36 6 ASP B CA 1
ATOM 2710 C C . ASP B 1 6 ? -6.137 -9.18 49.438 1 28.36 6 ASP B C 1
ATOM 2712 O O . ASP B 1 6 ? -5.84 -9.656 48.344 1 28.36 6 ASP B O 1
ATOM 2716 N N . LEU B 1 7 ? -7.453 -9.219 49.438 1 29.92 7 LEU B N 1
ATOM 2717 C CA . LEU B 1 7 ? -8.625 -8.961 48.625 1 29.92 7 LEU B CA 1
ATOM 2718 C C . LEU B 1 7 ? -8.57 -7.566 48 1 29.92 7 LEU B C 1
ATOM 2720 O O . LEU B 1 7 ? -9.602 -6.91 47.875 1 29.92 7 LEU B O 1
ATOM 2724 N N . SER B 1 8 ? -7.387 -6.953 48.062 1 28.2 8 SER B N 1
ATOM 2725 C CA . SER B 1 8 ? -7.457 -5.57 47.625 1 28.2 8 SER B CA 1
ATOM 2726 C C . SER B 1 8 ? -8.039 -5.473 46.219 1 28.2 8 SER B C 1
ATOM 2728 O O . SER B 1 8 ? -7.57 -6.152 45.312 1 28.2 8 SER B O 1
ATOM 2730 N N . TRP B 1 9 ? -9.203 -5.223 46.031 1 26.56 9 TRP B N 1
ATOM 2731 C CA . TRP B 1 9 ? -9.945 -4.883 44.812 1 26.56 9 TRP B CA 1
ATOM 2732 C C . TRP B 1 9 ? -9.18 -3.875 43.969 1 26.56 9 TRP B C 1
ATOM 2734 O O . TRP B 1 9 ? -8.773 -2.82 44.469 1 26.56 9 TRP B O 1
ATOM 2744 N N . LYS B 1 10 ? -8.281 -4.172 43.188 1 35.16 10 LYS B N 1
ATOM 2745 C CA . LYS B 1 10 ? -7.676 -3.152 42.344 1 35.16 10 LYS B CA 1
ATOM 2746 C C . LYS B 1 10 ? -8.688 -2.602 41.344 1 35.16 10 LYS B C 1
ATOM 2748 O O . LYS B 1 10 ? -9.461 -3.357 40.75 1 35.16 10 LYS B O 1
ATOM 2753 N N . PRO B 1 11 ? -9 -1.412 41.438 1 31.77 11 PRO B N 1
ATOM 2754 C CA . PRO B 1 11 ? -9.961 -0.86 40.5 1 31.77 11 PRO B CA 1
ATOM 2755 C C . PRO B 1 11 ? -9.727 -1.355 39.062 1 31.77 11 PRO B C 1
ATOM 2757 O O . PRO B 1 11 ? -8.594 -1.668 38.688 1 31.77 11 PRO B O 1
ATOM 2760 N N . PRO B 1 12 ? -10.711 -1.967 38.469 1 33.84 12 PRO B N 1
ATOM 2761 C CA . PRO B 1 12 ? -10.453 -2.469 37.094 1 33.84 12 PRO B CA 1
ATOM 2762 C C . PRO B 1 12 ? -9.695 -1.466 36.25 1 33.84 12 PRO B C 1
ATOM 2764 O O . PRO B 1 12 ? -9.75 -0.259 36.5 1 33.84 12 PRO B O 1
ATOM 2767 N N . ASP B 1 13 ? -8.57 -1.692 35.656 1 38.56 13 ASP B N 1
ATOM 2768 C CA . ASP B 1 13 ? -7.809 -0.835 34.75 1 38.56 13 ASP B CA 1
ATOM 2769 C C . ASP B 1 13 ? -8.734 0.009 33.906 1 38.56 13 ASP B C 1
ATOM 2771 O O . ASP B 1 13 ? -9.875 -0.385 33.625 1 38.56 13 ASP B O 1
ATOM 2775 N N . ALA B 1 14 ? -8.711 1.35 33.844 1 39.09 14 ALA B N 1
ATOM 2776 C CA . ALA B 1 14 ? -9.602 2.254 33.125 1 39.09 14 ALA B CA 1
ATOM 2777 C C . ALA B 1 14 ? -10.117 1.614 31.844 1 39.09 14 ALA B C 1
ATOM 2779 O O . ALA B 1 14 ? -9.344 0.991 31.109 1 39.09 14 ALA B O 1
ATOM 2780 N N . PRO B 1 15 ? -11.414 1.295 31.641 1 46.5 15 PRO B N 1
ATOM 2781 C CA . PRO B 1 15 ? -12.008 0.605 30.484 1 46.5 15 PRO B CA 1
ATOM 2782 C C . PRO B 1 15 ? -11.453 1.109 29.156 1 46.5 15 PRO B C 1
ATOM 2784 O O . PRO B 1 15 ? -11.305 2.318 28.953 1 46.5 15 PRO B O 1
ATOM 2787 N N . SER B 1 16 ? -10.688 0.356 28.422 1 59.03 16 SER B N 1
ATOM 2788 C CA . SER B 1 16 ? -10.156 0.683 27.109 1 59.03 16 SER B CA 1
ATOM 2789 C C . SER B 1 16 ? -11.203 1.37 26.25 1 59.03 16 SER B C 1
ATOM 2791 O O . SER B 1 16 ? -12.375 0.989 26.266 1 59.03 16 SER B O 1
ATOM 2793 N N . ARG B 1 17 ? -11.062 2.67 25.891 1 68 17 ARG B N 1
ATOM 2794 C CA . ARG B 1 17 ? -11.961 3.459 25.047 1 68 17 ARG B CA 1
ATOM 2795 C C . ARG B 1 17 ? -12.055 2.879 23.641 1 68 17 ARG B C 1
ATOM 2797 O O . ARG B 1 17 ? -12.797 3.391 22.797 1 68 17 ARG B O 1
ATOM 2804 N N . ILE B 1 18 ? -11.375 1.819 23.562 1 72.38 18 ILE B N 1
ATOM 2805 C CA . ILE B 1 18 ? -11.43 1.146 22.266 1 72.38 18 ILE B CA 1
ATOM 2806 C C . ILE B 1 18 ? -12.859 0.72 21.969 1 72.38 18 ILE B C 1
ATOM 2808 O O . ILE B 1 18 ? -13.562 0.215 22.844 1 72.38 18 ILE B O 1
ATOM 2812 N N . GLY B 1 19 ? -13.281 1.075 20.828 1 78.75 19 GLY B N 1
ATOM 2813 C CA . GLY B 1 19 ? -14.625 0.697 20.422 1 78.75 19 GLY B CA 1
ATOM 2814 C C . GLY B 1 19 ? -15.594 1.861 20.406 1 78.75 19 GLY B C 1
ATOM 2815 O O . GLY B 1 19 ? -16.688 1.765 19.844 1 78.75 19 GLY B O 1
ATOM 2816 N N . ILE B 1 20 ? -15.094 2.996 20.922 1 84.06 20 ILE B N 1
ATOM 2817 C CA . ILE B 1 20 ? -15.945 4.18 20.859 1 84.06 20 ILE B CA 1
ATOM 2818 C C . ILE B 1 20 ? -15.859 4.812 19.484 1 84.06 20 ILE B C 1
ATOM 2820 O O . ILE B 1 20 ? -14.828 4.715 18.812 1 84.06 20 ILE B O 1
ATOM 2824 N N . THR B 1 21 ? -16.953 5.383 19.062 1 86.38 21 THR B N 1
ATOM 2825 C CA . THR B 1 21 ? -17 5.996 17.75 1 86.38 21 THR B CA 1
ATOM 2826 C C . THR B 1 21 ? -16.219 7.312 17.734 1 86.38 21 THR B C 1
ATOM 2828 O O . THR B 1 21 ? -16 7.918 18.797 1 86.38 21 THR B O 1
ATOM 2831 N N . LEU B 1 22 ? -15.836 7.758 16.625 1 88.69 22 LEU B N 1
ATOM 2832 C CA . LEU B 1 22 ? -15.164 9.039 16.453 1 88.69 22 LEU B CA 1
ATOM 2833 C C . LEU B 1 22 ? -16.016 10.18 16.984 1 88.69 22 LEU B C 1
ATOM 2835 O O . LEU B 1 22 ? -15.523 11.039 17.719 1 88.69 22 LEU B O 1
ATOM 2839 N N . GLU B 1 23 ? -17.234 10.164 16.688 1 84.38 23 GLU B N 1
ATOM 2840 C CA . GLU B 1 23 ? -18.156 11.219 17.125 1 84.38 23 GLU B CA 1
ATOM 2841 C C . GLU B 1 23 ? -18.203 11.312 18.656 1 84.38 23 GLU B C 1
ATOM 2843 O O . GLU B 1 23 ? -18.094 12.398 19.219 1 84.38 23 GLU B O 1
ATOM 2848 N N . THR B 1 24 ? -18.297 10.164 19.25 1 83.44 24 THR B N 1
ATOM 2849 C CA . THR B 1 24 ? -18.359 10.117 20.719 1 83.44 24 THR B CA 1
ATOM 2850 C C . THR B 1 24 ? -17.031 10.586 21.312 1 83.44 24 THR B C 1
ATOM 2852 O O . THR B 1 24 ? -17.016 11.312 22.312 1 83.44 24 THR B O 1
ATOM 2855 N N . TYR B 1 25 ? -16.031 10.156 20.719 1 83.56 25 TYR B N 1
ATOM 2856 C CA . TYR B 1 25 ? -14.703 10.523 21.203 1 83.56 25 TYR B CA 1
ATOM 2857 C C . TYR B 1 25 ? -14.508 12.031 21.172 1 83.56 25 TYR B C 1
ATOM 2859 O O . TYR B 1 25 ? -14 12.617 22.125 1 83.56 25 TYR B O 1
ATOM 2867 N N . ILE B 1 26 ? -14.898 12.664 20.109 1 80.44 26 ILE B N 1
ATOM 2868 C CA . ILE B 1 26 ? -14.781 14.109 19.922 1 80.44 26 ILE B CA 1
ATOM 2869 C C . ILE B 1 26 ? -15.68 14.836 20.922 1 80.44 26 ILE B C 1
ATOM 2871 O O . ILE B 1 26 ? -15.25 15.789 21.578 1 80.44 26 ILE B O 1
ATOM 2875 N N . LEU B 1 27 ? -16.859 14.367 21.125 1 76.38 27 LEU B N 1
ATOM 2876 C CA . LEU B 1 27 ? -17.859 15.008 21.969 1 76.38 27 LEU B CA 1
ATOM 2877 C C . LEU B 1 27 ? -17.438 14.969 23.438 1 76.38 27 LEU B C 1
ATOM 2879 O O . LEU B 1 27 ? -17.703 15.906 24.188 1 76.38 27 LEU B O 1
ATOM 2883 N N . GLU B 1 28 ? -16.781 13.898 23.766 1 76.44 28 GLU B N 1
ATOM 2884 C CA . GLU B 1 28 ? -16.406 13.734 25.172 1 76.44 28 GLU B CA 1
ATOM 2885 C C . GLU B 1 28 ? -15.117 14.492 25.484 1 76.44 28 GLU B C 1
ATOM 2887 O O . GLU B 1 28 ? -14.602 14.414 26.609 1 76.44 28 GLU B O 1
ATOM 2892 N N . GLY B 1 29 ? -14.664 15.242 24.547 1 69.56 29 GLY B N 1
ATOM 2893 C CA . GLY B 1 29 ? -13.516 16.109 24.75 1 69.56 29 GLY B CA 1
ATOM 2894 C C . GLY B 1 29 ? -12.211 15.344 24.906 1 69.56 29 GLY B C 1
ATOM 2895 O O . GLY B 1 29 ? -11.266 15.852 25.516 1 69.56 29 GLY B O 1
ATOM 2896 N N . MET B 1 30 ? -12.258 14.312 24.375 1 66.5 30 MET B N 1
ATOM 2897 C CA . MET B 1 30 ? -11.156 13.398 24.656 1 66.5 30 MET B CA 1
ATOM 2898 C C . MET B 1 30 ? -9.922 13.766 23.844 1 66.5 30 MET B C 1
ATOM 2900 O O . MET B 1 30 ? -8.812 13.32 24.156 1 66.5 30 MET B O 1
ATOM 2904 N N . LEU B 1 31 ? -10.203 14.625 22.938 1 72.75 31 LEU B N 1
ATOM 2905 C CA . LEU B 1 31 ? -9.047 15.07 22.172 1 72.75 31 LEU B CA 1
ATOM 2906 C C . LEU B 1 31 ? -8.312 16.203 22.906 1 72.75 31 LEU B C 1
ATOM 2908 O O . LEU B 1 31 ? -7.238 16.625 22.469 1 72.75 31 LEU B O 1
ATOM 2912 N N . GLY B 1 32 ? -8.727 16.562 24.109 1 66 32 GLY B N 1
ATOM 2913 C CA . GLY B 1 32 ? -8.023 17.484 24.984 1 66 32 GLY B CA 1
ATOM 2914 C C . GLY B 1 32 ? -8.102 18.922 24.5 1 66 32 GLY B C 1
ATOM 2915 O O . GLY B 1 32 ? -7.27 19.75 24.875 1 66 32 GLY B O 1
ATOM 2916 N N . PHE B 1 33 ? -8.875 19.203 23.578 1 61.22 33 PHE B N 1
ATOM 2917 C CA . PHE B 1 33 ? -8.891 20.594 23.125 1 61.22 33 PHE B CA 1
ATOM 2918 C C . PHE B 1 33 ? -9.719 21.469 24.062 1 61.22 33 PHE B C 1
ATOM 2920 O O . PHE B 1 33 ? -10.906 21.188 24.281 1 61.22 33 PHE B O 1
ATOM 2927 N N . PRO B 1 34 ? -8.992 22.234 24.875 1 54.25 34 PRO B N 1
ATOM 2928 C CA . PRO B 1 34 ? -9.68 23.047 25.891 1 54.25 34 PRO B CA 1
ATOM 2929 C C . PRO B 1 34 ? -10.859 23.828 25.312 1 54.25 34 PRO B C 1
ATOM 2931 O O . PRO B 1 34 ? -11.875 24.016 25.984 1 54.25 34 PRO B O 1
ATOM 2934 N N . ALA B 1 35 ? -10.594 24.594 24.234 1 53.44 35 ALA B N 1
ATOM 2935 C CA . ALA B 1 35 ? -11.648 25.484 23.766 1 53.44 35 ALA B CA 1
ATOM 2936 C C . ALA B 1 35 ? -12.625 24.75 22.844 1 53.44 35 ALA B C 1
ATOM 2938 O O . ALA B 1 35 ? -13.078 25.297 21.844 1 53.44 35 ALA B O 1
ATOM 2939 N N . ALA B 1 36 ? -12.781 23.484 23.172 1 56.12 36 ALA B N 1
ATOM 2940 C CA . ALA B 1 36 ? -13.703 22.719 22.344 1 56.12 36 ALA B CA 1
ATOM 2941 C C . ALA B 1 36 ? -15.086 23.359 22.328 1 56.12 36 ALA B C 1
ATOM 2943 O O . ALA B 1 36 ? -15.859 23.219 23.266 1 56.12 36 ALA B O 1
ATOM 2944 N N . THR B 1 37 ? -15.125 24.5 21.453 1 65.19 37 THR B N 1
ATOM 2945 C CA . THR B 1 37 ? -16.438 25.062 21.141 1 65.19 37 THR B CA 1
ATOM 2946 C C . THR B 1 37 ? -17.203 24.156 20.203 1 65.19 37 THR B C 1
ATOM 2948 O O . THR B 1 37 ? -16.656 23.203 19.656 1 65.19 37 THR B O 1
ATOM 2951 N N . GLY B 1 38 ? -18.391 24.234 20.219 1 77.81 38 GLY B N 1
ATOM 2952 C CA . GLY B 1 38 ? -19.297 23.547 19.312 1 77.81 38 GLY B CA 1
ATOM 2953 C C . GLY B 1 38 ? -18.844 23.562 17.859 1 77.81 38 GLY B C 1
ATOM 2954 O O . GLY B 1 38 ? -19 22.578 17.141 1 77.81 38 GLY B O 1
ATOM 2955 N N . ALA B 1 39 ? -17.984 24.578 17.547 1 83.69 39 ALA B N 1
ATOM 2956 C CA . ALA B 1 39 ? -17.547 24.734 16.156 1 83.69 39 ALA B CA 1
ATOM 2957 C C . ALA B 1 39 ? -16.406 23.781 15.836 1 83.69 39 ALA B C 1
ATOM 2959 O O . ALA B 1 39 ? -16.359 23.219 14.742 1 83.69 39 ALA B O 1
ATOM 2960 N N . PHE B 1 40 ? -15.523 23.656 16.766 1 87.62 40 PHE B N 1
ATOM 2961 C CA . PHE B 1 40 ? -14.383 22.766 16.562 1 87.62 40 PHE B CA 1
ATOM 2962 C C . PHE B 1 40 ? -14.844 21.312 16.453 1 87.62 40 PHE B C 1
ATOM 2964 O O . PHE B 1 40 ? -14.414 20.594 15.562 1 87.62 40 PHE B O 1
ATOM 2971 N N . THR B 1 41 ? -15.711 20.938 17.312 1 86.12 41 THR B N 1
ATOM 2972 C CA . THR B 1 41 ? -16.281 19.594 17.297 1 86.12 41 THR B CA 1
ATOM 2973 C C . THR B 1 41 ? -17 19.328 15.977 1 86.12 41 THR B C 1
ATOM 2975 O O . THR B 1 41 ? -16.844 18.25 15.383 1 86.12 41 THR B O 1
ATOM 2978 N N . SER B 1 42 ? -17.734 20.281 15.594 1 87.62 42 SER B N 1
ATOM 2979 C CA . SER B 1 42 ? -18.453 20.172 14.328 1 87.62 42 SER B CA 1
ATOM 2980 C C . SER B 1 42 ? -17.484 20.016 13.156 1 87.62 42 SER B C 1
ATOM 2982 O O . SER B 1 42 ? -17.719 19.188 12.258 1 87.62 42 SER B O 1
ATOM 2984 N N . LEU B 1 43 ? -16.453 20.766 13.164 1 91.38 43 LEU B N 1
ATOM 2985 C CA . LEU B 1 43 ? -15.461 20.703 12.102 1 91.38 43 LEU B CA 1
ATOM 2986 C C . LEU B 1 43 ? -14.82 19.328 12.031 1 91.38 43 LEU B C 1
ATOM 2988 O O . LEU B 1 43 ? -14.688 18.75 10.945 1 91.38 43 LEU B O 1
ATOM 2992 N N . LEU B 1 44 ? -14.484 18.766 13.148 1 91.44 44 LEU B N 1
ATOM 2993 C CA . LEU B 1 44 ? -13.859 17.453 13.188 1 91.44 44 LEU B CA 1
ATOM 2994 C C . LEU B 1 44 ? -14.82 16.375 12.688 1 91.44 44 LEU B C 1
ATOM 2996 O O . LEU B 1 44 ? -14.414 15.453 11.992 1 91.44 44 LEU B O 1
ATOM 3000 N N . ASN B 1 45 ? -16.031 16.531 13.055 1 90.88 45 ASN B N 1
ATOM 3001 C CA . ASN B 1 45 ? -17.047 15.609 12.555 1 90.88 45 ASN B CA 1
ATOM 3002 C C . ASN B 1 45 ? -17.203 15.695 11.039 1 90.88 45 ASN B C 1
ATOM 3004 O O . ASN B 1 45 ? -17.438 14.688 10.375 1 90.88 45 ASN B O 1
ATOM 3008 N N . GLN B 1 46 ? -17.141 16.891 10.555 1 93.69 46 GLN B N 1
ATOM 3009 C CA . GLN B 1 46 ? -17.203 17.078 9.109 1 93.69 46 GLN B CA 1
ATOM 3010 C C . GLN B 1 46 ? -16.031 16.406 8.414 1 93.69 46 GLN B C 1
ATOM 3012 O O . GLN B 1 46 ? -16.188 15.797 7.355 1 93.69 46 GLN B O 1
ATOM 3017 N N . LEU B 1 47 ? -14.883 16.516 8.992 1 94.75 47 LEU B N 1
ATOM 3018 C CA . LEU B 1 47 ? -13.711 15.852 8.438 1 94.75 47 LEU B CA 1
ATOM 3019 C C . LEU B 1 47 ? -13.875 14.336 8.461 1 94.75 47 LEU B C 1
ATOM 3021 O O . LEU B 1 47 ? -13.469 13.648 7.527 1 94.75 47 LEU B O 1
ATOM 3025 N N . GLY B 1 48 ? -14.484 13.812 9.516 1 95.31 48 GLY B N 1
ATOM 3026 C CA . GLY B 1 48 ? -14.844 12.398 9.555 1 95.31 48 GLY B CA 1
ATOM 3027 C C . GLY B 1 48 ? -15.789 11.992 8.438 1 95.31 48 GLY B C 1
ATOM 3028 O O . GLY B 1 48 ? -15.625 10.938 7.836 1 95.31 48 GLY B O 1
ATOM 3029 N N . LEU B 1 49 ? -16.781 12.844 8.219 1 94.69 49 LEU B N 1
ATOM 3030 C CA . LEU B 1 49 ? -17.734 12.578 7.148 1 94.69 49 LEU B CA 1
ATOM 3031 C C . LEU B 1 49 ? -17.031 12.578 5.793 1 94.69 49 LEU B C 1
ATOM 3033 O O . LEU B 1 49 ? -17.297 11.727 4.945 1 94.69 49 LEU B O 1
ATOM 3037 N N . VAL B 1 50 ? -16.156 13.578 5.555 1 96.12 50 VAL B N 1
ATOM 3038 C CA . VAL B 1 50 ? -15.375 13.617 4.324 1 96.12 50 VAL B CA 1
ATOM 3039 C C . VAL B 1 50 ? -14.648 12.289 4.125 1 96.12 50 VAL B C 1
ATOM 3041 O O . VAL B 1 50 ? -14.672 11.719 3.033 1 96.12 50 VAL B O 1
ATOM 3044 N N . ALA B 1 51 ? -13.992 11.789 5.176 1 97.25 51 ALA B N 1
ATOM 3045 C CA . ALA B 1 51 ? -13.242 10.531 5.117 1 97.25 51 ALA B CA 1
ATOM 3046 C C . ALA B 1 51 ? -14.141 9.383 4.672 1 97.25 51 ALA B C 1
ATOM 3048 O O . ALA B 1 51 ? -13.742 8.562 3.836 1 97.25 51 ALA B O 1
ATOM 3049 N N . LYS B 1 52 ? -15.359 9.336 5.188 1 95.81 52 LYS B N 1
ATOM 3050 C CA . LYS B 1 52 ? -16.312 8.289 4.836 1 95.81 52 LYS B CA 1
ATOM 3051 C C . LYS B 1 52 ? -16.703 8.375 3.363 1 95.81 52 LYS B C 1
ATOM 3053 O O . LYS B 1 52 ? -16.734 7.363 2.662 1 95.81 52 LYS B O 1
ATOM 3058 N N . LEU B 1 53 ? -17 9.562 2.947 1 94.38 53 LEU B N 1
ATOM 3059 C CA . LEU B 1 53 ? -17.438 9.773 1.574 1 94.38 53 LEU B CA 1
ATOM 3060 C C . LEU B 1 53 ? -16.328 9.461 0.583 1 94.38 53 LEU B C 1
ATOM 3062 O O . LEU B 1 53 ? -16.562 8.82 -0.447 1 94.38 53 LEU B O 1
ATOM 3066 N N . VAL B 1 54 ? -15.133 9.898 0.864 1 94.19 54 VAL B N 1
ATOM 3067 C CA . VAL B 1 54 ? -14 9.633 -0.021 1 94.19 54 VAL B CA 1
ATOM 3068 C C . VAL B 1 54 ? -13.688 8.141 -0.025 1 94.19 54 VAL B C 1
ATOM 3070 O O . VAL B 1 54 ? -13.336 7.578 -1.064 1 94.19 54 VAL B O 1
ATOM 3073 N N . THR B 1 55 ? -13.781 7.48 1.109 1 94.38 55 THR B N 1
ATOM 3074 C CA . THR B 1 55 ? -13.594 6.035 1.189 1 94.38 55 THR B CA 1
ATOM 3075 C C . THR B 1 55 ? -14.5 5.316 0.196 1 94.38 55 THR B C 1
ATOM 3077 O O . THR B 1 55 ? -14.055 4.434 -0.537 1 94.38 55 THR B O 1
ATOM 3080 N N . SER B 1 56 ? -15.719 5.691 0.233 1 90.94 56 SER B N 1
ATOM 3081 C CA . SER B 1 56 ? -16.688 5.059 -0.656 1 90.94 56 SER B CA 1
ATOM 3082 C C . SER B 1 56 ? -16.266 5.18 -2.115 1 90.94 56 SER B C 1
ATOM 3084 O O . SER B 1 56 ? -16.406 4.234 -2.893 1 90.94 56 SER B O 1
ATOM 3086 N N . LYS B 1 57 ? -15.711 6.312 -2.496 1 88.25 57 LYS B N 1
ATOM 3087 C CA . LYS B 1 57 ? -15.273 6.562 -3.867 1 88.25 57 LYS B CA 1
ATOM 3088 C C . LYS B 1 57 ? -13.992 5.793 -4.184 1 88.25 57 LYS B C 1
ATOM 3090 O O . LYS B 1 57 ? -13.859 5.227 -5.27 1 88.25 57 LYS B O 1
ATOM 3095 N N . VAL B 1 58 ? -13.094 5.77 -3.26 1 88.75 58 VAL B N 1
ATOM 3096 C CA . VAL B 1 58 ? -11.797 5.121 -3.439 1 88.75 58 VAL B CA 1
ATOM 3097 C C . VAL B 1 58 ? -11.992 3.613 -3.59 1 88.75 58 VAL B C 1
ATOM 3099 O O . VAL B 1 58 ? -11.344 2.979 -4.422 1 88.75 58 VAL B O 1
ATOM 3102 N N . ARG B 1 59 ? -12.891 3.025 -2.85 1 89.25 59 ARG B N 1
ATOM 3103 C CA . ARG B 1 59 ? -13.141 1.587 -2.865 1 89.25 59 ARG B CA 1
ATOM 3104 C C . ARG B 1 59 ? -13.703 1.143 -4.211 1 89.25 59 ARG B C 1
ATOM 3106 O O . ARG B 1 59 ? -13.617 -0.035 -4.566 1 89.25 59 ARG B O 1
ATOM 3113 N N . ARG B 1 60 ? -14.188 2.08 -4.961 1 84.38 60 ARG B N 1
ATOM 3114 C CA . ARG B 1 60 ? -14.828 1.755 -6.23 1 84.38 60 ARG B CA 1
ATOM 3115 C C . ARG B 1 60 ? -14.031 2.326 -7.406 1 84.38 60 ARG B C 1
ATOM 3117 O O . ARG B 1 60 ? -14.523 2.348 -8.539 1 84.38 60 ARG B O 1
ATOM 3124 N N . ALA B 1 61 ? -12.953 2.863 -7.164 1 79.19 61 ALA B N 1
ATOM 3125 C CA . ALA B 1 61 ? -12.164 3.574 -8.164 1 79.19 61 ALA B CA 1
ATOM 3126 C C . ALA B 1 61 ? -11.922 2.703 -9.398 1 79.19 61 ALA B C 1
ATOM 3128 O O . ALA B 1 61 ? -11.969 3.189 -10.531 1 79.19 61 ALA B O 1
ATOM 3129 N N . GLY B 1 62 ? -11.688 1.43 -9.273 1 74.12 62 GLY B N 1
ATOM 3130 C CA . GLY B 1 62 ? -11.438 0.548 -10.398 1 74.12 62 GLY B CA 1
ATOM 3131 C C . GLY B 1 62 ? -12.664 0.31 -11.258 1 74.12 62 GLY B C 1
ATOM 3132 O O . GLY B 1 62 ? -12.562 -0.232 -12.367 1 74.12 62 GLY B O 1
ATOM 3133 N N . LEU B 1 63 ? -13.781 0.761 -10.773 1 75.12 63 LEU B N 1
ATOM 3134 C CA . LEU B 1 63 ? -15.031 0.514 -11.484 1 75.12 63 LEU B CA 1
ATOM 3135 C C . LEU B 1 63 ? -15.398 1.698 -12.367 1 75.12 63 LEU B C 1
ATOM 3137 O O . LEU B 1 63 ? -16.422 1.671 -13.062 1 75.12 63 LEU B O 1
ATOM 3141 N N . ALA B 1 64 ? -14.523 2.707 -12.211 1 66.75 64 ALA B N 1
ATOM 3142 C CA . ALA B 1 64 ? -14.812 3.896 -13.008 1 66.75 64 ALA B CA 1
ATOM 3143 C C . ALA B 1 64 ? -15 3.543 -14.477 1 66.75 64 ALA B C 1
ATOM 3145 O O . ALA B 1 64 ? -15.898 4.066 -15.141 1 66.75 64 ALA B O 1
ATOM 3146 N N . ASN B 1 65 ? -14.156 2.652 -14.906 1 61.53 65 ASN B N 1
ATOM 3147 C CA . ASN B 1 65 ? -14.281 2.221 -16.297 1 61.53 65 ASN B CA 1
ATOM 3148 C C . ASN B 1 65 ? -15.547 1.394 -16.516 1 61.53 65 ASN B C 1
ATOM 3150 O O . ASN B 1 65 ? -16.062 1.324 -17.625 1 61.53 65 ASN B O 1
ATOM 3154 N N . VAL B 1 66 ? -15.914 0.664 -15.492 1 53.69 66 VAL B N 1
ATOM 3155 C CA . VAL B 1 66 ? -17.125 -0.156 -15.539 1 53.69 66 VAL B CA 1
ATOM 3156 C C . VAL B 1 66 ? -18.359 0.743 -15.586 1 53.69 66 VAL B C 1
ATOM 3158 O O . VAL B 1 66 ? -19.266 0.505 -16.375 1 53.69 66 VAL B O 1
ATOM 3161 N N . LEU B 1 67 ? -18.219 1.696 -14.727 1 53.62 67 LEU B N 1
ATOM 3162 C CA . LEU B 1 67 ? -19.344 2.609 -14.609 1 53.62 67 LEU B CA 1
ATOM 3163 C C . LEU B 1 67 ? -19.438 3.52 -15.828 1 53.62 67 LEU B C 1
ATOM 3165 O O . LEU B 1 67 ? -20.531 3.932 -16.219 1 53.62 67 LEU B O 1
ATOM 3169 N N . GLY B 1 68 ? -18.281 3.883 -16.359 1 46.88 68 GLY B N 1
ATOM 3170 C CA . GLY B 1 68 ? -18.375 4.555 -17.641 1 46.88 68 GLY B CA 1
ATOM 3171 C C . GLY B 1 68 ? -19.047 3.711 -18.703 1 46.88 68 GLY B C 1
ATOM 3172 O O . GLY B 1 68 ? -19.75 4.238 -19.578 1 46.88 68 GLY B O 1
ATOM 3173 N N . TYR B 1 69 ? -18.875 2.428 -18.578 1 41.94 69 TYR B N 1
ATOM 3174 C CA . TYR B 1 69 ? -19.469 1.519 -19.562 1 41.94 69 TYR B CA 1
ATOM 3175 C C . TYR B 1 69 ? -20.953 1.361 -19.328 1 41.94 69 TYR B C 1
ATOM 3177 O O . TYR B 1 69 ? -21.719 1.149 -20.266 1 41.94 69 TYR B O 1
ATOM 3185 N N . THR B 1 70 ? -21.375 1.091 -18.094 1 43.78 70 THR B N 1
ATOM 3186 C CA . THR B 1 70 ? -22.812 0.886 -17.875 1 43.78 70 THR B CA 1
ATOM 3187 C C . THR B 1 70 ? -23.594 2.148 -18.219 1 43.78 70 THR B C 1
ATOM 3189 O O . THR B 1 70 ? -24.797 2.221 -17.969 1 43.78 70 THR B O 1
ATOM 3192 N N . GLY B 1 71 ? -23.203 2.926 -19.062 1 38.22 71 GLY B N 1
ATOM 3193 C CA . GLY B 1 71 ? -23.984 4.039 -19.594 1 38.22 71 GLY B CA 1
ATOM 3194 C C . GLY B 1 71 ? -23.953 5.258 -18.688 1 38.22 71 GLY B C 1
ATOM 3195 O O . GLY B 1 71 ? -24.703 6.215 -18.906 1 38.22 71 GLY B O 1
ATOM 3196 N N . GLN B 1 72 ? -23.672 5.078 -17.547 1 36.94 72 GLN B N 1
ATOM 3197 C CA . GLN B 1 72 ? -23.578 6.402 -16.953 1 36.94 72 GLN B CA 1
ATOM 3198 C C . GLN B 1 72 ? -22.484 7.238 -17.594 1 36.94 72 GLN B C 1
ATOM 3200 O O . GLN B 1 72 ? -21.391 7.387 -17.047 1 36.94 72 GLN B O 1
ATOM 3205 N N . THR B 1 73 ? -22.156 6.957 -18.703 1 35.78 73 THR B N 1
ATOM 3206 C CA . THR B 1 73 ? -21.531 8 -19.5 1 35.78 73 THR B CA 1
ATOM 3207 C C . THR B 1 73 ? -22.156 9.359 -19.203 1 35.78 73 THR B C 1
ATOM 3209 O O . THR B 1 73 ? -23.375 9.508 -19.234 1 35.78 73 THR B O 1
ATOM 3212 N N . ASN B 1 74 ? -21.734 10.25 -18.406 1 35 74 ASN B N 1
ATOM 3213 C CA . ASN B 1 74 ? -22.266 11.555 -18.797 1 35 74 ASN B CA 1
ATOM 3214 C C . ASN B 1 74 ? -22.375 11.68 -20.312 1 35 74 ASN B C 1
ATOM 3216 O O . ASN B 1 74 ? -21.422 11.344 -21.031 1 35 74 ASN B O 1
ATOM 3220 N N . VAL B 1 75 ? -23.469 11.383 -21.094 1 33.69 75 VAL B N 1
ATOM 3221 C CA . VAL B 1 75 ? -23.797 11.711 -22.484 1 33.69 75 VAL B CA 1
ATOM 3222 C C . VAL B 1 75 ? -22.781 12.703 -23.031 1 33.69 75 VAL B C 1
ATOM 3224 O O . VAL B 1 75 ? -22.641 12.844 -24.25 1 33.69 75 VAL B O 1
ATOM 3227 N N . GLN B 1 76 ? -22.594 13.836 -22.406 1 34.03 76 GLN B N 1
ATOM 3228 C CA . GLN B 1 76 ? -21.984 15.016 -23.016 1 34.03 76 GLN B CA 1
ATOM 3229 C C . GLN B 1 76 ? -20.469 14.852 -23.094 1 34.03 76 GLN B C 1
ATOM 3231 O O . GLN B 1 76 ? -19.75 15.836 -23.312 1 34.03 76 GLN B O 1
ATOM 3236 N N . GLY B 1 77 ? -19.797 13.719 -23.312 1 36.53 77 GLY B N 1
ATOM 3237 C CA . GLY B 1 77 ? 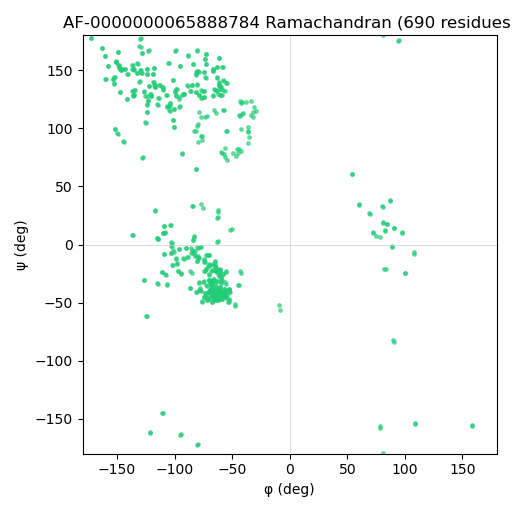-18.359 13.852 -23.5 1 36.53 77 GLY B CA 1
ATOM 3238 C C . GLY B 1 77 ? -17.609 14.117 -22.219 1 36.53 77 GLY B C 1
ATOM 3239 O O . GLY B 1 77 ? -16.516 14.688 -22.234 1 36.53 77 GLY B O 1
ATOM 3240 N N . GLU B 1 78 ? -18.188 14.07 -21.047 1 37.94 78 GLU B N 1
ATOM 3241 C CA . GLU B 1 78 ? -17.625 14.586 -19.812 1 37.94 78 GLU B CA 1
ATOM 3242 C C . GLU B 1 78 ? -16.562 13.656 -19.25 1 37.94 78 GLU B C 1
ATOM 3244 O O . GLU B 1 78 ? -16.75 12.438 -19.219 1 37.94 78 GLU B O 1
ATOM 3249 N N . VAL B 1 79 ? -15.273 13.938 -19.234 1 42.88 79 VAL B N 1
ATOM 3250 C CA . VAL B 1 79 ? -14 13.461 -18.703 1 42.88 79 VAL B CA 1
ATOM 3251 C C . VAL B 1 79 ? -14.211 12.891 -17.297 1 42.88 79 VAL B C 1
ATOM 3253 O O . VAL B 1 79 ? -14.781 13.547 -16.422 1 42.88 79 VAL B O 1
ATOM 3256 N N . VAL B 1 80 ? -14.352 11.531 -17.094 1 50.09 80 VAL B N 1
ATOM 3257 C CA . VAL B 1 80 ? -14.352 10.891 -15.789 1 50.09 80 VAL B CA 1
ATOM 3258 C C . VAL B 1 80 ? -13.438 11.664 -14.836 1 50.09 80 VAL B C 1
ATOM 3260 O O . VAL B 1 80 ? -12.258 11.883 -15.141 1 50.09 80 VAL B O 1
ATOM 3263 N N . GLN B 1 81 ? -14.031 12.305 -13.906 1 57.66 81 GLN B N 1
ATOM 3264 C CA . GLN B 1 81 ? -13.266 13.078 -12.938 1 57.66 81 GLN B CA 1
ATOM 3265 C C . GLN B 1 81 ? -12.234 12.211 -12.227 1 57.66 81 GLN B C 1
ATOM 3267 O O . GLN B 1 81 ? -12.516 11.07 -11.867 1 57.66 81 GLN B O 1
ATOM 3272 N N . LYS B 1 82 ? -11.039 12.727 -12.172 1 79.56 82 LYS B N 1
ATOM 3273 C CA . LYS B 1 82 ? -9.961 12.078 -11.438 1 79.56 82 LYS B CA 1
ATOM 3274 C C . LYS B 1 82 ? -10.273 12 -9.945 1 79.56 82 LYS B C 1
ATOM 3276 O O . LYS B 1 82 ? -10.938 12.883 -9.398 1 79.56 82 LYS B O 1
ATOM 3281 N N . LEU B 1 83 ? -10.109 10.945 -9.383 1 85.06 83 LEU B N 1
ATOM 3282 C CA . LEU B 1 83 ? -10.398 10.68 -7.98 1 85.06 83 LEU B CA 1
ATOM 3283 C C . LEU B 1 83 ? -9.898 11.82 -7.098 1 85.06 83 LEU B C 1
ATOM 3285 O O . LEU B 1 83 ? -10.523 12.148 -6.086 1 85.06 83 LEU B O 1
ATOM 3289 N N . ASP B 1 84 ? -8.773 12.461 -7.445 1 86.44 84 ASP B N 1
ATOM 3290 C CA . ASP B 1 84 ? -8.227 13.562 -6.66 1 86.44 84 ASP B CA 1
ATOM 3291 C C . ASP B 1 84 ? -9.148 14.781 -6.719 1 86.44 84 ASP B C 1
ATOM 3293 O O . ASP B 1 84 ? -9.328 15.484 -5.719 1 86.44 84 ASP B O 1
ATOM 3297 N N . GLU B 1 85 ? -9.734 15.016 -7.832 1 88.5 85 GLU B N 1
ATOM 3298 C CA . GLU B 1 85 ? -10.695 16.109 -7.973 1 88.5 85 GLU B CA 1
ATOM 3299 C C . GLU B 1 85 ? -11.977 15.82 -7.191 1 88.5 85 GLU B C 1
ATOM 3301 O O . GLU B 1 85 ? -12.531 16.703 -6.551 1 88.5 85 GLU B O 1
ATOM 3306 N N . VAL B 1 86 ? -12.391 14.57 -7.301 1 89.44 86 VAL B N 1
ATOM 3307 C CA . VAL B 1 86 ? -13.594 14.164 -6.586 1 89.44 86 VAL B CA 1
ATOM 3308 C C . VAL B 1 86 ? -13.383 14.32 -5.082 1 89.44 86 VAL B C 1
ATOM 3310 O O . VAL B 1 86 ? -14.266 14.82 -4.371 1 89.44 86 VAL B O 1
ATOM 3313 N N . ALA B 1 87 ? -12.25 13.883 -4.637 1 93.12 87 ALA B N 1
ATOM 3314 C CA . ALA B 1 87 ? -11.93 14.016 -3.217 1 93.12 87 ALA B CA 1
ATOM 3315 C C . ALA B 1 87 ? -11.922 15.484 -2.791 1 93.12 87 ALA B C 1
ATOM 3317 O O . ALA B 1 87 ? -12.461 15.836 -1.741 1 93.12 87 ALA B O 1
ATOM 3318 N N . ASN B 1 88 ? -11.336 16.328 -3.576 1 95.25 88 ASN B N 1
ATOM 3319 C CA . ASN B 1 88 ? -11.273 17.75 -3.285 1 95.25 88 ASN B CA 1
ATOM 3320 C C . ASN B 1 88 ? -12.664 18.375 -3.236 1 95.25 88 ASN B C 1
ATOM 3322 O O . ASN B 1 88 ? -12.984 19.109 -2.307 1 95.25 88 ASN B O 1
ATOM 3326 N N . GLU B 1 89 ? -13.477 18.062 -4.195 1 95.12 89 GLU B N 1
ATOM 3327 C CA . GLU B 1 89 ? -14.828 18.609 -4.254 1 95.12 89 GLU B CA 1
ATOM 3328 C C . GLU B 1 89 ? -15.672 18.141 -3.078 1 95.12 89 GLU B C 1
ATOM 3330 O O . GLU B 1 89 ? -16.484 18.891 -2.539 1 95.12 89 GLU B O 1
ATOM 3335 N N . THR B 1 90 ? -15.484 16.891 -2.777 1 94.81 90 THR B N 1
ATOM 3336 C CA . THR B 1 90 ? -16.188 16.344 -1.628 1 94.81 90 THR B CA 1
ATOM 3337 C C . THR B 1 90 ? -15.828 17.094 -0.353 1 94.81 90 THR B C 1
ATOM 3339 O O . THR B 1 90 ? -16.703 17.469 0.432 1 94.81 90 THR B O 1
ATOM 3342 N N . LEU B 1 91 ? -14.594 17.375 -0.17 1 96.38 91 LEU B N 1
ATOM 3343 C CA . LEU B 1 91 ? -14.102 18.078 1.009 1 96.38 91 LEU B CA 1
ATOM 3344 C C . LEU B 1 91 ? -14.664 19.484 1.072 1 96.38 91 LEU B C 1
ATOM 3346 O O . LEU B 1 91 ? -15.203 19.906 2.104 1 96.38 91 LEU B O 1
ATOM 3350 N N . LEU B 1 92 ? -14.602 20.188 -0.025 1 96 92 LEU B N 1
ATOM 3351 C CA . LEU B 1 92 ? -15.078 21.562 -0.077 1 96 92 LEU B CA 1
ATOM 3352 C C . LEU B 1 92 ? -16.578 21.641 0.178 1 96 92 LEU B C 1
ATOM 3354 O O . LEU B 1 92 ? -17.047 22.516 0.901 1 96 92 LEU B O 1
ATOM 3358 N N . SER B 1 93 ? -17.266 20.719 -0.396 1 95.88 93 SER B N 1
ATOM 3359 C CA . SER B 1 93 ? -18.719 20.688 -0.255 1 95.88 93 SER B CA 1
ATOM 3360 C C . SER B 1 93 ? -19.125 20.438 1.192 1 95.88 93 SER B C 1
ATOM 3362 O O . SER B 1 93 ? -20 21.125 1.723 1 95.88 93 SER B O 1
ATOM 3364 N N . VAL B 1 94 ? -18.469 19.531 1.842 1 95.5 94 VAL B N 1
ATOM 3365 C CA . VAL B 1 94 ? -18.828 19.141 3.203 1 95.5 94 VAL B CA 1
ATOM 3366 C C . VAL B 1 94 ? -18.438 20.25 4.176 1 95.5 94 VAL B C 1
ATOM 3368 O O . VAL B 1 94 ? -19.234 20.656 5.023 1 95.5 94 VAL B O 1
ATOM 3371 N N . LEU B 1 95 ? -17.25 20.828 4.043 1 94.44 95 LEU B N 1
ATOM 3372 C CA . LEU B 1 95 ? -16.766 21.859 4.953 1 94.44 95 LEU B CA 1
ATOM 3373 C C . LEU B 1 95 ? -17.547 23.156 4.758 1 94.44 95 LEU B C 1
ATOM 3375 O O . LEU B 1 95 ? -17.672 23.953 5.691 1 94.44 95 LEU B O 1
ATOM 3379 N N . GLY B 1 96 ? -18.078 23.359 3.609 1 92.5 96 GLY B N 1
ATOM 3380 C CA . GLY B 1 96 ? -18.812 24.578 3.301 1 92.5 96 GLY B CA 1
ATOM 3381 C C . GLY B 1 96 ? -20.234 24.578 3.812 1 92.5 96 GLY B C 1
ATOM 3382 O O . GLY B 1 96 ? -20.875 25.625 3.889 1 92.5 96 GLY B O 1
ATOM 3383 N N . ARG B 1 97 ? -20.75 23.531 4.188 1 87 97 ARG B N 1
ATOM 3384 C CA . ARG B 1 97 ? -22.172 23.391 4.5 1 87 97 ARG B CA 1
ATOM 3385 C C . ARG B 1 97 ? -22.484 23.969 5.871 1 87 97 ARG B C 1
ATOM 3387 O O . ARG B 1 97 ? -23.547 24.578 6.062 1 87 97 ARG B O 1
ATOM 3394 N N . ARG B 1 98 ? -21.641 23.812 6.891 1 80.19 98 ARG B N 1
ATOM 3395 C CA . ARG B 1 98 ? -22 24.141 8.266 1 80.19 98 ARG B CA 1
ATOM 3396 C C . ARG B 1 98 ? -21.484 25.516 8.648 1 80.19 98 ARG B C 1
ATOM 3398 O O . ARG B 1 98 ? -21.859 26.062 9.688 1 80.19 98 ARG B O 1
ATOM 3405 N N . GLY B 1 99 ? -20.594 26.016 7.91 1 80.38 99 GLY B N 1
ATOM 3406 C CA . GLY B 1 99 ? -20.156 27.391 8.117 1 80.38 99 GLY B CA 1
ATOM 3407 C C . GLY B 1 99 ? -19.109 27.516 9.211 1 80.38 99 GLY B C 1
ATOM 3408 O O . GLY B 1 99 ? -18.922 28.609 9.758 1 80.38 99 GLY B O 1
ATOM 3409 N N . HIS B 1 100 ? -18.562 26.5 9.664 1 87.38 100 HIS B N 1
ATOM 3410 C CA . HIS B 1 100 ? -17.562 26.578 10.734 1 87.38 100 HIS B CA 1
ATOM 3411 C C . HIS B 1 100 ? -16.156 26.672 10.164 1 87.38 100 HIS B C 1
ATOM 3413 O O . HIS B 1 100 ? -15.211 26.984 10.898 1 87.38 100 HIS B O 1
ATOM 3419 N N . CYS B 1 101 ? -15.969 26.438 8.914 1 94.31 101 CYS B N 1
ATOM 3420 C CA . CYS B 1 101 ? -14.703 26.578 8.211 1 94.31 101 CYS B CA 1
ATOM 3421 C C . CYS B 1 101 ? -14.711 27.812 7.32 1 94.31 101 CYS B C 1
ATOM 3423 O O . CYS B 1 101 ? -15.539 27.922 6.414 1 94.31 101 CYS B O 1
ATOM 3425 N N . ALA B 1 102 ? -13.836 28.719 7.586 1 95.62 102 ALA B N 1
ATOM 3426 C CA . ALA B 1 102 ? -13.828 29.984 6.859 1 95.62 102 ALA B CA 1
ATOM 3427 C C . ALA B 1 102 ? -13.195 29.828 5.48 1 95.62 102 ALA B C 1
ATOM 3429 O O . ALA B 1 102 ? -13.641 30.438 4.508 1 95.62 102 ALA B O 1
ATOM 3430 N N . ALA B 1 103 ? -12.148 29 5.438 1 97.06 103 ALA B N 1
ATOM 3431 C CA . ALA B 1 103 ? -11.43 28.875 4.172 1 97.06 103 ALA B CA 1
ATOM 3432 C C . ALA B 1 103 ? -10.602 27.594 4.145 1 97.06 103 ALA B C 1
ATOM 3434 O O . ALA B 1 103 ? -10.352 26.984 5.191 1 97.06 103 ALA B O 1
ATOM 3435 N N . VAL B 1 104 ? -10.211 27.203 2.889 1 97.94 104 VAL B N 1
ATOM 3436 C CA . VAL B 1 104 ? -9.414 26 2.684 1 97.94 104 VAL B CA 1
ATOM 3437 C C . VAL B 1 104 ? -8.273 26.281 1.709 1 97.94 104 VAL B C 1
ATOM 3439 O O . VAL B 1 104 ? -8.469 26.984 0.716 1 97.94 104 VAL B O 1
ATOM 3442 N N . VAL B 1 105 ? -7.133 25.875 2.041 1 98.12 105 VAL B N 1
ATOM 3443 C CA . VAL B 1 105 ? -6.027 25.75 1.097 1 98.12 105 VAL B CA 1
ATOM 3444 C C . VAL B 1 105 ? -5.812 24.281 0.743 1 98.12 105 VAL B C 1
ATOM 3446 O O . VAL B 1 105 ? -5.586 23.438 1.626 1 98.12 105 VAL B O 1
ATOM 3449 N N . SER B 1 106 ? -5.914 23.969 -0.565 1 97.56 106 SER B N 1
ATOM 3450 C CA . SER B 1 106 ? -5.84 22.594 -1.052 1 97.56 106 SER B CA 1
ATOM 3451 C C . SER B 1 106 ? -4.742 22.438 -2.096 1 97.56 106 SER B C 1
ATOM 3453 O O . SER B 1 106 ? -4.48 23.359 -2.877 1 97.56 106 SER B O 1
ATOM 3455 N N . GLU B 1 107 ? -4.125 21.25 -2.109 1 94.44 107 GLU B N 1
ATOM 3456 C CA . GLU B 1 107 ? -3.152 20.922 -3.145 1 94.44 107 GLU B CA 1
ATOM 3457 C C . GLU B 1 107 ? -3.758 21.062 -4.539 1 94.44 107 GLU B C 1
ATOM 3459 O O . GLU B 1 107 ? -3.068 21.453 -5.484 1 94.44 107 GLU B O 1
ATOM 3464 N N . GLU B 1 108 ? -5.012 20.797 -4.684 1 93.25 108 GLU B N 1
ATOM 3465 C CA . GLU B 1 108 ? -5.691 20.734 -5.977 1 93.25 108 GLU B CA 1
ATOM 3466 C C . GLU B 1 108 ? -6.117 22.125 -6.438 1 93.25 108 GLU B C 1
ATOM 3468 O O . GLU B 1 108 ? -6.605 22.297 -7.555 1 93.25 108 GLU B O 1
ATOM 3473 N N . LEU B 1 109 ? -5.914 23.125 -5.551 1 94.88 109 LEU B N 1
ATOM 3474 C CA . LEU B 1 109 ? -6.32 24.5 -5.867 1 94.88 109 LEU B CA 1
ATOM 3475 C C . LEU B 1 109 ? -5.117 25.422 -5.914 1 94.88 109 LEU B C 1
ATOM 3477 O O . LEU B 1 109 ? -4.262 25.391 -5.027 1 94.88 109 LEU B O 1
ATOM 3481 N N . GLY B 1 110 ? -5.059 26.234 -6.871 1 94.69 110 GLY B N 1
ATOM 3482 C CA . GLY B 1 110 ? -3.984 27.203 -6.969 1 94.69 110 GLY B CA 1
ATOM 3483 C C . GLY B 1 110 ? -4.062 28.297 -5.91 1 94.69 110 GLY B C 1
ATOM 3484 O O . GLY B 1 110 ? -3.043 28.875 -5.539 1 94.69 110 GLY B O 1
ATOM 3485 N N . GLU B 1 111 ? -5.312 28.609 -5.516 1 96.5 111 GLU B N 1
ATOM 3486 C CA . GLU B 1 111 ? -5.555 29.656 -4.539 1 96.5 111 GLU B CA 1
ATOM 3487 C C . GLU B 1 111 ? -6.438 29.172 -3.396 1 96.5 111 GLU B C 1
ATOM 3489 O O . GLU B 1 111 ? -7.07 28.109 -3.506 1 96.5 111 GLU B O 1
ATOM 3494 N N . MET B 1 112 ? -6.398 29.984 -2.377 1 96.81 112 MET B N 1
ATOM 3495 C CA . MET B 1 112 ? -7.277 29.719 -1.239 1 96.81 112 MET B CA 1
ATOM 3496 C C . MET B 1 112 ? -8.742 29.781 -1.657 1 96.81 112 MET B C 1
ATOM 3498 O O . MET B 1 112 ? -9.133 30.641 -2.447 1 96.81 112 MET B O 1
ATOM 3502 N N . ARG B 1 113 ? -9.555 28.875 -1.143 1 97.12 113 ARG B N 1
ATOM 3503 C CA . ARG B 1 113 ? -11 28.891 -1.37 1 97.12 113 ARG B CA 1
ATOM 3504 C C . ARG B 1 113 ? -11.742 29.391 -0.135 1 97.12 113 ARG B C 1
ATOM 3506 O O . ARG B 1 113 ? -11.688 28.766 0.923 1 97.12 113 ARG B O 1
ATOM 3513 N N . LEU B 1 114 ? -12.391 30.516 -0.263 1 96.25 114 LEU B N 1
ATOM 3514 C CA . LEU B 1 114 ? -13.234 31.031 0.812 1 96.25 114 LEU B CA 1
ATOM 3515 C C . LEU B 1 114 ? -14.539 30.234 0.892 1 96.25 114 LEU B C 1
ATOM 3517 O O . LEU B 1 114 ? -15.234 30.078 -0.115 1 96.25 114 LEU B O 1
ATOM 3521 N N . LEU B 1 115 ? -14.859 29.719 2.07 1 95.31 115 LEU B N 1
ATOM 3522 C CA . LEU B 1 115 ? -16.062 28.922 2.225 1 95.31 115 LEU B CA 1
ATOM 3523 C C . LEU B 1 115 ? -17.141 29.703 2.973 1 95.31 115 LEU B C 1
ATOM 3525 O O . LEU B 1 115 ? -18.344 29.469 2.76 1 95.31 115 LEU B O 1
ATOM 3529 N N . SER B 1 116 ? -16.719 30.531 3.92 1 92.38 116 SER B N 1
ATOM 3530 C CA . SER B 1 116 ? -17.688 31.266 4.727 1 92.38 116 SER B CA 1
ATOM 3531 C C . SER B 1 116 ? -17.109 32.594 5.223 1 92.38 116 SER B C 1
ATOM 3533 O O . SER B 1 116 ? -15.93 32.656 5.562 1 92.38 116 SER B O 1
ATOM 3535 N N . THR B 1 117 ? -17.969 33.594 5.289 1 90.44 117 THR B N 1
ATOM 3536 C CA . THR B 1 117 ? -17.594 34.875 5.883 1 90.44 117 THR B CA 1
ATOM 3537 C C . THR B 1 117 ? -18.312 35.094 7.215 1 90.44 117 THR B C 1
ATOM 3539 O O . THR B 1 117 ? -18.281 36.188 7.773 1 90.44 117 THR B O 1
ATOM 3542 N N . ASP B 1 118 ? -18.938 34 7.625 1 86.25 118 ASP B N 1
ATOM 3543 C CA . ASP B 1 118 ? -19.609 34.031 8.914 1 86.25 118 ASP B CA 1
ATOM 3544 C C . ASP B 1 118 ? -18.625 34.219 10.055 1 86.25 118 ASP B C 1
ATOM 3546 O O . ASP B 1 118 ? -17.578 33.562 10.102 1 86.25 118 ASP B O 1
ATOM 3550 N N . PRO B 1 119 ? -18.906 35.094 10.945 1 82.56 119 PRO B N 1
ATOM 3551 C CA . PRO B 1 119 ? -18 35.312 12.078 1 82.56 119 PRO B CA 1
ATOM 3552 C C . PRO B 1 119 ? -17.828 34.062 12.93 1 82.56 119 PRO B C 1
ATOM 3554 O O . PRO B 1 119 ? -16.875 33.938 13.703 1 82.56 119 PRO B O 1
ATOM 3557 N N . ARG B 1 120 ? -18.797 33.188 12.797 1 82.38 120 ARG B N 1
ATOM 3558 C CA . ARG B 1 120 ? -18.734 31.938 13.57 1 82.38 120 ARG B CA 1
ATOM 3559 C C . ARG B 1 120 ? -17.703 30.984 12.977 1 82.38 120 ARG B C 1
ATOM 3561 O O . ARG B 1 120 ? -17.297 30.031 13.641 1 82.38 120 ARG B O 1
ATOM 3568 N N . ALA B 1 121 ? -17.281 31.312 11.773 1 90.62 121 ALA B N 1
ATOM 3569 C CA . ALA B 1 121 ? -16.266 30.484 11.133 1 90.62 121 ALA B CA 1
ATOM 3570 C C . ALA B 1 121 ? -14.867 30.828 11.617 1 90.62 121 ALA B C 1
ATOM 3572 O O . ALA B 1 121 ? -14.203 31.703 11.047 1 90.62 121 ALA B O 1
ATOM 3573 N N . LYS B 1 122 ? -14.422 30.062 12.539 1 90.56 122 LYS B N 1
ATOM 3574 C CA . LYS B 1 122 ? -13.203 30.438 13.25 1 90.56 122 LYS B CA 1
ATOM 3575 C C . LYS B 1 122 ? -12.016 29.609 12.758 1 90.56 122 LYS B C 1
ATOM 3577 O O . LYS B 1 122 ? -10.867 29.906 13.117 1 90.56 122 LYS B O 1
ATOM 3582 N N . TYR B 1 123 ? -12.289 28.656 11.945 1 94.44 123 TYR B N 1
ATOM 3583 C CA . TYR B 1 123 ? -11.227 27.719 11.594 1 94.44 123 TYR B CA 1
ATOM 3584 C C . TYR B 1 123 ? -10.945 27.75 10.102 1 94.44 123 TYR B C 1
ATOM 3586 O O . TYR B 1 123 ? -11.836 28.047 9.305 1 94.44 123 TYR B O 1
ATOM 3594 N N . ILE B 1 124 ? -9.719 27.547 9.781 1 96.5 124 ILE B N 1
ATOM 3595 C CA . ILE B 1 124 ? -9.289 27.359 8.398 1 96.5 124 ILE B CA 1
ATOM 3596 C C . ILE B 1 124 ? -8.547 26.031 8.266 1 96.5 124 ILE B C 1
ATOM 3598 O O . ILE B 1 124 ? -7.977 25.531 9.242 1 96.5 124 ILE B O 1
ATOM 3602 N N . VAL B 1 125 ? -8.617 25.422 7.074 1 97.88 125 VAL B N 1
ATOM 3603 C CA . VAL B 1 125 ? -8.133 24.062 6.898 1 97.88 125 VAL B CA 1
ATOM 3604 C C . VAL B 1 125 ? -7.141 24.016 5.738 1 97.88 125 VAL B C 1
ATOM 3606 O O . VAL B 1 125 ? -7.363 24.641 4.699 1 97.88 125 VAL B O 1
ATOM 3609 N N . VAL B 1 126 ? -6.004 23.406 5.934 1 98.5 126 VAL B N 1
ATOM 3610 C CA . VAL B 1 126 ? -5.09 23.031 4.859 1 98.5 126 VAL B CA 1
ATOM 3611 C C . VAL B 1 126 ? -5.234 21.547 4.547 1 98.5 126 VAL B C 1
ATOM 3613 O O . VAL B 1 126 ? -5.414 20.734 5.457 1 98.5 126 VAL B O 1
ATOM 3616 N N . VAL B 1 127 ? -5.156 21.203 3.17 1 98.44 127 VAL B N 1
ATOM 3617 C CA . VAL B 1 127 ? -5.484 19.797 2.895 1 98.44 127 VAL B CA 1
ATOM 3618 C C . VAL B 1 127 ? -4.77 19.344 1.628 1 98.44 127 VAL B C 1
ATOM 3620 O O . VAL B 1 127 ? -4.578 20.125 0.694 1 98.44 127 VAL B O 1
ATOM 3623 N N . ASP B 1 128 ? -4.25 18.188 1.625 1 97.88 128 ASP B N 1
ATOM 3624 C CA . ASP B 1 128 ? -4 17.344 0.462 1 97.88 128 ASP B CA 1
ATOM 3625 C C . ASP B 1 128 ? -5.078 16.281 0.321 1 97.88 128 ASP B C 1
ATOM 3627 O O . ASP B 1 128 ? -5.059 15.266 1.034 1 97.88 128 ASP B O 1
ATOM 3631 N N . PRO B 1 129 ? -6.02 16.516 -0.586 1 96.25 129 PRO B N 1
ATOM 3632 C CA . PRO B 1 129 ? -7.195 15.633 -0.633 1 96.25 129 PRO B CA 1
ATOM 3633 C C . PRO B 1 129 ? -6.844 14.188 -0.978 1 96.25 129 PRO B C 1
ATOM 3635 O O . PRO B 1 129 ? -7.555 13.266 -0.577 1 96.25 129 PRO B O 1
ATOM 3638 N N . LEU B 1 130 ? -5.836 14.047 -1.742 1 94 130 LEU B N 1
ATOM 3639 C CA . LEU B 1 130 ? -5.469 12.688 -2.131 1 94 130 LEU B CA 1
ATOM 3640 C C . LEU B 1 130 ? -3.967 12.578 -2.361 1 94 130 LEU B C 1
ATOM 3642 O O . LEU B 1 130 ? -3.492 12.742 -3.488 1 94 130 LEU B O 1
ATOM 3646 N N . ASP B 1 131 ? -3.27 12.156 -1.386 1 92.75 131 ASP B N 1
ATOM 3647 C CA . ASP B 1 131 ? -1.841 11.859 -1.433 1 92.75 131 ASP B CA 1
ATOM 3648 C C . ASP B 1 131 ? -1.574 10.523 -2.125 1 92.75 131 ASP B C 1
ATOM 3650 O O . ASP B 1 131 ? -2.229 9.523 -1.826 1 92.75 131 ASP B O 1
ATOM 3654 N N . GLY B 1 132 ? -0.612 10.539 -3.045 1 87.88 132 GLY B N 1
ATOM 3655 C CA . GLY B 1 132 ? -0.264 9.32 -3.766 1 87.88 132 GLY B CA 1
ATOM 3656 C C . GLY B 1 132 ? -1.114 9.094 -5 1 87.88 132 GLY B C 1
ATOM 3657 O O . GLY B 1 132 ? -1.521 7.969 -5.285 1 87.88 132 GLY B O 1
ATOM 3658 N N . SER B 1 133 ? -1.434 10.086 -5.691 1 79.38 133 SER B N 1
ATOM 3659 C CA . SER B 1 133 ? -2.32 9.992 -6.844 1 79.38 133 SER B CA 1
ATOM 3660 C C . SER B 1 133 ? -1.773 9.023 -7.887 1 79.38 133 SER B C 1
ATOM 3662 O O . SER B 1 133 ? -2.539 8.383 -8.609 1 79.38 133 SER B O 1
ATOM 3664 N N . SER B 1 134 ? -0.486 8.836 -7.891 1 78.31 134 SER B N 1
ATOM 3665 C CA . SER B 1 134 ? 0.121 7.891 -8.82 1 78.31 134 SER B CA 1
ATOM 3666 C C . SER B 1 134 ? -0.217 6.453 -8.438 1 78.31 134 SER B C 1
ATOM 3668 O O . SER B 1 134 ? -0.041 5.539 -9.242 1 78.31 134 SER B O 1
ATOM 3670 N N . ASN B 1 135 ? -0.622 6.27 -7.25 1 82.25 135 ASN B N 1
ATOM 3671 C CA . ASN B 1 135 ? -0.91 4.93 -6.746 1 82.25 135 ASN B CA 1
ATOM 3672 C C . ASN B 1 135 ? -2.357 4.527 -7.016 1 82.25 135 ASN B C 1
ATOM 3674 O O . ASN B 1 135 ? -2.721 3.361 -6.867 1 82.25 135 ASN B O 1
ATOM 3678 N N . ILE B 1 136 ? -3.158 5.461 -7.43 1 78.94 136 ILE B N 1
ATOM 3679 C CA . ILE B 1 136 ? -4.578 5.188 -7.629 1 78.94 136 ILE B CA 1
ATOM 3680 C C . ILE B 1 136 ? -4.75 4.105 -8.688 1 78.94 136 ILE B C 1
ATOM 3682 O O . ILE B 1 136 ? -5.469 3.123 -8.469 1 78.94 136 ILE B O 1
ATOM 3686 N N . ASP B 1 137 ? -4.004 4.238 -9.719 1 80 137 ASP B N 1
ATOM 3687 C CA . ASP B 1 137 ? -4.18 3.34 -10.859 1 80 137 ASP B CA 1
ATOM 3688 C C . ASP B 1 137 ? -3.66 1.94 -10.539 1 80 137 ASP B C 1
ATOM 3690 O O . ASP B 1 137 ? -4.043 0.967 -11.195 1 80 137 ASP B O 1
ATOM 3694 N N . VAL B 1 138 ? -2.814 1.869 -9.57 1 87.5 138 VAL B N 1
ATOM 3695 C CA . VAL B 1 138 ? -2.234 0.563 -9.273 1 87.5 138 VAL B CA 1
ATOM 3696 C C . VAL B 1 138 ? -2.803 0.033 -7.957 1 87.5 138 VAL B C 1
ATOM 3698 O O . VAL B 1 138 ? -2.27 -0.92 -7.383 1 87.5 138 VAL B O 1
ATOM 3701 N N . ASN B 1 139 ? -3.787 0.672 -7.477 1 89.38 139 ASN B N 1
ATOM 3702 C CA . ASN B 1 139 ? -4.594 0.172 -6.367 1 89.38 139 ASN B CA 1
ATOM 3703 C C . ASN B 1 139 ? -3.752 -0.046 -5.113 1 89.38 139 ASN B C 1
ATOM 3705 O O . ASN B 1 139 ? -3.951 -1.022 -4.391 1 89.38 139 ASN B O 1
ATOM 3709 N N . ILE B 1 140 ? -2.779 0.788 -4.93 1 90.56 140 ILE B N 1
ATOM 3710 C CA . ILE B 1 140 ? -1.971 0.783 -3.717 1 90.56 140 ILE B CA 1
ATOM 3711 C C . ILE B 1 140 ? -2.459 1.873 -2.766 1 90.56 140 ILE B C 1
ATOM 3713 O O . ILE B 1 140 ? -3.264 2.725 -3.15 1 90.56 140 ILE B O 1
ATOM 3717 N N . SER B 1 141 ? -2.068 1.872 -1.604 1 91.31 141 SER B N 1
ATOM 3718 C CA . SER B 1 141 ? -2.572 2.732 -0.538 1 91.31 141 SER B CA 1
ATOM 3719 C C . SER B 1 141 ? -2.363 4.207 -0.872 1 91.31 141 SER B C 1
ATOM 3721 O O . SER B 1 141 ? -1.3 4.594 -1.36 1 91.31 141 SER B O 1
ATOM 3723 N N . ILE B 1 142 ? -3.422 4.965 -0.654 1 93.38 142 ILE B N 1
ATOM 3724 C CA . ILE B 1 142 ? -3.428 6.414 -0.819 1 93.38 142 ILE B CA 1
ATOM 3725 C C . ILE B 1 142 ? -4.004 7.074 0.431 1 93.38 142 ILE B C 1
ATOM 3727 O O . ILE B 1 142 ? -4.395 6.387 1.379 1 93.38 142 ILE B O 1
ATOM 3731 N N . GLY B 1 143 ? -4.016 8.43 0.436 1 96.31 143 GLY B N 1
ATOM 3732 C CA . GLY B 1 143 ? -4.492 9.016 1.677 1 96.31 143 GLY B CA 1
ATOM 3733 C C . GLY B 1 143 ? -4.875 10.477 1.537 1 96.31 143 GLY B C 1
ATOM 3734 O O . GLY B 1 143 ? -4.629 11.094 0.496 1 96.31 143 GLY B O 1
ATOM 3735 N N . THR B 1 144 ? -5.508 10.984 2.541 1 98 144 THR B N 1
ATOM 3736 C CA . THR B 1 144 ? -5.844 12.398 2.717 1 98 144 THR B CA 1
ATOM 3737 C C . THR B 1 144 ? -5.078 12.992 3.896 1 98 144 THR B C 1
ATOM 3739 O O . THR B 1 144 ? -4.938 12.344 4.938 1 98 144 THR B O 1
ATOM 3742 N N . ILE B 1 145 ? -4.574 14.148 3.73 1 98.62 145 ILE B N 1
ATOM 3743 C CA . ILE B 1 145 ? -3.883 14.859 4.801 1 98.62 145 ILE B CA 1
ATOM 3744 C C . ILE B 1 145 ? -4.617 16.156 5.117 1 98.62 145 ILE B C 1
ATOM 3746 O O . ILE B 1 145 ? -5.062 16.859 4.211 1 98.62 145 ILE B O 1
ATOM 3750 N N . PHE B 1 146 ? -4.734 16.516 6.434 1 98.69 146 PHE B N 1
ATOM 3751 C CA . PHE B 1 146 ? -5.359 17.797 6.758 1 98.69 146 PHE B CA 1
ATOM 3752 C C . PHE B 1 146 ? -4.727 18.406 8 1 98.69 146 PHE B C 1
ATOM 3754 O O . PHE B 1 146 ? -4.176 17.688 8.836 1 98.69 146 PHE B O 1
ATOM 3761 N N . GLY B 1 147 ? -4.738 19.641 8.078 1 98.25 147 GLY B N 1
ATOM 3762 C CA . GLY B 1 147 ? -4.402 20.469 9.219 1 98.25 147 GLY B CA 1
ATOM 3763 C C . GLY B 1 147 ? -5.422 21.562 9.484 1 98.25 147 GLY B C 1
ATOM 3764 O O . GLY B 1 147 ? -6.043 22.078 8.555 1 98.25 147 GLY B O 1
ATOM 3765 N N . VAL B 1 148 ? -5.586 21.891 10.766 1 96.94 148 VAL B N 1
ATOM 3766 C CA . VAL B 1 148 ? -6.57 22.891 11.164 1 96.94 148 VAL B CA 1
ATOM 3767 C C . VAL B 1 148 ? -5.879 24.031 11.906 1 96.94 148 VAL B C 1
ATOM 3769 O O . VAL B 1 148 ? -5.066 23.812 12.797 1 96.94 148 VAL B O 1
ATOM 3772 N N . LEU B 1 149 ? -6.184 25.203 11.461 1 96.25 149 LEU B N 1
ATOM 3773 C CA . LEU B 1 149 ? -5.746 26.422 12.133 1 96.25 149 LEU B CA 1
ATOM 3774 C C . LEU B 1 149 ? -6.938 27.234 12.617 1 96.25 149 LEU B C 1
ATOM 3776 O O . LEU B 1 149 ? -8.031 27.156 12.047 1 96.25 149 LEU B O 1
ATOM 3780 N N . ARG B 1 150 ? -6.734 27.969 13.633 1 92.81 150 ARG B N 1
ATOM 3781 C CA . ARG B 1 150 ? -7.727 28.938 14.094 1 92.81 150 ARG B CA 1
ATOM 3782 C C . ARG B 1 150 ? -7.391 30.328 13.594 1 92.81 150 ARG B C 1
ATOM 3784 O O . ARG B 1 150 ? -6.242 30.766 13.688 1 92.81 150 ARG B O 1
ATOM 3791 N N . LYS B 1 151 ? -8.32 30.953 12.992 1 88.44 151 LYS B N 1
ATOM 3792 C CA . LYS B 1 151 ? -8.062 32.312 12.539 1 88.44 151 LYS B CA 1
ATOM 3793 C C . LYS B 1 151 ? -8.398 33.344 13.641 1 88.44 151 LYS B C 1
ATOM 3795 O O . LYS B 1 151 ? -9.023 33 14.641 1 88.44 151 LYS B O 1
ATOM 3800 N N . SER B 1 152 ? -7.824 34.531 13.383 1 80.62 152 SER B N 1
ATOM 3801 C CA . SER B 1 152 ? -8.125 35.594 14.336 1 80.62 152 SER B CA 1
ATOM 3802 C C . SER B 1 152 ? -9.617 35.906 14.367 1 80.62 152 SER B C 1
ATOM 3804 O O . SER B 1 152 ? -10.281 35.906 13.328 1 80.62 152 SER B O 1
ATOM 3806 N N . ASP B 1 153 ? -10.148 36.062 15.539 1 74.88 153 ASP B N 1
ATOM 3807 C CA . ASP B 1 153 ? -11.57 36.312 15.742 1 74.88 153 ASP B CA 1
ATOM 3808 C C . ASP B 1 153 ? -11.969 37.656 15.133 1 74.88 153 ASP B C 1
ATOM 3810 O O . ASP B 1 153 ? -13.141 37.875 14.789 1 74.88 153 ASP B O 1
ATOM 3814 N N . ALA B 1 154 ? -11.133 38.406 14.992 1 71.12 154 ALA B N 1
ATOM 3815 C CA . ALA B 1 154 ? -11.438 39.75 14.547 1 71.12 154 ALA B CA 1
ATOM 3816 C C . ALA B 1 154 ? -11.648 39.812 13.039 1 71.12 154 ALA B C 1
ATOM 3818 O O . ALA B 1 154 ? -12.164 40.781 12.508 1 71.12 154 ALA B O 1
ATOM 3819 N N . LYS B 1 155 ? -11.5 38.75 12.375 1 76.62 155 LYS B N 1
ATOM 3820 C CA . LYS B 1 155 ? -11.492 38.812 10.922 1 76.62 155 LYS B CA 1
ATOM 3821 C C . LYS B 1 155 ? -12.688 38.062 10.344 1 76.62 155 LYS B C 1
ATOM 3823 O O . LYS B 1 155 ? -12.969 36.906 10.742 1 76.62 155 LYS B O 1
ATOM 3828 N N . MET B 1 156 ? -13.5 38.875 9.562 1 83.38 156 MET B N 1
ATOM 3829 C CA . MET B 1 156 ? -14.539 38.219 8.773 1 83.38 156 MET B CA 1
ATOM 3830 C C . MET B 1 156 ? -13.938 37.562 7.543 1 83.38 156 MET B C 1
ATOM 3832 O O . MET B 1 156 ? -13.148 38.156 6.824 1 83.38 156 MET B O 1
ATOM 3836 N N . GLY B 1 157 ? -14.234 36.312 7.418 1 90.12 157 GLY B N 1
ATOM 3837 C CA . GLY B 1 157 ? -13.633 35.594 6.312 1 90.12 157 GLY B CA 1
ATOM 3838 C C . GLY B 1 157 ? -12.188 35.188 6.566 1 90.12 157 GLY B C 1
ATOM 3839 O O . GLY B 1 157 ? -11.82 34.875 7.703 1 90.12 157 GLY B O 1
ATOM 3840 N N . ALA B 1 158 ? -11.508 34.969 5.574 1 93.31 158 ALA B N 1
ATOM 3841 C CA . ALA B 1 158 ? -10.102 34.562 5.672 1 93.31 158 ALA B CA 1
ATOM 3842 C C . ALA B 1 158 ? -9.297 35.094 4.484 1 93.31 158 ALA B C 1
ATOM 3844 O O . ALA B 1 158 ? -9.867 35.406 3.434 1 93.31 158 ALA B O 1
ATOM 3845 N N . ASP B 1 159 ? -8.062 35.312 4.664 1 93.44 159 ASP B N 1
ATOM 3846 C CA . ASP B 1 159 ? -7.133 35.656 3.588 1 93.44 159 ASP B CA 1
ATOM 3847 C C . ASP B 1 159 ? -5.898 34.75 3.635 1 93.44 159 ASP B C 1
ATOM 3849 O O . ASP B 1 159 ? -5.684 34.031 4.609 1 93.44 159 ASP B O 1
ATOM 3853 N N . PRO B 1 160 ? -5.078 34.781 2.668 1 95.06 160 PRO B N 1
ATOM 3854 C CA . PRO B 1 160 ? -3.93 33.875 2.572 1 95.06 160 PRO B CA 1
ATOM 3855 C C . PRO B 1 160 ? -2.965 34 3.748 1 95.06 160 PRO B C 1
ATOM 3857 O O . PRO B 1 160 ? -2.34 33.031 4.164 1 95.06 160 PRO B O 1
ATOM 3860 N N . SER B 1 161 ? -2.842 35.219 4.285 1 94.5 161 SER B N 1
ATOM 3861 C CA . SER B 1 161 ? -1.914 35.438 5.383 1 94.5 161 SER B CA 1
ATOM 3862 C C . SER B 1 161 ? -2.307 34.656 6.625 1 94.5 161 SER B C 1
ATOM 3864 O O . SER B 1 161 ? -1.469 34.375 7.488 1 94.5 161 SER B O 1
ATOM 3866 N N . ASP B 1 162 ? -3.59 34.281 6.75 1 95.5 162 ASP B N 1
ATOM 3867 C CA . ASP B 1 162 ? -4.07 33.469 7.875 1 95.5 162 ASP B CA 1
ATOM 3868 C C . ASP B 1 162 ? -3.436 32.094 7.879 1 95.5 162 ASP B C 1
ATOM 3870 O O . ASP B 1 162 ? -3.375 31.422 8.914 1 95.5 162 ASP B O 1
ATOM 3874 N N . PHE B 1 163 ? -2.965 31.656 6.695 1 97.19 163 PHE B N 1
ATOM 3875 C CA . PHE B 1 163 ? -2.387 30.328 6.551 1 97.19 163 PHE B CA 1
ATOM 3876 C C . PHE B 1 163 ? -0.872 30.375 6.715 1 97.19 163 PHE B C 1
ATOM 3878 O O . PHE B 1 163 ? -0.238 29.359 6.969 1 97.19 163 PHE B O 1
ATOM 3885 N N . LEU B 1 164 ? -0.295 31.516 6.453 1 97.31 164 LEU B N 1
ATOM 3886 C CA . LEU B 1 164 ? 1.158 31.641 6.406 1 97.31 164 LEU B CA 1
ATOM 3887 C C . LEU B 1 164 ? 1.734 31.781 7.812 1 97.31 164 LEU B C 1
ATOM 3889 O O . LEU B 1 164 ? 2.359 32.781 8.133 1 97.31 164 LEU B O 1
ATOM 3893 N N . ARG B 1 165 ? 1.603 30.75 8.664 1 96.25 165 ARG B N 1
ATOM 3894 C CA . ARG B 1 165 ? 2.049 30.641 10.047 1 96.25 165 ARG B CA 1
ATOM 3895 C C . ARG B 1 165 ? 2.779 29.312 10.273 1 96.25 165 ARG B C 1
ATOM 3897 O O . ARG B 1 165 ? 2.609 28.359 9.508 1 96.25 165 ARG B O 1
ATOM 3904 N N . PRO B 1 166 ? 3.631 29.266 11.281 1 97.69 166 PRO B N 1
ATOM 3905 C CA . PRO B 1 166 ? 4.344 28.016 11.547 1 97.69 166 PRO B CA 1
ATOM 3906 C C . PRO B 1 166 ? 3.404 26.875 11.938 1 97.69 166 PRO B C 1
ATOM 3908 O O . PRO B 1 166 ? 2.342 27.109 12.523 1 97.69 166 PRO B O 1
ATOM 3911 N N . GLY B 1 167 ? 3.83 25.625 11.656 1 97.75 167 GLY B N 1
ATOM 3912 C CA . GLY B 1 167 ? 3.018 24.453 11.914 1 97.75 167 GLY B CA 1
ATOM 3913 C C . GLY B 1 167 ? 2.684 24.266 13.383 1 97.75 167 GLY B C 1
ATOM 3914 O O . GLY B 1 167 ? 1.723 23.562 13.719 1 97.75 167 GLY B O 1
ATOM 3915 N N . ARG B 1 168 ? 3.473 24.844 14.312 1 96.94 168 ARG B N 1
ATOM 3916 C CA . ARG B 1 168 ? 3.215 24.703 15.742 1 96.94 168 ARG B CA 1
ATOM 3917 C C . ARG B 1 168 ? 1.901 25.375 16.125 1 96.94 168 ARG B C 1
ATOM 3919 O O . ARG B 1 168 ? 1.371 25.141 17.219 1 96.94 168 ARG B O 1
ATOM 3926 N N . ASP B 1 169 ? 1.366 26.234 15.227 1 96.56 169 ASP B N 1
ATOM 3927 C CA . ASP B 1 169 ? 0.117 26.938 15.5 1 96.56 169 ASP B CA 1
ATOM 3928 C C . ASP B 1 169 ? -1.09 26.078 15.141 1 96.56 169 ASP B C 1
ATOM 3930 O O . ASP B 1 169 ? -2.232 26.453 15.398 1 96.56 169 ASP B O 1
ATOM 3934 N N . LEU B 1 170 ? -0.88 24.938 14.523 1 96.81 170 LEU B N 1
ATOM 3935 C CA . LEU B 1 170 ? -1.989 24.031 14.258 1 96.81 170 LEU B CA 1
ATOM 3936 C C . LEU B 1 170 ? -2.707 23.656 15.547 1 96.81 170 LEU B C 1
ATOM 3938 O O . LEU B 1 170 ? -2.066 23.422 16.578 1 96.81 170 LEU B O 1
ATOM 3942 N N . VAL B 1 171 ? -4.023 23.578 15.484 1 94.44 171 VAL B N 1
ATOM 3943 C CA . VAL B 1 171 ? -4.785 23.172 16.656 1 94.44 171 VAL B CA 1
ATOM 3944 C C . VAL B 1 171 ? -5.203 21.703 16.531 1 94.44 171 VAL B C 1
ATOM 3946 O O . VAL B 1 171 ? -5.598 21.078 17.516 1 94.44 171 VAL B O 1
ATOM 3949 N N . ALA B 1 172 ? -5.148 21.172 15.258 1 95.88 172 ALA B N 1
ATOM 3950 C CA . ALA B 1 172 ? -5.379 19.75 14.977 1 95.88 172 ALA B CA 1
ATOM 3951 C C . ALA B 1 172 ? -4.746 19.359 13.648 1 95.88 172 ALA B C 1
ATOM 3953 O O . ALA B 1 172 ? -4.531 20.203 12.773 1 95.88 172 ALA B O 1
ATOM 3954 N N . ALA B 1 173 ? -4.418 18.172 13.523 1 98.12 173 ALA B N 1
ATOM 3955 C CA . ALA B 1 173 ? -3.949 17.578 12.273 1 98.12 173 ALA B CA 1
ATOM 3956 C C . ALA B 1 173 ? -4.293 16.094 12.203 1 98.12 173 ALA B C 1
ATOM 3958 O O . ALA B 1 173 ? -4.531 15.461 13.234 1 98.12 173 ALA B O 1
ATOM 3959 N N . GLY B 1 174 ? -4.348 15.617 11.023 1 98.44 174 GLY B N 1
ATOM 3960 C CA . GLY B 1 174 ? -4.641 14.203 10.82 1 98.44 174 GLY B CA 1
ATOM 3961 C C . GLY B 1 174 ? -4.496 13.766 9.375 1 98.44 174 GLY B C 1
ATOM 3962 O O . GLY B 1 174 ? -4.121 14.562 8.516 1 98.44 174 GLY B O 1
ATOM 3963 N N . TYR B 1 175 ? -4.715 12.508 9.227 1 98.69 175 TYR B N 1
ATOM 3964 C CA . TYR B 1 175 ? -4.742 11.93 7.887 1 98.69 175 TYR B CA 1
ATOM 3965 C C . TYR B 1 175 ? -5.664 10.711 7.84 1 98.69 175 TYR B C 1
ATOM 3967 O O . TYR B 1 175 ? -6.023 10.156 8.875 1 98.69 175 TYR B O 1
ATOM 3975 N N . VAL B 1 176 ? -6.098 10.43 6.684 1 98.31 176 VAL B N 1
ATOM 3976 C CA . VAL B 1 176 ? -6.852 9.219 6.391 1 98.31 176 VAL B CA 1
ATOM 3977 C C . VAL B 1 176 ? -6.035 8.312 5.465 1 98.31 176 VAL B C 1
ATOM 3979 O O . VAL B 1 176 ? -5.512 8.766 4.445 1 98.31 176 VAL B O 1
ATOM 3982 N N . LEU B 1 177 ? -5.859 7.129 5.855 1 97.25 177 LEU B N 1
ATOM 3983 C CA . LEU B 1 177 ? -5.215 6.117 5.027 1 97.25 177 LEU B CA 1
ATOM 3984 C C . LEU B 1 177 ? -6.25 5.203 4.379 1 97.25 177 LEU B C 1
ATOM 3986 O O . LEU B 1 177 ? -7.016 4.535 5.074 1 97.25 177 LEU B O 1
ATOM 3990 N N . TYR B 1 178 ? -6.293 5.246 3.09 1 94.81 178 TYR B N 1
ATOM 3991 C CA . TYR B 1 178 ? -7.156 4.34 2.334 1 94.81 178 TYR B CA 1
ATOM 3992 C C . TYR B 1 178 ? -6.391 3.096 1.903 1 94.81 178 TYR B C 1
ATOM 3994 O O . TYR B 1 178 ? -5.977 2.982 0.748 1 94.81 178 TYR B O 1
ATOM 4002 N N . GLY B 1 179 ? -6.219 2.197 2.799 1 92 179 GLY B N 1
ATOM 4003 C CA . GLY B 1 179 ? -5.527 0.942 2.547 1 92 179 GLY B CA 1
ATOM 4004 C C . GLY B 1 179 ? -6.449 -0.261 2.57 1 92 179 GLY B C 1
ATOM 4005 O O . GLY B 1 179 ? -7.566 -0.203 2.053 1 92 179 GLY B O 1
ATOM 4006 N N . SER B 1 180 ? -5.863 -1.399 3.082 1 88.06 180 SER B N 1
ATOM 4007 C CA . SER B 1 180 ? -6.707 -2.58 3.24 1 88.06 180 SER B CA 1
ATOM 4008 C C . SER B 1 180 ? -7.965 -2.258 4.035 1 88.06 180 SER B C 1
ATOM 4010 O O . SER B 1 180 ? -9.047 -2.779 3.74 1 88.06 180 SER B O 1
ATOM 4012 N N . SER B 1 181 ? -7.734 -1.468 4.984 1 91.31 181 SER B N 1
ATOM 4013 C CA . SER B 1 181 ? -8.828 -0.807 5.684 1 91.31 181 SER B CA 1
ATOM 4014 C C . SER B 1 181 ? -8.68 0.71 5.641 1 91.31 181 SER B C 1
ATOM 4016 O O . SER B 1 181 ? -7.652 1.225 5.191 1 91.31 181 SER B O 1
ATOM 4018 N N . THR B 1 182 ? -9.719 1.396 5.992 1 94.81 182 THR B N 1
ATOM 4019 C CA . THR B 1 182 ? -9.633 2.85 6.09 1 94.81 182 THR B CA 1
ATOM 4020 C C . THR B 1 182 ? -9.359 3.277 7.531 1 94.81 182 THR B C 1
ATOM 4022 O O . THR B 1 182 ? -10.078 2.881 8.445 1 94.81 182 THR B O 1
ATOM 4025 N N . LEU B 1 183 ? -8.336 4.059 7.668 1 96.38 183 LEU B N 1
ATOM 4026 C CA . LEU B 1 183 ? -7.91 4.508 8.992 1 96.38 183 LEU B CA 1
ATOM 4027 C C . LEU B 1 183 ? -7.832 6.031 9.047 1 96.38 183 LEU B C 1
ATOM 4029 O O . LEU B 1 183 ? -7.246 6.66 8.164 1 96.38 183 LEU B O 1
ATOM 4033 N N . LEU B 1 184 ? -8.484 6.574 10.047 1 97.56 184 LEU B N 1
ATOM 4034 C CA . LEU B 1 184 ? -8.352 7.992 10.352 1 97.56 184 LEU B CA 1
ATOM 4035 C C . LEU B 1 184 ? -7.48 8.203 11.586 1 97.56 184 LEU B C 1
ATOM 4037 O O . LEU B 1 184 ? -7.777 7.68 12.656 1 97.56 184 LEU B O 1
ATOM 4041 N N . VAL B 1 185 ? -6.395 8.883 11.445 1 97.81 185 VAL B N 1
ATOM 4042 C CA . VAL B 1 185 ? -5.52 9.25 12.555 1 97.81 185 VAL B CA 1
ATOM 4043 C C . VAL B 1 185 ? -5.605 10.75 12.805 1 97.81 185 VAL B C 1
ATOM 4045 O O . VAL B 1 185 ? -5.543 11.555 11.867 1 97.81 185 VAL B O 1
ATOM 4048 N N . ILE B 1 186 ? -5.746 11.125 14.047 1 96.81 186 ILE B N 1
ATOM 4049 C CA . ILE B 1 186 ? -5.961 12.539 14.336 1 96.81 186 ILE B CA 1
ATOM 4050 C C . ILE B 1 186 ? -5.32 12.898 15.68 1 96.81 186 ILE B C 1
ATOM 4052 O O . ILE B 1 186 ? -5.172 12.039 16.547 1 96.81 186 ILE B O 1
ATOM 4056 N N . THR B 1 187 ? -4.898 14.156 15.828 1 96.19 187 THR B N 1
ATOM 4057 C CA . THR B 1 187 ? -4.375 14.695 17.078 1 96.19 187 THR B CA 1
ATOM 4058 C C . THR B 1 187 ? -4.734 16.172 17.234 1 96.19 187 THR B C 1
ATOM 4060 O O . THR B 1 187 ? -4.914 16.875 16.234 1 96.19 187 THR B O 1
ATOM 4063 N N . THR B 1 188 ? -4.871 16.562 18.438 1 91.62 188 THR B N 1
ATOM 4064 C CA . THR B 1 188 ? -4.977 17.969 18.781 1 91.62 188 THR B CA 1
ATOM 4065 C C . THR B 1 188 ? -3.713 18.453 19.5 1 91.62 188 THR B C 1
ATOM 4067 O O . THR B 1 188 ? -3.713 19.516 20.125 1 91.62 188 THR B O 1
ATOM 4070 N N . GLY B 1 189 ? -2.682 17.641 19.375 1 89.06 189 GLY B N 1
ATOM 4071 C CA . GLY B 1 189 ? -1.438 17.969 20.062 1 89.06 189 GLY B CA 1
ATOM 4072 C C . GLY B 1 189 ? -1.353 17.406 21.453 1 89.06 189 GLY B C 1
ATOM 4073 O O . GLY B 1 189 ? -0.979 16.234 21.641 1 89.06 189 GLY B O 1
ATOM 4074 N N . LEU B 1 190 ? -1.934 18.047 22.422 1 79 190 LEU B N 1
ATOM 4075 C CA . LEU B 1 190 ? -1.813 17.688 23.844 1 79 190 LEU B CA 1
ATOM 4076 C C . LEU B 1 190 ? -2.635 16.453 24.156 1 79 190 LEU B C 1
ATOM 4078 O O . LEU B 1 190 ? -2.305 15.703 25.078 1 79 190 LEU B O 1
ATOM 4082 N N . GLY B 1 191 ? -3.594 16.141 23.422 1 81.5 191 GLY B N 1
ATOM 4083 C CA . GLY B 1 191 ? -4.469 15.023 23.734 1 81.5 191 GLY B CA 1
ATOM 4084 C C . GLY B 1 191 ? -3.945 13.695 23.219 1 81.5 191 GLY B C 1
ATOM 4085 O O . GLY B 1 191 ? -4.543 12.648 23.469 1 81.5 191 GLY B O 1
ATOM 4086 N N . GLY B 1 192 ? -2.844 13.727 22.531 1 92.25 192 GLY B N 1
ATOM 4087 C CA . GLY B 1 192 ? -2.299 12.484 21.984 1 92.25 192 GLY B CA 1
ATOM 4088 C C . GLY B 1 192 ? -2.727 12.211 20.562 1 92.25 192 GLY B C 1
ATOM 4089 O O . GLY B 1 192 ? -3.484 12.984 19.984 1 92.25 192 GLY B O 1
ATOM 4090 N N . VAL B 1 193 ? -2.209 11.172 19.984 1 96.44 193 VAL B N 1
ATOM 4091 C CA . VAL B 1 193 ? -2.523 10.75 18.625 1 96.44 193 VAL B CA 1
ATOM 4092 C C . VAL B 1 193 ? -3.402 9.5 18.672 1 96.44 193 VAL B C 1
ATOM 4094 O O . VAL B 1 193 ? -3.068 8.516 19.328 1 96.44 193 VAL B O 1
ATOM 4097 N N . HIS B 1 194 ? -4.512 9.539 17.969 1 94.44 194 HIS B N 1
ATOM 4098 C CA . HIS B 1 194 ? -5.477 8.453 18.031 1 94.44 194 HIS B CA 1
ATOM 4099 C C . HIS B 1 194 ? -5.883 7.977 16.641 1 94.44 194 HIS B C 1
ATOM 4101 O O . HIS B 1 194 ? -6.027 8.789 15.727 1 94.44 194 HIS B O 1
ATOM 4107 N N . GLY B 1 195 ? -6.016 6.68 16.531 1 94.88 195 GLY B N 1
ATOM 4108 C CA . GLY B 1 195 ? -6.445 6.066 15.281 1 94.88 195 GLY B CA 1
ATOM 4109 C C . GLY B 1 195 ? -7.832 5.461 15.359 1 94.88 195 GLY B C 1
ATOM 4110 O O . GLY B 1 195 ? -8.195 4.848 16.375 1 94.88 195 GLY B O 1
ATOM 4111 N N . PHE B 1 196 ? -8.594 5.711 14.344 1 94.75 196 PHE B N 1
ATOM 4112 C CA . PHE B 1 196 ? -9.945 5.18 14.211 1 94.75 196 PHE B CA 1
ATOM 4113 C C . PHE B 1 196 ? -10.07 4.34 12.945 1 94.75 196 PHE B C 1
ATOM 4115 O O . PHE B 1 196 ? -9.695 4.781 11.859 1 94.75 196 PHE B O 1
ATOM 4122 N N . THR B 1 197 ? -10.547 3.154 13.078 1 93.56 197 THR B N 1
ATOM 4123 C CA . THR B 1 197 ? -10.75 2.273 11.938 1 93.56 197 THR B CA 1
ATOM 4124 C C . THR B 1 197 ? -12.203 2.309 11.477 1 93.56 197 THR B C 1
ATOM 4126 O O . THR B 1 197 ? -13.117 2.281 12.305 1 93.56 197 THR B O 1
ATOM 4129 N N . TYR B 1 198 ? -12.383 2.436 10.164 1 93.94 198 TYR B N 1
ATOM 4130 C CA . TYR B 1 198 ? -13.719 2.482 9.578 1 93.94 198 TYR B CA 1
ATOM 4131 C C . TYR B 1 198 ? -14.312 1.085 9.477 1 93.94 198 TYR B C 1
ATOM 4133 O O . TYR B 1 198 ? -13.664 0.156 9 1 93.94 198 TYR B O 1
ATOM 4141 N N . ASP B 1 199 ? -15.477 0.918 9.961 1 90.62 199 ASP B N 1
ATOM 4142 C CA . ASP B 1 199 ? -16.25 -0.3 9.766 1 90.62 199 ASP B CA 1
ATOM 4143 C C . ASP B 1 199 ? -17.312 -0.103 8.68 1 90.62 199 ASP B C 1
ATOM 4145 O O . ASP B 1 199 ? -18.344 0.517 8.922 1 90.62 199 ASP B O 1
ATOM 4149 N N . PRO B 1 200 ? -17.094 -0.67 7.578 1 88.12 200 PRO B N 1
ATOM 4150 C CA . PRO B 1 200 ? -18.031 -0.439 6.48 1 88.12 200 PRO B CA 1
ATOM 4151 C C . PRO B 1 200 ? -19.406 -1.056 6.734 1 88.12 200 PRO B C 1
ATOM 4153 O O . PRO B 1 200 ? -20.391 -0.663 6.105 1 88.12 200 PRO B O 1
ATOM 4156 N N . THR B 1 201 ? -19.531 -2.049 7.59 1 84 201 THR B N 1
ATOM 4157 C CA . THR B 1 201 ? -20.812 -2.709 7.859 1 84 201 THR B CA 1
ATOM 4158 C C . THR B 1 201 ? -21.75 -1.778 8.617 1 84 201 THR B C 1
ATOM 4160 O O . THR B 1 201 ? -22.969 -1.805 8.406 1 84 201 THR B O 1
ATOM 4163 N N . VAL B 1 202 ? -21.141 -0.884 9.445 1 86 202 VAL B N 1
ATOM 4164 C CA . VAL B 1 202 ? -21.938 0.015 10.273 1 86 202 VAL B CA 1
ATOM 4165 C C . VAL B 1 202 ? -21.844 1.437 9.727 1 86 202 VAL B C 1
ATOM 4167 O O . VAL B 1 202 ? -22.734 2.256 9.969 1 86 202 VAL B O 1
ATOM 4170 N N . GLY B 1 203 ? -20.719 1.682 9.016 1 89.88 203 GLY B N 1
ATOM 4171 C CA . GLY B 1 203 ? -20.5 3.006 8.453 1 89.88 203 GLY B CA 1
ATOM 4172 C C . GLY B 1 203 ? -19.969 4.008 9.469 1 89.88 203 GLY B C 1
ATOM 4173 O O . GLY B 1 203 ? -20.375 5.176 9.453 1 89.88 203 GLY B O 1
ATOM 4174 N N . GLU B 1 204 ? -19.156 3.504 10.422 1 91.62 204 GLU B N 1
ATOM 4175 C CA . GLU B 1 204 ? -18.625 4.367 11.477 1 91.62 204 GLU B CA 1
ATOM 4176 C C . GLU B 1 204 ? -17.141 4.113 11.703 1 91.62 204 GLU B C 1
ATOM 4178 O O . GLU B 1 204 ? -16.656 3.012 11.445 1 91.62 204 GLU B O 1
ATOM 4183 N N . PHE B 1 205 ? -16.484 5.156 12.133 1 94.06 205 PHE B N 1
ATOM 4184 C CA . PHE B 1 205 ? -15.109 5.023 12.625 1 94.06 205 PHE B CA 1
ATOM 4185 C C . PHE B 1 205 ? -15.094 4.652 14.102 1 94.06 205 PHE B C 1
ATOM 4187 O O . PHE B 1 205 ? -15.789 5.273 14.906 1 94.06 205 PHE B O 1
ATOM 4194 N N . PHE B 1 206 ? -14.273 3.631 14.43 1 91.25 206 PHE B N 1
ATOM 4195 C CA . PHE B 1 206 ? -14.125 3.203 15.812 1 91.25 206 PHE B CA 1
ATOM 4196 C C . PHE B 1 206 ? -12.688 3.387 16.281 1 91.25 206 PHE B C 1
ATOM 4198 O O . PHE B 1 206 ? -11.742 3.104 15.547 1 91.25 206 PHE B O 1
ATOM 4205 N N . LEU B 1 207 ? -12.578 3.887 17.5 1 92.31 207 LEU B N 1
ATOM 4206 C CA . LEU B 1 207 ? -11.242 4 18.078 1 92.31 207 LEU B CA 1
ATOM 4207 C C . LEU B 1 207 ? -10.547 2.643 18.125 1 92.31 207 LEU B C 1
ATOM 4209 O O . LEU B 1 207 ? -11.023 1.713 18.766 1 92.31 207 LEU B O 1
ATOM 4213 N N . SER B 1 208 ? -9.523 2.51 17.422 1 90.19 208 SER B N 1
ATOM 4214 C CA . SER B 1 208 ? -8.789 1.251 17.312 1 90.19 208 SER B CA 1
ATOM 4215 C C . SER B 1 208 ? -7.387 1.376 17.906 1 90.19 208 SER B C 1
ATOM 4217 O O . SER B 1 208 ? -6.816 0.391 18.375 1 90.19 208 SER B O 1
ATOM 4219 N N . HIS B 1 209 ? -6.766 2.541 17.797 1 90.5 209 HIS B N 1
ATOM 4220 C CA . HIS B 1 209 ? -5.438 2.83 18.328 1 90.5 209 HIS B CA 1
ATOM 4221 C C . HIS B 1 209 ? -5.465 4.055 19.234 1 90.5 209 HIS B C 1
ATOM 4223 O O . HIS B 1 209 ? -5.516 5.191 18.75 1 90.5 209 HIS B O 1
ATOM 4229 N N . GLU B 1 210 ? -5.387 3.809 20.453 1 90.38 210 GLU B N 1
ATOM 4230 C CA . GLU B 1 210 ? -5.402 4.902 21.422 1 90.38 210 GLU B CA 1
ATOM 4231 C C . GLU B 1 210 ? -3.986 5.359 21.766 1 90.38 210 GLU B C 1
ATOM 4233 O O . GLU B 1 210 ? -3.109 4.531 22.016 1 90.38 210 GLU B O 1
ATOM 4238 N N . ASN B 1 211 ? -3.783 6.621 21.688 1 93 211 ASN B N 1
ATOM 4239 C CA . ASN B 1 211 ? -2.533 7.25 22.109 1 93 211 ASN B CA 1
ATOM 4240 C C . ASN B 1 211 ? -1.329 6.598 21.422 1 93 211 ASN B C 1
ATOM 4242 O O . ASN B 1 211 ? -0.41 6.133 22.109 1 93 211 ASN B O 1
ATOM 4246 N N . ILE B 1 212 ? -1.328 6.668 20.188 1 95.62 212 ILE B N 1
ATOM 4247 C CA . ILE B 1 212 ? -0.234 6.133 19.391 1 95.62 212 ILE B CA 1
ATOM 4248 C C . ILE B 1 212 ? 1.073 6.82 19.781 1 95.62 212 ILE B C 1
ATOM 4250 O O . ILE B 1 212 ? 1.143 8.047 19.828 1 95.62 212 ILE B O 1
ATOM 4254 N N . ARG B 1 213 ? 2.061 6.035 20.062 1 97.88 213 ARG B N 1
ATOM 4255 C CA . ARG B 1 213 ? 3.418 6.504 20.328 1 97.88 213 ARG B CA 1
ATOM 4256 C C . ARG B 1 213 ? 4.414 5.863 19.359 1 97.88 213 ARG B C 1
ATOM 4258 O O . ARG B 1 213 ? 4.355 4.656 19.125 1 97.88 213 ARG B O 1
ATOM 4265 N N . ILE B 1 214 ? 5.266 6.641 18.875 1 98.19 214 ILE B N 1
ATOM 4266 C CA . ILE B 1 214 ? 6.27 6.098 17.969 1 98.19 214 ILE B CA 1
ATOM 4267 C C . ILE B 1 214 ? 7.441 5.539 18.766 1 98.19 214 ILE B C 1
ATOM 4269 O O . ILE B 1 214 ? 7.871 6.145 19.75 1 98.19 214 ILE B O 1
ATOM 4273 N N . PRO B 1 215 ? 8 4.328 18.391 1 97.81 215 PRO B N 1
ATOM 4274 C CA . PRO B 1 215 ? 9.211 3.809 19.031 1 97.81 215 PRO B CA 1
ATOM 4275 C C . PRO B 1 215 ? 10.398 4.754 18.906 1 97.81 215 PRO B C 1
ATOM 4277 O O . PRO B 1 215 ? 10.484 5.512 17.922 1 97.81 215 PRO B O 1
ATOM 4280 N N . GLU B 1 216 ? 11.281 4.688 19.812 1 97.69 216 GLU B N 1
ATOM 4281 C CA . GLU B 1 216 ? 12.453 5.559 19.812 1 97.69 216 GLU B CA 1
ATOM 4282 C C . GLU B 1 216 ? 13.352 5.285 18.609 1 97.69 216 GLU B C 1
ATOM 4284 O O . GLU B 1 216 ? 14.039 6.184 18.125 1 97.69 216 GLU B O 1
ATOM 4289 N N . ARG B 1 217 ? 13.391 4.031 18.234 1 97.38 217 ARG B N 1
ATOM 4290 C CA . ARG B 1 217 ? 14.094 3.564 17.047 1 97.38 217 ARG B CA 1
ATOM 4291 C C . ARG B 1 217 ? 13.258 2.553 16.281 1 97.38 217 ARG B C 1
ATOM 4293 O O . ARG B 1 217 ? 12.375 1.907 16.844 1 97.38 217 ARG B O 1
ATOM 4300 N N . GLY B 1 218 ? 13.484 2.529 14.992 1 96.31 218 GLY B N 1
ATOM 4301 C CA . GLY B 1 218 ? 12.82 1.51 14.195 1 96.31 218 GLY B CA 1
ATOM 4302 C C . GLY B 1 218 ? 13.797 0.622 13.438 1 96.31 218 GLY B C 1
ATOM 4303 O O . GLY B 1 218 ? 14.945 0.458 13.852 1 96.31 218 GLY B O 1
ATOM 4304 N N . SER B 1 219 ? 13.305 -0.052 12.422 1 96.12 219 SER B N 1
ATOM 4305 C CA . SER B 1 219 ? 14.133 -0.981 11.656 1 96.12 219 SER B CA 1
ATOM 4306 C C . SER B 1 219 ? 13.891 -0.84 10.156 1 96.12 219 SER B C 1
ATOM 4308 O O . SER B 1 219 ? 14.367 -1.652 9.367 1 96.12 219 SER B O 1
ATOM 4310 N N . THR B 1 220 ? 13.125 0.18 9.789 1 97.25 220 THR B N 1
ATOM 4311 C CA . THR B 1 220 ? 12.844 0.413 8.375 1 97.25 220 THR B CA 1
ATOM 4312 C C . THR B 1 220 ? 13.117 1.866 8.008 1 97.25 220 THR B C 1
ATOM 4314 O O . THR B 1 220 ? 13.078 2.752 8.859 1 97.25 220 THR B O 1
ATOM 4317 N N . TYR B 1 221 ? 13.492 2.086 6.781 1 98.56 221 TYR B N 1
ATOM 4318 C CA . TYR B 1 221 ? 13.641 3.43 6.234 1 98.56 221 TYR B CA 1
ATOM 4319 C C . TYR B 1 221 ? 12.875 3.57 4.922 1 98.56 221 TYR B C 1
ATOM 4321 O O . TYR B 1 221 ? 12.711 2.594 4.188 1 98.56 221 TYR B O 1
ATOM 4329 N N . SER B 1 222 ? 12.383 4.719 4.688 1 98.38 222 SER B N 1
ATOM 4330 C CA . SER B 1 222 ? 11.609 5.031 3.492 1 98.38 222 SER B CA 1
ATOM 4331 C C . SER B 1 222 ? 12.219 6.199 2.727 1 98.38 222 SER B C 1
ATOM 4333 O O . SER B 1 222 ? 12.281 7.32 3.236 1 98.38 222 SER B O 1
ATOM 4335 N N . ILE B 1 223 ? 12.703 5.953 1.563 1 98 223 ILE B N 1
ATOM 4336 C CA . ILE B 1 223 ? 13.258 6.973 0.683 1 98 223 ILE B CA 1
ATOM 4337 C C . ILE B 1 223 ? 13.289 6.457 -0.754 1 98 223 ILE B C 1
ATOM 4339 O O . ILE B 1 223 ? 13.484 5.262 -0.988 1 98 223 ILE B O 1
ATOM 4343 N N . ASN B 1 224 ? 13.031 7.262 -1.692 1 97 224 ASN B N 1
ATOM 4344 C CA . ASN B 1 224 ? 13.133 6.875 -3.096 1 97 224 ASN B CA 1
ATOM 4345 C C . ASN B 1 224 ? 14.586 6.828 -3.564 1 97 224 ASN B C 1
ATOM 4347 O O . ASN B 1 224 ? 15.086 7.793 -4.145 1 97 224 ASN B O 1
ATOM 4351 N N . GLU B 1 225 ? 15.188 5.707 -3.504 1 97.25 225 GLU B N 1
ATOM 4352 C CA . GLU B 1 225 ? 16.609 5.57 -3.812 1 97.25 225 GLU B CA 1
ATOM 4353 C C . GLU B 1 225 ? 16.859 5.66 -5.316 1 97.25 225 GLU B C 1
ATOM 4355 O O . GLU B 1 225 ? 18 5.828 -5.75 1 97.25 225 GLU B O 1
ATOM 4360 N N . GLY B 1 226 ? 15.82 5.531 -6.043 1 95.88 226 GLY B N 1
ATOM 4361 C CA . GLY B 1 226 ? 15.969 5.723 -7.477 1 95.88 226 GLY B CA 1
ATOM 4362 C C . GLY B 1 226 ? 16.578 7.066 -7.836 1 95.88 226 GLY B C 1
ATOM 4363 O O . GLY B 1 226 ? 17.203 7.207 -8.891 1 95.88 226 GLY B O 1
ATOM 4364 N N . HIS B 1 227 ? 16.438 8.016 -6.957 1 92.69 227 HIS B N 1
ATOM 4365 C CA . HIS B 1 227 ? 16.938 9.359 -7.227 1 92.69 227 HIS B CA 1
ATOM 4366 C C . HIS B 1 227 ? 18.234 9.633 -6.48 1 92.69 227 HIS B C 1
ATOM 4368 O O . HIS B 1 227 ? 18.641 10.789 -6.348 1 92.69 227 HIS B O 1
ATOM 4374 N N . SER B 1 228 ? 18.844 8.648 -6.043 1 94.88 228 SER B N 1
ATOM 4375 C CA . SER B 1 228 ? 20.016 8.789 -5.195 1 94.88 228 SER B CA 1
ATOM 4376 C C . SER B 1 228 ? 21.125 9.555 -5.91 1 94.88 228 SER B C 1
ATOM 4378 O O . SER B 1 228 ? 21.938 10.227 -5.27 1 94.88 228 SER B O 1
ATOM 4380 N N . ALA B 1 229 ? 21.188 9.492 -7.238 1 92 229 ALA B N 1
ATOM 4381 C CA . ALA B 1 229 ? 22.234 10.188 -8.008 1 92 229 ALA B CA 1
ATOM 4382 C C . ALA B 1 229 ? 22.094 11.703 -7.863 1 92 229 ALA B C 1
ATOM 4384 O O . ALA B 1 229 ? 23.062 12.438 -8.07 1 92 229 ALA B O 1
ATOM 4385 N N . ARG B 1 230 ? 20.969 12.141 -7.438 1 91.75 230 ARG B N 1
ATOM 4386 C CA . ARG B 1 230 ? 20.703 13.578 -7.383 1 91.75 230 ARG B CA 1
ATOM 4387 C C . ARG B 1 230 ? 20.828 14.102 -5.957 1 91.75 230 ARG B C 1
ATOM 4389 O O . ARG B 1 230 ? 20.688 15.305 -5.719 1 91.75 230 ARG B O 1
ATOM 4396 N N . TRP B 1 231 ? 21.109 13.289 -5.027 1 94.62 231 TRP B N 1
ATOM 4397 C CA . TRP B 1 231 ? 21.172 13.688 -3.623 1 94.62 231 TRP B CA 1
ATOM 4398 C C . TRP B 1 231 ? 22.5 14.375 -3.322 1 94.62 231 TRP B C 1
ATOM 4400 O O . TRP B 1 231 ? 23.5 14.125 -3.99 1 94.62 231 TRP B O 1
ATOM 4410 N N . PRO B 1 232 ? 22.516 15.328 -2.367 1 94.44 232 PRO B N 1
ATOM 4411 C CA . PRO B 1 232 ? 23.797 15.797 -1.842 1 94.44 232 PRO B CA 1
ATOM 4412 C C . PRO B 1 232 ? 24.594 14.68 -1.165 1 94.44 232 PRO B C 1
ATOM 4414 O O . PRO B 1 232 ? 24.031 13.648 -0.802 1 94.44 232 PRO B O 1
ATOM 4417 N N . GLU B 1 233 ? 25.859 14.844 -1.005 1 95.38 233 GLU B N 1
ATOM 4418 C CA . GLU B 1 233 ? 26.781 13.828 -0.499 1 95.38 233 GLU B CA 1
ATOM 4419 C C . GLU B 1 233 ? 26.391 13.391 0.91 1 95.38 233 GLU B C 1
ATOM 4421 O O . GLU B 1 233 ? 26.531 12.211 1.256 1 95.38 233 GLU B O 1
ATOM 4426 N N . ASP B 1 234 ? 26 14.297 1.751 1 95.88 234 ASP B N 1
ATOM 4427 C CA . ASP B 1 234 ? 25.641 13.977 3.131 1 95.88 234 ASP B CA 1
ATOM 4428 C C . ASP B 1 234 ? 24.484 12.984 3.186 1 95.88 234 ASP B C 1
ATOM 4430 O O . ASP B 1 234 ? 24.5 12.047 3.984 1 95.88 234 ASP B O 1
ATOM 4434 N N . VAL B 1 235 ? 23.484 13.148 2.283 1 96.94 235 VAL B N 1
ATOM 4435 C CA . VAL B 1 235 ? 22.328 12.242 2.229 1 96.94 235 VAL B CA 1
ATOM 4436 C C . VAL B 1 235 ? 22.766 10.875 1.706 1 96.94 235 VAL B C 1
ATOM 4438 O O . VAL B 1 235 ? 22.344 9.844 2.217 1 96.94 235 VAL B O 1
ATOM 4441 N N . ARG B 1 236 ? 23.641 10.867 0.712 1 96.56 236 ARG B N 1
ATOM 4442 C CA . ARG B 1 236 ? 24.156 9.617 0.163 1 96.56 236 ARG B CA 1
ATOM 4443 C C . ARG B 1 236 ? 24.906 8.828 1.221 1 96.56 236 ARG B C 1
ATOM 4445 O O . ARG B 1 236 ? 24.781 7.605 1.309 1 96.56 236 ARG B O 1
ATOM 4452 N N . ARG B 1 237 ? 25.688 9.516 1.979 1 97.38 237 ARG B N 1
ATOM 4453 C CA . ARG B 1 237 ? 26.453 8.875 3.039 1 97.38 237 ARG B CA 1
ATOM 4454 C C . ARG B 1 237 ? 25.531 8.281 4.102 1 97.38 237 ARG B C 1
ATOM 4456 O O . ARG B 1 237 ? 25.781 7.176 4.594 1 97.38 237 ARG B O 1
ATOM 4463 N N . TRP B 1 238 ? 24.516 9.047 4.48 1 97.94 238 TRP B N 1
ATOM 4464 C CA . TRP B 1 238 ? 23.547 8.523 5.43 1 97.94 238 TRP B CA 1
ATOM 4465 C C . TRP B 1 238 ? 22.891 7.254 4.891 1 97.94 238 TRP B C 1
ATOM 4467 O O . TRP B 1 238 ? 22.75 6.262 5.613 1 97.94 238 TRP B O 1
ATOM 4477 N N . ASN B 1 239 ? 22.469 7.332 3.623 1 98 239 ASN B N 1
ATOM 4478 C CA . ASN B 1 239 ? 21.797 6.199 2.992 1 98 239 ASN B CA 1
ATOM 4479 C C . ASN B 1 239 ? 22.688 4.965 2.957 1 98 239 ASN B C 1
ATOM 4481 O O . ASN B 1 239 ? 22.219 3.844 3.152 1 98 239 ASN B O 1
ATOM 4485 N N . ALA B 1 240 ? 23.969 5.121 2.668 1 96.69 240 ALA B N 1
ATOM 4486 C CA . ALA B 1 240 ? 24.922 4.016 2.703 1 96.69 240 ALA B CA 1
ATOM 4487 C C . ALA B 1 240 ? 25.062 3.459 4.117 1 96.69 240 ALA B C 1
ATOM 4489 O O . ALA B 1 240 ? 25.094 2.242 4.312 1 96.69 240 ALA B O 1
ATOM 4490 N N . TRP B 1 241 ? 25.094 4.371 5.098 1 97.31 241 TRP B N 1
ATOM 4491 C CA . TRP B 1 241 ? 25.297 4.012 6.496 1 97.31 241 TRP B CA 1
ATOM 4492 C C . TRP B 1 241 ? 24.141 3.172 7.023 1 97.31 241 TRP B C 1
ATOM 4494 O O . TRP B 1 241 ? 24.359 2.18 7.727 1 97.31 241 TRP B O 1
ATOM 4504 N N . ILE B 1 242 ? 22.906 3.543 6.691 1 97.75 242 ILE B N 1
ATOM 4505 C CA . ILE B 1 242 ? 21.719 2.908 7.25 1 97.75 242 ILE B CA 1
ATOM 4506 C C . ILE B 1 242 ? 21.578 1.487 6.707 1 97.75 242 ILE B C 1
ATOM 4508 O O . ILE B 1 242 ? 20.891 0.651 7.297 1 97.75 242 ILE B O 1
ATOM 4512 N N . LYS B 1 243 ? 22.266 1.167 5.621 1 97 243 LYS B N 1
ATOM 4513 C CA . LYS B 1 243 ? 22.188 -0.127 4.949 1 97 243 LYS B CA 1
ATOM 4514 C C . LYS B 1 243 ? 23.359 -1.018 5.316 1 97 243 LYS B C 1
ATOM 4516 O O . LYS B 1 243 ? 23.422 -2.184 4.918 1 97 243 LYS B O 1
ATOM 4521 N N . GLU B 1 244 ? 24.297 -0.508 6.027 1 95.44 244 GLU B N 1
ATOM 4522 C CA . GLU B 1 244 ? 25.484 -1.268 6.414 1 95.44 244 GLU B CA 1
ATOM 4523 C C . GLU B 1 244 ? 25.156 -2.299 7.488 1 95.44 244 GLU B C 1
ATOM 4525 O O . GLU B 1 244 ? 24.344 -2.033 8.383 1 95.44 244 GLU B O 1
ATOM 4530 N N . ASP B 1 245 ? 25.797 -3.434 7.391 1 92.19 245 ASP B N 1
ATOM 4531 C CA . ASP B 1 245 ? 25.609 -4.465 8.406 1 92.19 245 ASP B CA 1
ATOM 4532 C C . ASP B 1 245 ? 26.281 -4.074 9.711 1 92.19 245 ASP B C 1
ATOM 4534 O O . ASP B 1 245 ? 27.516 -3.926 9.766 1 92.19 245 ASP B O 1
ATOM 4538 N N . SER B 1 246 ? 25.578 -3.787 10.688 1 93 246 SER B N 1
ATOM 4539 C CA . SER B 1 246 ? 26.031 -3.516 12.047 1 93 246 SER B CA 1
ATOM 4540 C C . SER B 1 246 ? 25.031 -4.031 13.078 1 93 246 SER B C 1
ATOM 4542 O O . SER B 1 246 ? 24.156 -3.285 13.531 1 93 246 SER B O 1
ATOM 4544 N N . LYS B 1 247 ? 25.156 -5.211 13.477 1 87.12 247 LYS B N 1
ATOM 4545 C CA . LYS B 1 247 ? 24.219 -5.883 14.375 1 87.12 247 LYS B CA 1
ATOM 4546 C C . LYS B 1 247 ? 24.109 -5.129 15.703 1 87.12 247 LYS B C 1
ATOM 4548 O O . LYS B 1 247 ? 23 -4.918 16.203 1 87.12 247 LYS B O 1
ATOM 4553 N N . PRO B 1 248 ? 25.141 -4.621 16.297 1 88.31 248 PRO B N 1
ATOM 4554 C CA . PRO B 1 248 ? 25.031 -3.902 17.562 1 88.31 248 PRO B CA 1
ATOM 4555 C C . PRO B 1 248 ? 24.172 -2.65 17.469 1 88.31 248 PRO B C 1
ATOM 4557 O O . PRO B 1 248 ? 23.531 -2.252 18.438 1 88.31 248 PRO B O 1
ATOM 4560 N N . GLU B 1 249 ? 24.125 -2.143 16.281 1 89.69 249 GLU B N 1
ATOM 4561 C CA . GLU B 1 249 ? 23.375 -0.899 16.109 1 89.69 249 GLU B CA 1
ATOM 4562 C C . GLU B 1 249 ? 22.016 -1.156 15.469 1 89.69 249 GLU B C 1
ATOM 4564 O O . GLU B 1 249 ? 21.297 -0.215 15.133 1 89.69 249 GLU B O 1
ATOM 4569 N N . GLY B 1 250 ? 21.703 -2.396 15.211 1 92.06 250 GLY B N 1
ATOM 4570 C CA . GLY B 1 250 ? 20.391 -2.758 14.688 1 92.06 250 GLY B CA 1
ATOM 4571 C C . GLY B 1 250 ? 20.266 -2.555 13.188 1 92.06 250 GLY B C 1
ATOM 4572 O O . GLY B 1 250 ? 19.172 -2.369 12.672 1 92.06 250 GLY B O 1
ATOM 4573 N N . ARG B 1 251 ? 21.422 -2.447 12.445 1 93.44 251 ARG B N 1
ATOM 4574 C CA . ARG B 1 251 ? 21.438 -2.305 10.992 1 93.44 251 ARG B CA 1
ATOM 4575 C C . ARG B 1 251 ? 21.844 -3.613 10.32 1 93.44 251 ARG B C 1
ATOM 4577 O O . ARG B 1 251 ? 22.469 -4.469 10.938 1 93.44 251 ARG B O 1
ATOM 4584 N N . PRO B 1 252 ? 21.453 -3.771 9.125 1 96.44 252 PRO B N 1
ATOM 4585 C CA . PRO B 1 252 ? 20.828 -2.816 8.211 1 96.44 252 PRO B CA 1
ATOM 4586 C C . PRO B 1 252 ? 19.328 -2.66 8.453 1 96.44 252 PRO B C 1
ATOM 4588 O O . PRO B 1 252 ? 18.672 -3.592 8.938 1 96.44 252 PRO B O 1
ATOM 4591 N N . TYR B 1 253 ? 18.812 -1.437 8.18 1 97.56 253 TYR B N 1
ATOM 4592 C CA . TYR B 1 253 ? 17.359 -1.222 8.133 1 97.56 253 TYR B CA 1
ATOM 4593 C C . TYR B 1 253 ? 16.766 -1.814 6.859 1 97.56 253 TYR B C 1
ATOM 4595 O O . TYR B 1 253 ? 17.453 -1.94 5.844 1 97.56 253 TYR B O 1
ATOM 4603 N N . GLY B 1 254 ? 15.578 -2.266 6.902 1 96.5 254 GLY B N 1
ATOM 4604 C CA . GLY B 1 254 ? 14.852 -2.689 5.715 1 96.5 254 GLY B CA 1
ATOM 4605 C C . GLY B 1 254 ? 14.242 -1.533 4.941 1 96.5 254 GLY B C 1
ATOM 4606 O O . GLY B 1 254 ? 13.719 -0.59 5.531 1 96.5 254 GLY B O 1
ATOM 4607 N N . ALA B 1 255 ? 14.344 -1.577 3.629 1 97.62 255 ALA B N 1
ATOM 4608 C CA . ALA B 1 255 ? 13.781 -0.524 2.785 1 97.62 255 ALA B CA 1
ATOM 4609 C C . ALA B 1 255 ? 12.281 -0.729 2.574 1 97.62 255 ALA B C 1
ATOM 4611 O O . ALA B 1 255 ? 11.828 -1.856 2.365 1 97.62 255 ALA B O 1
ATOM 4612 N N . ARG B 1 256 ? 11.523 0.258 2.752 1 96.94 256 ARG B N 1
ATOM 4613 C CA . ARG B 1 256 ? 10.117 0.347 2.373 1 96.94 256 ARG B CA 1
ATOM 4614 C C . ARG B 1 256 ? 9.812 1.695 1.73 1 96.94 256 ARG B C 1
ATOM 4616 O O . ARG B 1 256 ? 10.156 2.744 2.279 1 96.94 256 ARG B O 1
ATOM 4623 N N . TYR B 1 257 ? 9.195 1.643 0.575 1 97 257 TYR B N 1
ATOM 4624 C CA . TYR B 1 257 ? 8.812 2.889 -0.08 1 97 257 TYR B CA 1
ATOM 4625 C C . TYR B 1 257 ? 7.59 2.684 -0.966 1 97 257 TYR B C 1
ATOM 4627 O O . TYR B 1 257 ? 7.719 2.326 -2.139 1 97 257 TYR B O 1
ATOM 4635 N N . VAL B 1 258 ? 6.504 3.039 -0.451 1 95.06 258 VAL B N 1
ATOM 4636 C CA . VAL B 1 258 ? 5.223 2.867 -1.126 1 95.06 258 VAL B CA 1
ATOM 4637 C C . VAL B 1 258 ? 5.039 3.959 -2.178 1 95.06 258 VAL B C 1
ATOM 4639 O O . VAL B 1 258 ? 4.43 3.727 -3.223 1 95.06 258 VAL B O 1
ATOM 4642 N N . GLY B 1 259 ? 5.578 5.145 -1.91 1 93.25 259 GLY B N 1
ATOM 4643 C CA . GLY B 1 259 ? 5.383 6.277 -2.799 1 93.25 259 GLY B CA 1
ATOM 4644 C C . GLY B 1 259 ? 4.168 7.113 -2.441 1 93.25 259 GLY B C 1
ATOM 4645 O O . GLY B 1 259 ? 3.607 7.805 -3.297 1 93.25 259 GLY B O 1
ATOM 4646 N N . SER B 1 260 ? 3.631 6.957 -1.349 1 94.31 260 SER B N 1
ATOM 4647 C CA . SER B 1 260 ? 2.602 7.754 -0.688 1 94.31 260 SER B CA 1
ATOM 4648 C C . SER B 1 260 ? 3.064 8.219 0.688 1 94.31 260 SER B C 1
ATOM 4650 O O . SER B 1 260 ? 3.42 7.406 1.539 1 94.31 260 SER B O 1
ATOM 4652 N N . LEU B 1 261 ? 3.098 9.5 0.849 1 97.25 261 LEU B N 1
ATOM 4653 C CA . LEU B 1 261 ? 3.531 10.047 2.129 1 97.25 261 LEU B CA 1
ATOM 4654 C C . LEU B 1 261 ? 2.703 9.469 3.275 1 97.25 261 LEU B C 1
ATOM 4656 O O . LEU B 1 261 ? 3.254 9.062 4.301 1 97.25 261 LEU B O 1
ATOM 4660 N N . VAL B 1 262 ? 1.405 9.375 3.1 1 98 262 VAL B N 1
ATOM 4661 C CA . VAL B 1 262 ? 0.503 8.906 4.148 1 98 262 VAL B CA 1
ATOM 4662 C C . VAL B 1 262 ? 0.842 7.465 4.52 1 98 262 VAL B C 1
ATOM 4664 O O . VAL B 1 262 ? 0.991 7.145 5.703 1 98 262 VAL B O 1
ATOM 4667 N N . ALA B 1 263 ? 0.999 6.621 3.533 1 96.56 263 ALA B N 1
ATOM 4668 C CA . ALA B 1 263 ? 1.266 5.207 3.783 1 96.56 263 ALA B CA 1
ATOM 4669 C C . ALA B 1 263 ? 2.627 5.016 4.449 1 96.56 263 ALA B C 1
ATOM 4671 O O . ALA B 1 263 ? 2.742 4.297 5.445 1 96.56 263 ALA B O 1
ATOM 4672 N N . ASP B 1 264 ? 3.639 5.645 3.938 1 97.5 264 ASP B N 1
ATOM 4673 C CA . ASP B 1 264 ? 4.992 5.504 4.465 1 97.5 264 ASP B CA 1
ATOM 4674 C C . ASP B 1 264 ? 5.098 6.098 5.867 1 97.5 264 ASP B C 1
ATOM 4676 O O . ASP B 1 264 ? 5.73 5.516 6.75 1 97.5 264 ASP B O 1
ATOM 4680 N N . ALA B 1 265 ? 4.465 7.254 6.066 1 98.31 265 ALA B N 1
ATOM 4681 C CA . ALA B 1 265 ? 4.492 7.902 7.375 1 98.31 265 ALA B CA 1
ATOM 4682 C C . ALA B 1 265 ? 3.734 7.078 8.414 1 98.31 265 ALA B C 1
ATOM 4684 O O . ALA B 1 265 ? 4.164 6.973 9.562 1 98.31 265 ALA B O 1
ATOM 4685 N N . HIS B 1 266 ? 2.613 6.535 7.992 1 97.69 266 HIS B N 1
ATOM 4686 C CA . HIS B 1 266 ? 1.822 5.73 8.922 1 97.69 266 HIS B CA 1
ATOM 4687 C C . HIS B 1 266 ? 2.609 4.52 9.414 1 97.69 266 HIS B C 1
ATOM 4689 O O . HIS B 1 266 ? 2.596 4.211 10.602 1 97.69 266 HIS B O 1
ATOM 4695 N N . ARG B 1 267 ? 3.266 3.793 8.484 1 96.81 267 ARG B N 1
ATOM 4696 C CA . ARG B 1 267 ? 4.109 2.674 8.883 1 96.81 267 ARG B CA 1
ATOM 4697 C C . ARG B 1 267 ? 5.168 3.121 9.891 1 96.81 267 ARG B C 1
ATOM 4699 O O . ARG B 1 267 ? 5.391 2.453 10.898 1 96.81 267 ARG B O 1
ATOM 4706 N N . THR B 1 268 ? 5.801 4.23 9.586 1 98.31 268 THR B N 1
ATOM 4707 C CA . THR B 1 268 ? 6.863 4.758 10.438 1 98.31 268 THR B CA 1
ATOM 4708 C C . THR B 1 268 ? 6.32 5.117 11.82 1 98.31 268 THR B C 1
ATOM 4710 O O . THR B 1 268 ? 6.984 4.879 12.828 1 98.31 268 THR B O 1
ATOM 4713 N N . LEU B 1 269 ? 5.117 5.684 11.812 1 98.38 269 LEU B N 1
ATOM 4714 C CA . LEU B 1 269 ? 4.496 6.082 13.07 1 98.38 269 LEU B CA 1
ATOM 4715 C C . LEU B 1 269 ? 4.266 4.875 13.969 1 98.38 269 LEU B C 1
ATOM 4717 O O . LEU B 1 269 ? 4.496 4.941 15.18 1 98.38 269 LEU B O 1
ATOM 4721 N N . LEU B 1 270 ? 3.879 3.783 13.398 1 96.5 270 LEU B N 1
ATOM 4722 C CA . LEU B 1 270 ? 3.5 2.609 14.18 1 96.5 270 LEU B CA 1
ATOM 4723 C C . LEU B 1 270 ? 4.719 1.757 14.508 1 96.5 270 LEU B C 1
ATOM 4725 O O . LEU B 1 270 ? 4.82 1.206 15.609 1 96.5 270 LEU B O 1
ATOM 4729 N N . LYS B 1 271 ? 5.699 1.636 13.555 1 96.19 271 LYS B N 1
ATOM 4730 C CA . LYS B 1 271 ? 6.77 0.65 13.695 1 96.19 271 LYS B CA 1
ATOM 4731 C C . LYS B 1 271 ? 8.102 1.324 14 1 96.19 271 LYS B C 1
ATOM 4733 O O . LYS B 1 271 ? 9.078 0.653 14.336 1 96.19 271 LYS B O 1
ATOM 4738 N N . GLY B 1 272 ? 8.102 2.598 13.922 1 97.62 272 GLY B N 1
ATOM 4739 C CA . GLY B 1 272 ? 9.359 3.316 14.016 1 97.62 272 GLY B CA 1
ATOM 4740 C C . GLY B 1 272 ? 10.133 3.34 12.711 1 97.62 272 GLY B C 1
ATOM 4741 O O . GLY B 1 272 ? 9.664 2.832 11.695 1 97.62 272 GLY B O 1
ATOM 4742 N N . GLY B 1 273 ? 11.289 3.996 12.781 1 98.44 273 GLY B N 1
ATOM 4743 C CA . GLY B 1 273 ? 12.094 4.176 11.586 1 98.44 273 GLY B CA 1
ATOM 4744 C C . GLY B 1 273 ? 12.109 5.609 11.086 1 98.44 273 GLY B C 1
ATOM 4745 O O . GLY B 1 273 ? 11.961 6.547 11.875 1 98.44 273 GLY B O 1
ATOM 4746 N N . ILE B 1 274 ? 12.344 5.719 9.75 1 98.81 274 ILE B N 1
ATOM 4747 C CA . ILE B 1 274 ? 12.523 7.07 9.242 1 98.81 274 ILE B CA 1
ATOM 4748 C C . ILE B 1 274 ? 11.984 7.16 7.812 1 98.81 274 ILE B C 1
ATOM 4750 O O . ILE B 1 274 ? 12.172 6.238 7.016 1 98.81 274 ILE B O 1
ATOM 4754 N N . PHE B 1 275 ? 11.219 8.117 7.574 1 98.75 275 PHE B N 1
ATOM 4755 C CA . PHE B 1 275 ? 10.852 8.562 6.234 1 98.75 275 PHE B CA 1
ATOM 4756 C C . PHE B 1 275 ? 11.68 9.781 5.824 1 98.75 275 PHE B C 1
ATOM 4758 O O . PHE B 1 275 ? 11.758 10.758 6.57 1 98.75 275 PHE B O 1
ATOM 4765 N N . ALA B 1 276 ? 12.227 9.703 4.574 1 98.38 276 ALA B N 1
ATOM 4766 C CA . ALA B 1 276 ? 13.047 10.828 4.121 1 98.38 276 ALA B CA 1
ATOM 4767 C C . ALA B 1 276 ? 12.703 11.219 2.686 1 98.38 276 ALA B C 1
ATOM 4769 O O . ALA B 1 276 ? 12.594 10.352 1.812 1 98.38 276 ALA B O 1
ATOM 4770 N N . TYR B 1 277 ? 12.445 12.438 2.475 1 97.75 277 TYR B N 1
ATOM 4771 C CA . TYR B 1 277 ? 12.359 13.102 1.179 1 97.75 277 TYR B CA 1
ATOM 4772 C C . TYR B 1 277 ? 13.25 14.344 1.139 1 97.75 277 TYR B C 1
ATOM 4774 O O . TYR B 1 277 ? 12.75 15.469 1.161 1 97.75 277 TYR B O 1
ATOM 4782 N N . PRO B 1 278 ? 14.508 14.109 1.025 1 95.62 278 PRO B N 1
ATOM 4783 C CA . PRO B 1 278 ? 15.477 15.203 1.132 1 95.62 278 PRO B CA 1
ATOM 4784 C C . PRO B 1 278 ? 15.477 16.109 -0.092 1 95.62 278 PRO B C 1
ATOM 4786 O O . PRO B 1 278 ? 14.898 15.766 -1.124 1 95.62 278 PRO B O 1
ATOM 4789 N N . ALA B 1 279 ? 16.062 17.234 0.1 1 92.56 279 ALA B N 1
ATOM 4790 C CA . ALA B 1 279 ? 16.297 18.141 -1.033 1 92.56 279 ALA B CA 1
ATOM 4791 C C . ALA B 1 279 ? 17.297 17.531 -2.012 1 92.56 279 ALA B C 1
ATOM 4793 O O . ALA B 1 279 ? 18.156 16.734 -1.621 1 92.56 279 ALA B O 1
ATOM 4794 N N . ASP B 1 280 ? 17.094 17.891 -3.225 1 89.69 280 ASP B N 1
ATOM 4795 C CA . ASP B 1 280 ? 18.125 17.531 -4.191 1 89.69 280 ASP B CA 1
ATOM 4796 C C . ASP B 1 280 ? 19.281 18.5 -4.137 1 89.69 280 ASP B C 1
ATOM 4798 O O . ASP B 1 280 ? 19.375 19.328 -3.225 1 89.69 280 ASP B O 1
ATOM 4802 N N . ARG B 1 281 ? 20.172 18.344 -5.078 1 87.94 281 ARG B N 1
ATOM 4803 C CA . ARG B 1 281 ? 21.391 19.156 -5.078 1 87.94 281 ARG B CA 1
ATOM 4804 C C . ARG B 1 281 ? 21.062 20.625 -5.258 1 87.94 281 ARG B C 1
ATOM 4806 O O . ARG B 1 281 ? 21.859 21.5 -4.902 1 87.94 281 ARG B O 1
ATOM 4813 N N . SER B 1 282 ? 19.844 20.875 -5.793 1 84.88 282 SER B N 1
ATOM 4814 C CA . SER B 1 282 ? 19.438 22.266 -5.961 1 84.88 282 SER B CA 1
ATOM 4815 C C . SER B 1 282 ? 18.938 22.859 -4.645 1 84.88 282 SER B C 1
ATOM 4817 O O . SER B 1 282 ? 18.734 24.078 -4.539 1 84.88 282 SER B O 1
ATOM 4819 N N . GLY B 1 283 ? 18.75 22 -3.658 1 82.94 283 GLY B N 1
ATOM 4820 C CA . GLY B 1 283 ? 18.312 22.453 -2.35 1 82.94 283 GLY B CA 1
ATOM 4821 C C . GLY B 1 283 ? 16.797 22.516 -2.219 1 82.94 283 GLY B C 1
ATOM 4822 O O . GLY B 1 283 ? 16.266 22.812 -1.144 1 82.94 283 GLY B O 1
ATOM 4823 N N . GLN B 1 284 ? 16.109 22.234 -3.184 1 84.44 284 GLN B N 1
ATOM 4824 C CA . GLN B 1 284 ? 14.664 22.359 -3.174 1 84.44 284 GLN B CA 1
ATOM 4825 C C . GLN B 1 284 ? 13.992 21.062 -2.752 1 84.44 284 GLN B C 1
ATOM 4827 O O . GLN B 1 284 ? 14.375 19.984 -3.207 1 84.44 284 GLN B O 1
ATOM 4832 N N . GLY B 1 285 ? 13.125 21.172 -1.822 1 90.06 285 GLY B N 1
ATOM 4833 C CA . GLY B 1 285 ? 12.281 20.047 -1.47 1 90.06 285 GLY B CA 1
ATOM 4834 C C . GLY B 1 285 ? 11.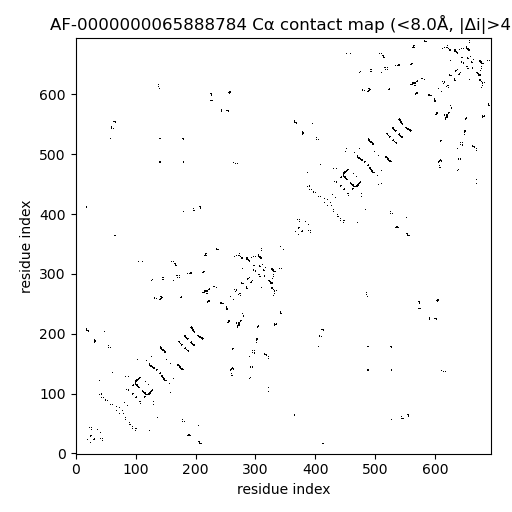102 19.875 -2.402 1 90.06 285 GLY B C 1
ATOM 4835 O O . GLY B 1 285 ? 10.828 20.734 -3.236 1 90.06 285 GLY B O 1
ATOM 4836 N N . LYS B 1 286 ? 10.492 18.75 -2.293 1 91.69 286 LYS B N 1
ATOM 4837 C CA . LYS B 1 286 ? 9.414 18.453 -3.234 1 91.69 286 LYS B CA 1
ATOM 4838 C C . LYS B 1 286 ? 8.055 18.453 -2.535 1 91.69 286 LYS B C 1
ATOM 4840 O O . LYS B 1 286 ? 7.02 18.641 -3.178 1 91.69 286 LYS B O 1
ATOM 4845 N N . LEU B 1 287 ? 8.008 18.234 -1.247 1 96.44 287 LEU B N 1
ATOM 4846 C CA . LEU B 1 287 ? 6.746 18.172 -0.516 1 96.44 287 LEU B CA 1
ATOM 4847 C C . LEU B 1 287 ? 6.27 19.562 -0.12 1 96.44 287 LEU B C 1
ATOM 4849 O O . LEU B 1 287 ? 7.074 20.5 -0.029 1 96.44 287 LEU B O 1
ATOM 4853 N N . ARG B 1 288 ? 5.043 19.719 0.065 1 97.75 288 ARG B N 1
ATOM 4854 C CA . ARG B 1 288 ? 4.48 21.016 0.423 1 97.75 288 ARG B CA 1
ATOM 4855 C C . ARG B 1 288 ? 4.477 21.219 1.935 1 97.75 288 ARG B C 1
ATOM 4857 O O . ARG B 1 288 ? 4.086 20.312 2.682 1 97.75 288 ARG B O 1
ATOM 4864 N N . LEU B 1 289 ? 4.855 22.359 2.371 1 98.25 289 LEU B N 1
ATOM 4865 C CA . LEU B 1 289 ? 5.031 22.656 3.787 1 98.25 289 LEU B CA 1
ATOM 4866 C C . LEU B 1 289 ? 3.688 22.703 4.504 1 98.25 289 LEU B C 1
ATOM 4868 O O . LEU B 1 289 ? 3.488 22.016 5.508 1 98.25 289 LEU B O 1
ATOM 4872 N N . LEU B 1 290 ? 2.727 23.375 3.953 1 98.19 290 LEU B N 1
ATOM 4873 C CA . LEU B 1 290 ? 1.51 23.734 4.672 1 98.19 290 LEU B CA 1
ATOM 4874 C C . LEU B 1 290 ? 0.6 22.516 4.84 1 98.19 290 LEU B C 1
ATOM 4876 O O . LEU B 1 290 ? 0.076 22.281 5.93 1 98.19 290 LEU B O 1
ATOM 4880 N N . TYR B 1 291 ? 0.419 21.75 3.764 1 98.25 291 TYR B N 1
ATOM 4881 C CA . TYR B 1 291 ? -0.651 20.766 3.838 1 98.25 291 TYR B CA 1
ATOM 4882 C C . TYR B 1 291 ? -0.089 19.344 3.803 1 98.25 291 TYR B C 1
ATOM 4884 O O . TYR B 1 291 ? -0.845 18.375 3.775 1 98.25 291 TYR B O 1
ATOM 4892 N N . GLU B 1 292 ? 1.238 19.188 3.807 1 98.25 292 GLU B N 1
ATOM 4893 C CA . GLU B 1 292 ? 1.865 17.875 3.895 1 98.25 292 GLU B CA 1
ATOM 4894 C C . GLU B 1 292 ? 2.838 17.797 5.07 1 98.25 292 GLU B C 1
ATOM 4896 O O . GLU B 1 292 ? 2.561 17.141 6.074 1 98.25 292 GLU B O 1
ATOM 4901 N N . ALA B 1 293 ? 3.846 18.609 5.059 1 98.69 293 ALA B N 1
ATOM 4902 C CA . ALA B 1 293 ? 4.93 18.5 6.031 1 98.69 293 ALA B CA 1
ATOM 4903 C C . ALA B 1 293 ? 4.473 18.938 7.418 1 98.69 293 ALA B C 1
ATOM 4905 O O . ALA B 1 293 ? 4.719 18.25 8.406 1 98.69 293 ALA B O 1
ATOM 4906 N N . SER B 1 294 ? 3.803 20.078 7.539 1 98.75 294 SER B N 1
ATOM 4907 C CA . SER B 1 294 ? 3.42 20.625 8.836 1 98.75 294 SER B CA 1
ATOM 4908 C C . SER B 1 294 ? 2.426 19.719 9.547 1 98.75 294 SER B C 1
ATOM 4910 O O . SER B 1 294 ? 2.605 19.391 10.727 1 98.75 294 SER B O 1
ATOM 4912 N N . PRO B 1 295 ? 1.365 19.25 8.844 1 98.75 295 PRO B N 1
ATOM 4913 C CA . PRO B 1 295 ? 0.441 18.344 9.516 1 98.75 295 PRO B CA 1
ATOM 4914 C C . PRO B 1 295 ? 1.127 17.078 10.023 1 98.75 295 PRO B C 1
ATOM 4916 O O . PRO B 1 295 ? 0.913 16.672 11.172 1 98.75 295 PRO B O 1
ATOM 4919 N N . PHE B 1 296 ? 1.963 16.484 9.266 1 98.81 296 PHE B N 1
ATOM 4920 C CA . PHE B 1 296 ? 2.633 15.258 9.695 1 98.81 296 PHE B CA 1
ATOM 4921 C C . PHE B 1 296 ? 3.617 15.539 10.82 1 98.81 296 PHE B C 1
ATOM 4923 O O . PHE B 1 296 ? 3.762 14.742 11.75 1 98.81 296 PHE B O 1
ATOM 4930 N N . ALA B 1 297 ? 4.305 16.672 10.68 1 98.88 297 ALA B N 1
ATOM 4931 C CA . ALA B 1 297 ? 5.199 17.047 11.766 1 98.88 297 ALA B CA 1
ATOM 4932 C C . ALA B 1 297 ? 4.441 17.188 13.086 1 98.88 297 ALA B C 1
ATOM 4934 O O . ALA B 1 297 ? 4.91 16.734 14.133 1 98.88 297 ALA B O 1
ATOM 4935 N N . PHE B 1 298 ? 3.297 17.828 13.016 1 98.62 298 PHE B N 1
ATOM 4936 C CA . PHE B 1 298 ? 2.445 18.016 14.188 1 98.62 298 PHE B CA 1
ATOM 4937 C C . PHE B 1 298 ? 2.047 16.672 14.781 1 98.62 298 PHE B C 1
ATOM 4939 O O . PHE B 1 298 ? 2.135 16.469 15.992 1 98.62 298 PHE B O 1
ATOM 4946 N N . ILE B 1 299 ? 1.699 15.727 13.977 1 98.62 299 ILE B N 1
ATOM 4947 C CA . ILE B 1 299 ? 1.285 14.391 14.391 1 98.62 299 ILE B CA 1
ATOM 4948 C C . ILE B 1 299 ? 2.473 13.648 15 1 98.62 299 ILE B C 1
ATOM 4950 O O . ILE B 1 299 ? 2.363 13.062 16.078 1 98.62 299 ILE B O 1
ATOM 4954 N N . PHE B 1 300 ? 3.596 13.633 14.336 1 98.75 300 PHE B N 1
ATOM 4955 C CA . PHE B 1 300 ? 4.758 12.867 14.773 1 98.75 300 PHE B CA 1
ATOM 4956 C C . PHE B 1 300 ? 5.289 13.391 16.094 1 98.75 300 PHE B C 1
ATOM 4958 O O . PHE B 1 300 ? 5.629 12.609 16.984 1 98.75 300 PHE B O 1
ATOM 4965 N N . GLU B 1 301 ? 5.348 14.703 16.266 1 98.31 301 GLU B N 1
ATOM 4966 C CA . GLU B 1 301 ? 5.82 15.25 17.547 1 98.31 301 GLU B CA 1
ATOM 4967 C C . GLU B 1 301 ? 4.859 14.922 18.672 1 98.31 301 GLU B C 1
ATOM 4969 O O . GLU B 1 301 ? 5.289 14.594 19.781 1 98.31 301 GLU B O 1
ATOM 4974 N N . ALA B 1 302 ? 3.566 15.016 18.375 1 97.44 302 ALA B N 1
ATOM 4975 C CA . ALA B 1 302 ? 2.572 14.648 19.375 1 97.44 302 ALA B CA 1
ATOM 4976 C C . ALA B 1 302 ? 2.717 13.188 19.781 1 97.44 302 ALA B C 1
ATOM 4978 O O . ALA B 1 302 ? 2.412 12.828 20.922 1 97.44 302 ALA B O 1
ATOM 4979 N N . ALA B 1 303 ? 3.229 12.375 18.906 1 98.19 303 ALA B N 1
ATOM 4980 C CA . ALA B 1 303 ? 3.393 10.945 19.156 1 98.19 303 ALA B CA 1
ATOM 4981 C C . ALA B 1 303 ? 4.758 10.648 19.781 1 98.19 303 ALA B C 1
ATOM 4983 O O . ALA B 1 303 ? 5.074 9.5 20.078 1 98.19 303 ALA B O 1
ATOM 4984 N N . GLY B 1 304 ? 5.574 11.648 19.938 1 98 304 GLY B N 1
ATOM 4985 C CA . GLY B 1 304 ? 6.895 11.469 20.516 1 98 304 GLY B CA 1
ATOM 4986 C C . GLY B 1 304 ? 7.992 11.336 19.484 1 98 304 GLY B C 1
ATOM 4987 O O . GLY B 1 304 ? 9.125 10.977 19.812 1 98 304 GLY B O 1
ATOM 4988 N N . GLY B 1 305 ? 7.652 11.609 18.25 1 98.56 305 GLY B N 1
ATOM 4989 C CA . GLY B 1 305 ? 8.633 11.547 17.172 1 98.56 305 GLY B CA 1
ATOM 4990 C C . GLY B 1 305 ? 9.266 12.883 16.859 1 98.56 305 GLY B C 1
ATOM 4991 O O . GLY B 1 305 ? 9.32 13.773 17.703 1 98.56 305 GLY B O 1
ATOM 4992 N N . LYS B 1 306 ? 9.875 12.906 15.656 1 98.69 306 LYS B N 1
ATOM 4993 C CA . LYS B 1 306 ? 10.578 14.102 15.211 1 98.69 306 LYS B CA 1
ATOM 4994 C C . LYS B 1 306 ? 10.359 14.344 13.719 1 98.69 306 LYS B C 1
ATOM 4996 O O . LYS B 1 306 ? 10.18 13.391 12.953 1 98.69 306 LYS B O 1
ATOM 5001 N N . ALA B 1 307 ? 10.312 15.562 13.32 1 98.75 307 ALA B N 1
ATOM 5002 C CA . ALA B 1 307 ? 10.211 15.992 11.93 1 98.75 307 ALA B CA 1
ATOM 5003 C C . ALA B 1 307 ? 11.156 17.156 11.641 1 98.75 307 ALA B C 1
ATOM 5005 O O . ALA B 1 307 ? 11.164 18.156 12.375 1 98.75 307 ALA B O 1
ATOM 5006 N N . SER B 1 308 ? 11.898 17.016 10.539 1 98.25 308 SER B N 1
ATOM 5007 C CA . SER B 1 308 ? 12.977 17.953 10.242 1 98.25 308 SER B CA 1
ATOM 5008 C C . SER B 1 308 ? 13.156 18.125 8.734 1 98.25 308 SER B C 1
ATOM 5010 O O . SER B 1 308 ? 12.742 17.281 7.949 1 98.25 308 SER B O 1
ATOM 5012 N N . THR B 1 309 ? 13.68 19.266 8.375 1 96.5 309 THR B N 1
ATOM 5013 C CA . THR B 1 309 ? 14.156 19.406 7.004 1 96.5 309 THR B CA 1
ATOM 5014 C C . THR B 1 309 ? 15.508 18.719 6.828 1 96.5 309 THR B C 1
ATOM 5016 O O . THR B 1 309 ? 16.016 18.609 5.707 1 96.5 309 THR B O 1
ATOM 5019 N N . GLY B 1 310 ? 16.047 18.203 7.734 1 94.81 310 GLY B N 1
ATOM 5020 C CA . GLY B 1 310 ? 17.453 17.797 7.832 1 94.81 310 GLY B CA 1
ATOM 5021 C C . GLY B 1 310 ? 18.297 18.781 8.617 1 94.81 310 GLY B C 1
ATOM 5022 O O . GLY B 1 310 ? 19.312 18.391 9.211 1 94.81 310 GLY B O 1
ATOM 5023 N N . ALA B 1 311 ? 17.812 20.047 8.648 1 92.56 311 ALA B N 1
ATOM 5024 C CA . ALA B 1 311 ? 18.578 21.109 9.281 1 92.56 311 ALA B CA 1
ATOM 5025 C C . ALA B 1 311 ? 17.75 21.844 10.328 1 92.56 311 ALA B C 1
ATOM 5027 O O . ALA B 1 311 ? 18.297 22.438 11.266 1 92.56 311 ALA B O 1
ATOM 5028 N N . GLU B 1 312 ? 16.5 21.891 10.094 1 95.62 312 GLU B N 1
ATOM 5029 C CA . GLU B 1 312 ? 15.625 22.656 10.969 1 95.62 312 GLU B CA 1
ATOM 5030 C C . GLU B 1 312 ? 14.336 21.891 11.273 1 95.62 312 GLU B C 1
ATOM 5032 O O . GLU B 1 312 ? 13.914 21.047 10.484 1 95.62 312 GLU B O 1
ATOM 5037 N N . ARG B 1 313 ? 13.758 22.266 12.484 1 98.06 313 ARG B N 1
ATOM 5038 C CA . ARG B 1 313 ? 12.469 21.719 12.875 1 98.06 313 ARG B CA 1
ATOM 5039 C C . ARG B 1 313 ? 11.359 22.203 11.953 1 98.06 313 ARG B C 1
ATOM 5041 O O . ARG B 1 313 ? 11.211 23.406 11.734 1 98.06 313 ARG B O 1
ATOM 5048 N N . ILE B 1 314 ? 10.578 21.281 11.414 1 98.56 314 ILE B N 1
ATOM 5049 C CA . ILE B 1 314 ? 9.547 21.609 10.438 1 98.56 314 ILE B CA 1
ATOM 5050 C C . ILE B 1 314 ? 8.531 22.562 11.055 1 98.56 314 ILE B C 1
ATOM 5052 O O . ILE B 1 314 ? 8.125 23.547 10.422 1 98.56 314 ILE B O 1
ATOM 5056 N N . LEU B 1 315 ? 8.117 22.375 12.336 1 98.56 315 LEU B N 1
ATOM 5057 C CA . LEU B 1 315 ? 7.023 23.094 12.977 1 98.56 315 LEU B CA 1
ATOM 5058 C C . LEU B 1 315 ? 7.426 24.531 13.273 1 98.56 315 LEU B C 1
ATOM 5060 O O . LEU B 1 315 ? 6.574 25.359 13.594 1 98.56 315 LEU B O 1
ATOM 5064 N N . ASP B 1 316 ? 8.656 24.891 13.109 1 98.31 316 ASP B N 1
ATOM 5065 C CA . ASP B 1 316 ? 9.117 26.25 13.375 1 98.31 316 ASP B CA 1
ATOM 5066 C C . ASP B 1 316 ? 9.203 27.062 12.086 1 98.31 316 ASP B C 1
ATOM 5068 O O . ASP B 1 316 ? 9.344 28.297 12.125 1 98.31 316 ASP B O 1
ATOM 5072 N N . ARG B 1 317 ? 9.109 26.406 10.961 1 97.19 317 ARG B N 1
ATOM 5073 C CA . ARG B 1 317 ? 9.234 27.094 9.68 1 97.19 317 ARG B CA 1
ATOM 5074 C C . ARG B 1 317 ? 7.988 27.906 9.359 1 97.19 317 ARG B C 1
ATOM 5076 O O . ARG B 1 317 ? 6.867 27.406 9.5 1 97.19 317 ARG B O 1
ATOM 5083 N N . VAL B 1 318 ? 8.172 29.172 8.953 1 97.5 318 VAL B N 1
ATOM 5084 C CA . VAL B 1 318 ? 7.074 30.016 8.516 1 97.5 318 VAL B CA 1
ATOM 5085 C C . VAL B 1 318 ? 6.953 29.969 6.996 1 97.5 318 VAL B C 1
ATOM 5087 O O . VAL B 1 318 ? 7.891 30.344 6.281 1 97.5 318 VAL B O 1
ATOM 5090 N N . PRO B 1 319 ? 5.836 29.516 6.5 1 97.38 319 PRO B N 1
ATOM 5091 C CA . PRO B 1 319 ? 5.684 29.453 5.047 1 97.38 319 PRO B CA 1
ATOM 5092 C C . PRO B 1 319 ? 5.742 30.828 4.391 1 97.38 319 PRO B C 1
ATOM 5094 O O . PRO B 1 319 ? 5.211 31.812 4.934 1 97.38 319 PRO B O 1
ATOM 5097 N N . ARG B 1 320 ? 6.332 30.891 3.217 1 96.38 320 ARG B N 1
ATOM 5098 C CA . ARG B 1 320 ? 6.426 32.125 2.453 1 96.38 320 ARG B CA 1
ATOM 5099 C C . ARG B 1 320 ? 5.316 32.219 1.409 1 96.38 320 ARG B C 1
ATOM 5101 O O . ARG B 1 320 ? 5 33.312 0.919 1 96.38 320 ARG B O 1
ATOM 5108 N N . SER B 1 321 ? 4.812 31.109 1.053 1 96.94 321 SER B N 1
ATOM 5109 C CA . SER B 1 321 ? 3.713 31 0.098 1 96.94 321 SER B CA 1
ATOM 5110 C C . SER B 1 321 ? 2.836 29.797 0.393 1 96.94 321 SER B C 1
ATOM 5112 O O . SER B 1 321 ? 3.229 28.906 1.15 1 96.94 321 SER B O 1
ATOM 5114 N N . LEU B 1 322 ? 1.689 29.75 -0.193 1 97.69 322 LEU B N 1
ATOM 5115 C CA . LEU B 1 322 ? 0.709 28.719 0.093 1 97.69 322 LEU B CA 1
ATOM 5116 C C . LEU B 1 322 ? 1.212 27.344 -0.372 1 97.69 322 LEU B C 1
ATOM 5118 O O . LEU B 1 322 ? 0.857 26.328 0.208 1 97.69 322 LEU B O 1
ATOM 5122 N N . HIS B 1 323 ? 2.033 27.344 -1.424 1 97.25 323 HIS B N 1
ATOM 5123 C CA . HIS B 1 323 ? 2.449 26.078 -2.01 1 97.25 323 HIS B CA 1
ATOM 5124 C C . HIS B 1 323 ? 3.959 25.891 -1.894 1 97.25 323 HIS B C 1
ATOM 5126 O O . HIS B 1 323 ? 4.574 25.25 -2.752 1 97.25 323 HIS B O 1
ATOM 5132 N N . GLU B 1 324 ? 4.504 26.484 -0.844 1 97.12 324 GLU B N 1
ATOM 5133 C CA . GLU B 1 324 ? 5.941 26.375 -0.619 1 97.12 324 GLU B CA 1
ATOM 5134 C C . GLU B 1 324 ? 6.352 24.906 -0.447 1 97.12 324 GLU B C 1
ATOM 5136 O O . GLU B 1 324 ? 5.672 24.141 0.243 1 97.12 324 GLU B O 1
ATOM 5141 N N . ARG B 1 325 ? 7.441 24.594 -1.107 1 96.75 325 ARG B N 1
ATOM 5142 C CA . ARG B 1 325 ? 8 23.25 -1.013 1 96.75 325 ARG B CA 1
ATOM 5143 C C . ARG B 1 325 ? 9.086 23.188 0.055 1 96.75 325 ARG B C 1
ATOM 5145 O O . ARG B 1 325 ? 9.734 24.188 0.351 1 96.75 325 ARG B O 1
ATOM 5152 N N . VAL B 1 326 ? 9.281 21.984 0.625 1 97.19 326 VAL B N 1
ATOM 5153 C CA . VAL B 1 326 ? 10.242 21.812 1.703 1 97.19 326 VAL B CA 1
ATOM 5154 C C . VAL B 1 326 ? 10.75 20.359 1.708 1 97.19 326 VAL B C 1
ATOM 5156 O O . VAL B 1 326 ? 10.023 19.438 1.339 1 97.19 326 VAL B O 1
ATOM 5159 N N . PRO B 1 327 ? 12.086 20.156 2.018 1 97.19 327 PRO B N 1
ATOM 5160 C CA . PRO B 1 327 ? 12.5 18.797 2.346 1 97.19 327 PRO B CA 1
ATOM 5161 C C . PRO B 1 327 ? 11.898 18.297 3.654 1 97.19 327 PRO B C 1
ATOM 5163 O O . PRO B 1 327 ? 11.602 19.094 4.547 1 97.19 327 PRO B O 1
ATOM 5166 N N . LEU B 1 328 ? 11.703 17.016 3.785 1 98.38 328 LEU B N 1
ATOM 5167 C CA . LEU B 1 328 ? 11.062 16.469 4.977 1 98.38 328 LEU B CA 1
ATOM 5168 C C . LEU B 1 328 ? 11.719 15.156 5.387 1 98.38 328 LEU B C 1
ATOM 5170 O O . LEU B 1 328 ? 11.867 14.25 4.566 1 98.38 328 LEU B O 1
ATOM 5174 N N . VAL B 1 329 ? 12.141 15.109 6.594 1 98.44 329 VAL B N 1
ATOM 5175 C CA . VAL B 1 329 ? 12.547 13.883 7.273 1 98.44 329 VAL B CA 1
ATOM 5176 C C . VAL B 1 329 ? 11.727 13.703 8.547 1 98.44 329 VAL B C 1
ATOM 5178 O O . VAL B 1 329 ? 11.656 14.609 9.383 1 98.44 329 VAL B O 1
ATOM 5181 N N . LEU B 1 330 ? 11.055 12.594 8.711 1 98.56 330 LEU B N 1
ATOM 5182 C CA . LEU B 1 330 ? 10.289 12.383 9.938 1 98.56 330 LEU B CA 1
ATOM 5183 C C . LEU B 1 330 ? 10.352 10.922 10.367 1 98.56 330 LEU B C 1
ATOM 5185 O O . LEU B 1 330 ? 10.594 10.039 9.539 1 98.56 330 LEU B O 1
ATOM 5189 N N . GLY B 1 331 ? 10.242 10.695 11.656 1 98.81 331 GLY B N 1
ATOM 5190 C CA . GLY B 1 331 ? 10.281 9.344 12.195 1 98.81 331 GLY B CA 1
ATOM 5191 C C . GLY B 1 331 ? 10.664 9.297 13.664 1 98.81 331 GLY B C 1
ATOM 5192 O O . GLY B 1 331 ? 10.375 10.227 14.414 1 98.81 331 GLY B O 1
ATOM 5193 N N . SER B 1 332 ? 11.211 8.109 14.039 1 98.75 332 SER B N 1
ATOM 5194 C CA . SER B 1 332 ? 11.742 7.922 15.383 1 98.75 332 SER B CA 1
ATOM 5195 C C . SER B 1 332 ? 12.781 8.984 15.727 1 98.75 332 SER B C 1
ATOM 5197 O O . SER B 1 332 ? 13.609 9.344 14.875 1 98.75 332 SER B O 1
ATOM 5199 N N . PRO B 1 333 ? 12.727 9.492 16.969 1 98.5 333 PRO B N 1
ATOM 5200 C CA . PRO B 1 333 ? 13.617 10.594 17.312 1 98.5 333 PRO B CA 1
ATOM 5201 C C . PRO B 1 333 ? 15.094 10.266 17.094 1 98.5 333 PRO B C 1
ATOM 5203 O O . PRO B 1 333 ? 15.836 11.086 16.547 1 98.5 333 PRO B O 1
ATOM 5206 N N . ARG B 1 334 ? 15.523 9.086 17.406 1 98.06 334 ARG B N 1
ATOM 5207 C CA . ARG B 1 334 ? 16.938 8.734 17.281 1 98.06 334 ARG B CA 1
ATOM 5208 C C . ARG B 1 334 ? 17.328 8.531 15.82 1 98.06 334 ARG B C 1
ATOM 5210 O O . ARG B 1 334 ? 18.453 8.82 15.43 1 98.06 334 ARG B O 1
ATOM 5217 N N . ASP B 1 335 ? 16.391 8.062 15.023 1 98.5 335 ASP B N 1
ATOM 5218 C CA . ASP B 1 335 ? 16.672 7.871 13.602 1 98.5 335 ASP B CA 1
ATOM 5219 C C . ASP B 1 335 ? 16.797 9.211 12.883 1 98.5 335 ASP B C 1
ATOM 5221 O O . ASP B 1 335 ? 17.688 9.398 12.047 1 98.5 335 ASP B O 1
ATOM 5225 N N . VAL B 1 336 ? 15.93 10.148 13.219 1 98.69 336 VAL B N 1
ATOM 5226 C CA . VAL B 1 336 ? 15.969 11.477 12.609 1 98.69 336 VAL B CA 1
ATOM 5227 C C . VAL B 1 336 ? 17.234 12.211 13.062 1 98.69 336 VAL B C 1
ATOM 5229 O O . VAL B 1 336 ? 17.875 12.898 12.266 1 98.69 336 VAL B O 1
ATOM 5232 N N . GLU B 1 337 ? 17.594 12.023 14.305 1 98.19 337 GLU B N 1
ATOM 5233 C CA . GLU B 1 337 ? 18.812 12.641 14.812 1 98.19 337 GLU B CA 1
ATOM 5234 C C . GLU B 1 337 ? 20.047 12.141 14.078 1 98.19 337 GLU B C 1
ATOM 5236 O O . GLU B 1 337 ? 20.938 12.914 13.758 1 98.19 337 GLU B O 1
ATOM 5241 N N . ASP B 1 338 ? 20.094 10.82 13.828 1 97.69 338 ASP B N 1
ATOM 5242 C CA . ASP B 1 338 ? 21.188 10.273 13.039 1 97.69 338 ASP B CA 1
ATOM 5243 C C . ASP B 1 338 ? 21.266 10.945 11.672 1 97.69 338 ASP B C 1
ATOM 5245 O O . ASP B 1 338 ? 22.359 11.336 11.234 1 97.69 338 ASP B O 1
ATOM 5249 N N . PHE B 1 339 ? 20.172 11.125 11.047 1 98.44 339 PHE B N 1
ATOM 5250 C CA . PHE B 1 339 ? 20.125 11.766 9.734 1 98.44 339 PHE B CA 1
ATOM 5251 C C . PHE B 1 339 ? 20.656 13.195 9.82 1 98.44 339 PHE B C 1
ATOM 5253 O O . PHE B 1 339 ? 21.453 13.617 8.992 1 98.44 339 PHE B O 1
ATOM 5260 N N . GLU B 1 340 ? 20.172 13.891 10.828 1 98 340 GLU B N 1
ATOM 5261 C CA . GLU B 1 340 ? 20.578 15.281 11.016 1 98 340 GLU B CA 1
ATOM 5262 C C . GLU B 1 340 ? 22.078 15.391 11.234 1 98 340 GLU B C 1
ATOM 5264 O O . GLU B 1 340 ? 22.703 16.359 10.805 1 98 340 GLU B O 1
ATOM 5269 N N . GLN B 1 341 ? 22.672 14.453 11.93 1 97.75 341 GLN B N 1
ATOM 5270 C CA . GLN B 1 341 ? 24.109 14.469 12.18 1 97.75 341 GLN B CA 1
ATOM 5271 C C . GLN B 1 341 ? 24.891 14.375 10.875 1 97.75 341 GLN B C 1
ATOM 5273 O O . GLN B 1 341 ? 25.953 15.008 10.734 1 97.75 341 GLN B O 1
ATOM 5278 N N . PHE B 1 342 ? 24.406 13.594 9.945 1 97.31 342 PHE B N 1
ATOM 5279 C CA . PHE B 1 342 ? 25.047 13.508 8.641 1 97.31 342 PHE B CA 1
ATOM 5280 C C . PHE B 1 342 ? 24.922 14.828 7.887 1 97.31 342 PHE B C 1
ATOM 5282 O O . PHE B 1 342 ? 25.891 15.312 7.297 1 97.31 342 PHE B O 1
ATOM 5289 N N . VAL B 1 343 ? 23.766 15.414 7.91 1 94.56 343 VAL B N 1
ATOM 5290 C CA . VAL B 1 343 ? 23.5 16.641 7.18 1 94.56 343 VAL B CA 1
ATOM 5291 C C . VAL B 1 343 ? 24.344 17.781 7.77 1 94.56 343 VAL B C 1
ATOM 5293 O O . VAL B 1 343 ? 24.797 18.672 7.043 1 94.56 343 VAL B O 1
ATOM 5296 N N . ARG B 1 344 ? 24.609 17.719 9.07 1 93 344 ARG B N 1
ATOM 5297 C CA . ARG B 1 344 ? 25.406 18.734 9.742 1 93 344 ARG B CA 1
ATOM 5298 C C . ARG B 1 344 ? 26.891 18.484 9.562 1 93 344 ARG B C 1
ATOM 5300 O O . ARG B 1 344 ? 27.734 19.281 10.008 1 93 344 ARG B O 1
ATOM 5307 N N . GLY B 1 345 ? 27.266 17.391 9.039 1 92.44 345 GLY B N 1
ATOM 5308 C CA . GLY B 1 345 ? 28.672 17.047 8.82 1 92.44 345 GLY B CA 1
ATOM 5309 C C . GLY B 1 345 ? 29.328 16.453 10.047 1 92.44 345 GLY B C 1
ATOM 5310 O O . GLY B 1 345 ? 30.562 16.438 10.141 1 92.44 345 GLY B O 1
ATOM 5311 N N . GLU B 1 346 ? 28.547 15.984 11.008 1 92.06 346 GLU B N 1
ATOM 5312 C CA . GLU B 1 346 ? 29.078 15.422 12.242 1 92.06 346 GLU B CA 1
ATOM 5313 C C . GLU B 1 346 ? 29.422 13.945 12.078 1 92.06 346 GLU B C 1
ATOM 5315 O O . GLU B 1 346 ? 30.141 13.375 12.898 1 92.06 346 GLU B O 1
ATOM 5320 N N . ARG B 1 347 ? 28.859 13.305 11.219 1 87.06 347 ARG B N 1
ATOM 5321 C CA . ARG B 1 347 ? 29.125 11.914 10.867 1 87.06 347 ARG B CA 1
ATOM 5322 C C . ARG B 1 347 ? 29.516 11.789 9.398 1 87.06 347 ARG B C 1
ATOM 5324 O O . ARG B 1 347 ? 29.125 12.617 8.57 1 87.06 347 ARG B O 1
#